Protein AF-0000000066001906 (afdb_homodimer)

Foldseek 3Di:
DDDAFFQAAEAFAAAAFDPVLVVQVVCVVVVNADPVRNVVSLLVQLLVQLVLCVVLPHREYESNCNVPDDQQVQVLVQWPQKDWPDFDCDDDPDTDGAIERHDQTDADDARCLVVLLSSCVNHPDLNYEDEHEALLQNLVRHHYDYDPDSLVSSLSVLQNLLVNLQSNVVSRHAHYEYEDQCLQVDLVCNVSSLVSQQSNCPPPHHQYEYEYEDHDVLSNLLCQVVRPHQEYEAQQCVVVNVCLVSNLVNVPDHQYEYAQAELPDLDADALQSLLVVVVVSCVRDPSNRYHYYHRHRNHVYPNVSSSRNSSSNVSSVVVVLVVVVVVPDGRD/DDDAFFQAAEAFAAAAFDPVLVVQVVCVVVVNADPVRNVVSLLVQLLVQLVLCVVLPHREYESNCNVDDDQQVLVLVQWPQKDFPDFDCDDDPDTDGAIERHDQTDADDARCLVVLLSSCVNHPDLNYEDEHEALLQNLVRHHYDYDPDSLVSSLSVLQNLLVNLQSNVVSRHAHYEYEDQCLQVDLVCNQSSLVSQQSNCPPPHHQYEYEYEDHDVLSNLLCQQVRPHQEYEAQQCVVVNVCLVSNLVNVPDHQYEYAQAELPDLDADALQSLLVVVVVSCVRDPSNRYHYYHRHRNHVYPNVSSSRNSSSNVSSVVVVLVVVVVVPDGRD

Sequence (664 aa):
MSKLPLLPTTVIGSYPRPKWLRESIRLHKAGKISDEDLQEAFNDAVIAVLKDHYNAGVDVPTDGEVRRDEMVEFFAERIKGFKFYGPVRVWGTAYYRKPSVVSKIEYKKPMLVDEFTFAKSVSYTDNLKITITGPYTIVEWSYNEYYKNKKDLVFDLAKAINQEIKNLVEAGAKIIQIDEPALHTRREDVSWGVEAVNEAVKGVNAKLVMHICYGEYSFVAPYLNELKVDQINFAFKIYNYKPLELLKRYGFDKELGAGVIDVHNRRIETSEEVANDIRKILEYFTPEKLWINPDCGLKLLSRKIAYQKLVSMVEGTKVVREELKRKGYSVDMSKLPLLPTTVIGSYPRPKWLRESIRLHKAGKISDEDLQEAFNDAVIAVLKDHYNAGVDVPTDGEVRRDEMVEFFAERIKGFKFYGPVRVWGTAYYRKPSVVSKIEYKKPMLVDEFTFAKSVSYTDNLKITITGPYTIVEWSYNEYYKNKKDLVFDLAKAINQEIKNLVEAGAKIIQIDEPALHTRREDVSWGVEAVNEAVKGVNAKLVMHICYGEYSFVAPYLNELKVDQINFAFKIYNYKPLELLKRYGFDKELGAGVIDVHNRRIETSEEVANDIRKILEYFTPEKLWINPDCGLKLLSRKIAYQKLVSMVEGTKVVREELKRKGYSVD

Nearest PDB structure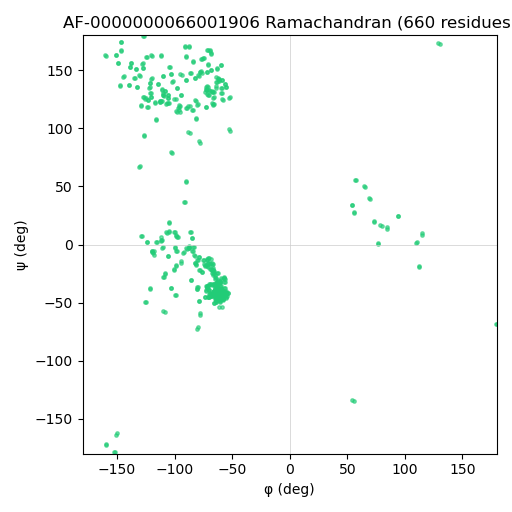s (foldseek):
  4ztx-assembly1_A  TM=9.211E-01  e=5.791E-27  Neurospora crassa
  3t0c-assembly1_A  TM=9.127E-01  e=3.011E-24  Streptococcus mutans
  3pph-assembly1_A  TM=8.722E-01  e=2.020E-23  Candida albicans
  3ppf-assembly1_A  TM=8.642E-01  e=5.092E-23  Candida albicans
  4l64-assembly1_A  TM=8.766E-01  e=2.465E-22  Candida albicans SC5314

Organism: Saccharolobus islandicus (strain Y.G.57.14 / Yellowstone #1) (NCBI:txid439386)

InterPro domains:
  IPR002629 Cobalamin-independent methionine synthase MetE, C-terminal/archaeal [PF01717] (7-317)
  IPR002629 Cobalamin-independent methionine synthase MetE, C-terminal/archaeal [cd03311] (8-319)
  IPR022921 Methionine synthase MetE, archaeal [MF_00288] (7-320)
  IPR038071 UROD/MetE-like superfamily [G3DSA:3.20.20.210] (1-328)
  IPR038071 UROD/MetE-like superfamily [SSF51726] (9-325)

Secondary structure (DSSP, 8-state):
-PPPPSS-BB--S--PPPHHHHHHHHHHHTTSS-HHHHHHHHHHHHHHHHHHHHHHT-SB---TTTT-S-TTHHHHTTSEEEE--S-EEEETTEEE---EEEEEEE--S-SSHHHHHHHHHH-SSS--EEEEE-HHHHHHTSEESS-SSHHHHHHHHHHHHHHHHHHHHHTT--EEEEE-TTTTS-GGGHHHHHHHHHHHTTT--SEEEEEE-SS-HHHHGGGGGGS--SEEEE--GGGTTTHHHHHHHTT--SEEEEE-S-TT--SPPPHHHHHHHHHHHHTTS-GGGEEEE-SS-STTS-HHHHHHHHHHHHHHHHHHHHHHHHTT----/-PPPPSS-BB--S--PPPHHHHHHHHHHHTTSS-HHHHHHHHHHHHHHHHHHHHHHT-SB---TTTT-S-TTHHHHTTSEEEE--S-EEEETTEEE---EEEEEEE--S-SSHHHHHHHHHH-SSS--EEEEE-HHHHHHTSEESS-SSHHHHHHHHHHHHHHHHHHHHHTT--EEEEE-TTTTS-GGGHHHHHHHHHHHTTT--SEEEEEE-SS-HHHHGGGGGGS--SEEEE--GGGTTTHHHHHHHTT--SEEEEE-S-TT--SPPPHHHHHHHHHHHHTTS-GGGEEEE-SS-STTS-HHHHHHHHHHHHHHHHHHHHHHHHTT----

Radius of gyration: 29.28 Å; Cα contacts (8 Å, |Δi|>4): 1288; chains: 2; bounding box: 59×84×70 Å

pLDDT: mean 94.13, std 9.13, range [35.97, 98.88]

Solvent-accessible surface area (backbone atoms only — not comparable to full-atom values): 34802 Å² total; per-residue (Å²): 120,68,91,64,39,53,48,37,32,37,64,65,40,36,35,38,69,55,66,48,51,56,49,40,53,54,36,31,76,71,67,76,38,53,73,69,53,47,50,49,44,47,53,44,49,29,53,45,42,41,48,52,36,54,75,33,56,48,64,30,43,42,49,18,52,63,84,49,88,43,80,45,53,56,53,44,76,54,32,45,27,46,45,75,88,54,73,35,73,71,62,86,93,38,62,41,55,56,37,30,28,66,45,75,63,40,71,74,60,82,80,54,46,69,62,48,52,53,46,57,75,70,44,98,53,74,43,42,36,47,73,41,68,27,37,56,30,43,48,74,63,32,46,75,73,52,61,93,46,68,67,62,50,25,44,46,37,8,50,36,49,23,53,45,51,49,51,32,40,75,72,61,44,41,32,42,30,36,37,32,56,47,53,41,74,43,66,89,47,28,67,63,46,44,51,28,55,36,52,26,46,59,91,58,87,51,48,31,33,33,38,42,42,93,66,48,57,76,56,40,47,84,49,54,78,73,41,76,50,52,27,44,30,36,47,23,42,82,58,73,47,55,64,56,58,54,39,57,74,58,59,65,77,64,30,36,29,42,12,63,34,50,56,88,47,87,70,68,60,49,31,63,57,32,28,52,51,50,54,59,51,52,74,76,41,59,61,92,38,34,31,39,24,37,26,44,45,36,42,86,35,53,55,72,51,40,48,50,34,45,32,18,47,39,51,5,45,51,55,48,38,53,56,38,37,77,73,69,47,76,47,109,120,68,91,64,41,52,47,36,33,38,62,64,40,36,37,38,70,54,66,48,50,56,51,41,54,54,35,31,77,71,68,75,37,53,72,70,54,46,50,50,43,47,52,43,50,30,53,45,42,42,47,52,36,54,74,32,58,46,63,29,43,44,49,18,53,63,83,50,89,43,79,45,52,55,52,43,76,51,32,46,26,47,46,73,88,53,71,36,73,70,62,88,90,38,62,41,54,55,38,29,29,68,44,74,65,40,73,75,60,82,80,53,47,68,61,47,52,52,45,57,74,71,44,96,53,75,44,41,37,46,73,42,68,26,34,57,30,43,48,73,64,33,45,75,70,52,60,93,46,70,65,61,49,25,44,45,38,8,50,35,48,23,53,46,52,47,51,32,40,74,73,61,42,41,30,41,31,35,36,30,54,48,50,41,74,43,66,90,46,27,69,62,46,44,51,28,53,34,51,25,48,59,91,58,89,50,49,31,32,33,38,42,42,93,68,47,59,77,57,40,45,84,49,55,78,73,41,77,50,53,27,43,30,34,47,23,40,84,59,73,48,55,65,55,59,54,38,58,73,58,60,66,76,62,30,34,30,42,12,63,35,50,56,89,46,84,72,66,61,49,31,64,58,30,26,52,50,50,55,58,49,50,74,76,43,60,62,90,38,34,31,38,24,38,27,43,45,32,42,86,34,54,55,71,51,42,48,50,34,44,31,18,48,38,53,5,46,51,55,47,40,53,54,37,38,77,73,69,47,77,46,110

Structure (mmCIF, N/CA/C/O backbone):
data_AF-0000000066001906-model_v1
#
loop_
_entity.id
_entity.type
_entity.pdbx_description
1 polymer 'Methionine synthase'
#
loop_
_atom_site.group_PDB
_atom_site.id
_atom_site.type_symbol
_atom_site.label_atom_id
_atom_site.label_alt_id
_atom_site.label_comp_id
_atom_site.label_asym_id
_atom_site.label_entity_id
_atom_site.label_seq_id
_atom_site.pdbx_PDB_ins_code
_atom_site.Cartn_x
_atom_site.Cartn_y
_atom_site.Cartn_z
_atom_site.occupancy
_atom_site.B_iso_or_equiv
_atom_site.auth_seq_id
_atom_site.auth_comp_id
_atom_site.auth_asym_id
_atom_site.auth_atom_id
_atom_site.pdbx_PDB_model_num
ATOM 1 N N . MET A 1 1 ? 18.094 14.297 8.469 1 74.88 1 MET A N 1
ATOM 2 C CA . MET A 1 1 ? 17.172 14.562 7.379 1 74.88 1 MET A CA 1
ATOM 3 C C . MET A 1 1 ? 17.875 14.531 6.031 1 74.88 1 MET A C 1
ATOM 5 O O . MET A 1 1 ? 19.016 14.992 5.922 1 74.88 1 MET A O 1
ATOM 9 N N . SER A 1 2 ? 17.156 13.836 5.086 1 81.31 2 SER A N 1
ATOM 10 C CA . SER A 1 2 ? 17.703 13.859 3.736 1 81.31 2 SER A CA 1
ATOM 11 C C . SER A 1 2 ? 17.547 15.227 3.094 1 81.31 2 SER A C 1
ATOM 13 O O . SER A 1 2 ? 16.688 16.016 3.506 1 81.31 2 SER A O 1
ATOM 15 N N . LYS A 1 3 ? 18.391 15.484 2.193 1 90.38 3 LYS A N 1
ATOM 16 C CA . LYS A 1 3 ? 18.359 16.766 1.49 1 90.38 3 LYS A CA 1
ATOM 17 C C . LYS A 1 3 ? 17.016 16.969 0.784 1 90.38 3 LYS A C 1
ATOM 19 O O . LYS A 1 3 ? 16.5 16.047 0.154 1 90.38 3 LYS A O 1
ATOM 24 N N . LEU A 1 4 ? 16.406 18.141 1.001 1 95.56 4 LEU A N 1
ATOM 25 C CA . LEU A 1 4 ? 15.141 18.516 0.381 1 95.56 4 LEU A CA 1
ATOM 26 C C . LEU A 1 4 ? 15.359 19.5 -0.764 1 95.56 4 LEU A C 1
ATOM 28 O O . LEU A 1 4 ? 16.297 20.297 -0.723 1 95.56 4 LEU A O 1
ATOM 32 N N . PRO A 1 5 ? 14.594 19.438 -1.737 1 96.69 5 PRO A N 1
ATOM 33 C CA . PRO A 1 5 ? 14.656 20.453 -2.795 1 96.69 5 PRO A CA 1
ATOM 34 C C . PRO A 1 5 ? 14.18 21.812 -2.33 1 96.69 5 PRO A C 1
ATOM 36 O O . PRO A 1 5 ? 13.625 21.953 -1.237 1 96.69 5 PRO A O 1
ATOM 39 N N . LEU A 1 6 ? 14.555 22.75 -3.174 1 97.06 6 LEU A N 1
ATOM 40 C CA . LEU A 1 6 ? 13.977 24.062 -2.93 1 97.06 6 LEU A CA 1
ATOM 41 C C . LEU A 1 6 ? 12.453 24 -2.992 1 97.06 6 LEU A C 1
ATOM 43 O O . LEU A 1 6 ? 11.891 23.297 -3.832 1 97.06 6 LEU A O 1
ATOM 47 N N . LEU A 1 7 ? 11.742 24.734 -2.109 1 98.38 7 LEU A N 1
ATOM 48 C CA . LEU A 1 7 ? 10.289 24.719 -2.016 1 98.38 7 LEU A CA 1
ATOM 49 C C . LEU A 1 7 ? 9.773 23.297 -1.758 1 98.38 7 LEU A C 1
ATOM 51 O O . LEU A 1 7 ? 8.914 22.812 -2.486 1 98.38 7 LEU A O 1
ATOM 55 N N . PRO A 1 8 ? 10.273 22.672 -0.692 1 98.56 8 PRO A N 1
ATOM 56 C CA . PRO A 1 8 ? 9.766 21.328 -0.426 1 98.56 8 PRO A CA 1
ATOM 57 C C . PRO A 1 8 ? 8.25 21.281 -0.306 1 98.56 8 PRO A C 1
ATOM 59 O O . PRO A 1 8 ? 7.641 22.188 0.272 1 98.56 8 PRO A O 1
ATOM 62 N N . THR A 1 9 ? 7.672 20.281 -0.937 1 98.81 9 THR A N 1
ATOM 63 C CA . THR A 1 9 ? 6.238 20.062 -0.806 1 98.81 9 THR A CA 1
ATOM 64 C C . THR A 1 9 ? 5.934 19.141 0.369 1 98.81 9 THR A C 1
ATOM 66 O O . THR A 1 9 ? 6.691 18.203 0.638 1 98.81 9 THR A O 1
ATOM 69 N N . THR A 1 10 ? 4.898 19.406 1.086 1 98.75 10 THR A N 1
ATOM 70 C CA . THR A 1 10 ? 4.461 18.578 2.201 1 98.75 10 THR A CA 1
ATOM 71 C C . THR A 1 10 ? 2.941 18.594 2.322 1 98.75 10 THR A C 1
ATOM 73 O O . THR A 1 10 ? 2.248 19.125 1.454 1 98.75 10 THR A O 1
ATOM 76 N N . VAL A 1 11 ? 2.383 17.812 3.207 1 98.69 11 VAL A N 1
ATOM 77 C CA . VAL A 1 11 ? 0.985 17.812 3.629 1 98.69 11 VAL A CA 1
ATOM 78 C C . VAL A 1 11 ? 0.883 18.281 5.078 1 98.69 11 VAL A C 1
ATOM 80 O O . VAL A 1 11 ? 1.889 18.344 5.789 1 98.69 11 VAL A O 1
ATOM 83 N N . ILE A 1 12 ? -0.278 18.672 5.477 1 97.88 12 ILE A N 1
ATOM 84 C CA . ILE A 1 12 ? -0.417 19.141 6.852 1 97.88 12 ILE A CA 1
ATOM 85 C C . ILE A 1 12 ? -0.492 17.953 7.805 1 97.88 12 ILE A C 1
ATOM 87 O O . ILE A 1 12 ? 0.196 17.922 8.828 1 97.88 12 ILE A O 1
ATOM 91 N N . GLY A 1 13 ? -1.352 16.984 7.461 1 96.62 13 GLY A N 1
ATOM 92 C CA . GLY A 1 13 ? -1.425 15.828 8.336 1 96.62 13 GLY A CA 1
ATOM 93 C C . GLY A 1 13 ? -2.428 14.789 7.875 1 96.62 13 GLY A C 1
ATOM 94 O O . GLY A 1 13 ? -2.047 13.766 7.301 1 96.62 13 GLY A O 1
ATOM 95 N N . SER A 1 14 ? -3.693 15.148 7.945 1 96 14 SER A N 1
ATOM 96 C CA . SER A 1 14 ? -4.766 14.18 7.738 1 96 14 SER A CA 1
ATOM 97 C C . SER A 1 14 ? -5.039 13.961 6.254 1 96 14 SER A C 1
ATOM 99 O O . SER A 1 14 ? -4.945 14.898 5.457 1 96 14 SER A O 1
ATOM 101 N N . TYR A 1 15 ? -5.336 12.805 5.867 1 97.62 15 TYR A N 1
ATOM 102 C CA . TYR A 1 15 ? -5.699 12.344 4.531 1 97.62 15 TYR A CA 1
ATOM 103 C C . TYR A 1 15 ? -7.008 11.562 4.562 1 97.62 15 TYR A C 1
ATOM 105 O O . TYR A 1 15 ? -7.398 11.031 5.609 1 97.62 15 TYR A O 1
ATOM 113 N N . PRO A 1 16 ? -7.766 11.555 3.504 1 96.94 16 PRO A N 1
ATOM 114 C CA . PRO A 1 16 ? -9.039 10.844 3.523 1 96.94 16 PRO A CA 1
ATOM 115 C C . PRO A 1 16 ? -8.875 9.352 3.824 1 96.94 16 PRO A C 1
ATOM 117 O O . PRO A 1 16 ? -8.047 8.68 3.203 1 96.94 16 PRO A O 1
ATOM 120 N N . ARG A 1 17 ? -9.727 8.859 4.715 1 94.88 17 ARG A N 1
ATOM 121 C CA . ARG A 1 17 ? -9.805 7.414 4.926 1 94.88 17 ARG A CA 1
ATOM 122 C C . ARG A 1 17 ? -10.477 6.723 3.744 1 94.88 17 ARG A C 1
ATOM 124 O O . ARG A 1 17 ? -11.539 7.16 3.285 1 94.88 17 ARG A O 1
ATOM 131 N N . PRO A 1 18 ? -9.852 5.656 3.299 1 94.69 18 PRO A N 1
ATOM 132 C CA . PRO A 1 18 ? -10.625 4.863 2.336 1 94.69 18 PRO A CA 1
ATOM 133 C C . PRO A 1 18 ? -11.891 4.273 2.938 1 94.69 18 PRO A C 1
ATOM 135 O O . PRO A 1 18 ? -11.938 3.973 4.133 1 94.69 18 PRO A O 1
ATOM 138 N N . LYS A 1 19 ? -12.875 4.078 2.131 1 94.31 19 LYS A N 1
ATOM 139 C CA . LYS A 1 19 ? -14.156 3.553 2.598 1 94.31 19 LYS A CA 1
ATOM 140 C C . LYS A 1 19 ? -13.977 2.225 3.324 1 94.31 19 LYS A C 1
ATOM 142 O O . LYS A 1 19 ? -14.609 1.979 4.352 1 94.31 19 LYS A O 1
ATOM 147 N N . TRP A 1 20 ? -13.094 1.389 2.789 1 97.19 20 TRP A N 1
ATOM 148 C CA . TRP A 1 20 ? -12.906 0.074 3.393 1 97.19 20 TRP A CA 1
ATOM 149 C C . TRP A 1 20 ? -12.375 0.199 4.816 1 97.19 20 TRP A C 1
ATOM 151 O O . TRP A 1 20 ? -12.672 -0.635 5.672 1 97.19 20 TRP A O 1
ATOM 161 N N . LEU A 1 21 ? -11.57 1.202 5.16 1 97.75 21 LEU A N 1
ATOM 162 C CA . LEU A 1 21 ? -11.086 1.402 6.52 1 97.75 21 LEU A CA 1
ATOM 163 C C . LEU A 1 21 ? -12.219 1.866 7.438 1 97.75 21 LEU A C 1
ATOM 165 O O . LEU A 1 21 ? -12.336 1.391 8.57 1 97.75 21 LEU A O 1
ATOM 169 N N . ARG A 1 22 ? -13.008 2.814 6.965 1 96 22 ARG A N 1
ATOM 170 C CA . ARG A 1 22 ? -14.156 3.273 7.75 1 96 22 ARG A CA 1
ATOM 171 C C . ARG A 1 22 ? -15.062 2.107 8.133 1 96 22 ARG A C 1
ATOM 173 O O . ARG A 1 22 ? -15.508 2.008 9.273 1 96 22 ARG A O 1
ATOM 180 N N . GLU A 1 23 ? -15.281 1.259 7.133 1 96.31 23 GLU A N 1
ATOM 181 C CA . GLU A 1 23 ? -16.109 0.084 7.387 1 96.31 23 GLU A CA 1
ATOM 182 C C . GLU A 1 23 ? -15.43 -0.87 8.367 1 96.31 23 GLU A C 1
ATOM 184 O O . GLU A 1 23 ? -16.094 -1.476 9.211 1 96.31 23 GLU A O 1
ATOM 189 N N . SER A 1 24 ? -14.148 -1.063 8.242 1 96.81 24 SER A N 1
ATOM 190 C CA . SER A 1 24 ? -13.406 -1.922 9.164 1 96.81 24 SER A CA 1
ATOM 191 C C . SER A 1 24 ? -13.523 -1.42 10.602 1 96.81 24 SER A C 1
ATOM 193 O O . SER A 1 24 ? -13.703 -2.213 11.531 1 96.81 24 SER A O 1
ATOM 195 N N . ILE A 1 25 ? -13.383 -0.081 10.781 1 95.81 25 ILE A N 1
ATOM 196 C CA . ILE A 1 25 ? -13.516 0.53 12.102 1 95.81 25 ILE A CA 1
ATOM 197 C C . ILE A 1 25 ? -14.922 0.281 12.648 1 95.81 25 ILE A C 1
ATOM 199 O O . ILE A 1 25 ? -15.078 -0.112 13.805 1 95.81 25 ILE A O 1
ATOM 203 N N . ARG A 1 26 ? -15.93 0.501 11.82 1 95.31 26 ARG A N 1
ATOM 204 C CA . ARG A 1 26 ? -17.312 0.268 12.203 1 95.31 26 ARG A CA 1
ATOM 205 C C . ARG A 1 26 ? -17.531 -1.184 12.625 1 95.31 26 ARG A C 1
ATOM 207 O O . ARG A 1 26 ? -18.141 -1.455 13.656 1 95.31 26 ARG A O 1
ATOM 214 N N . LEU A 1 27 ? -17.047 -2.117 11.836 1 96.12 27 LEU A N 1
ATOM 215 C CA . LEU A 1 27 ? -17.219 -3.543 12.094 1 96.12 27 LEU A CA 1
ATOM 216 C C . LEU A 1 27 ? -16.469 -3.965 13.352 1 96.12 27 LEU A C 1
ATOM 218 O O . LEU A 1 27 ? -16.922 -4.855 14.078 1 96.12 27 LEU A O 1
ATOM 222 N N . HIS A 1 28 ? -15.328 -3.357 13.641 1 96.25 28 HIS A N 1
ATOM 223 C CA . HIS A 1 28 ? -14.594 -3.631 14.867 1 96.25 28 HIS A CA 1
ATOM 224 C C . HIS A 1 28 ? -15.398 -3.205 16.094 1 96.25 28 HIS A C 1
ATOM 226 O O . HIS A 1 28 ? -15.5 -3.955 17.062 1 96.25 28 HIS A O 1
ATOM 232 N N . LYS A 1 29 ? -15.922 -1.993 16.016 1 93.31 29 LYS A N 1
ATOM 233 C CA . LYS A 1 29 ? -16.766 -1.494 17.094 1 93.31 29 LYS A CA 1
ATOM 234 C C . LYS A 1 29 ? -17.953 -2.42 17.344 1 93.31 29 LYS A C 1
ATOM 236 O O . LYS A 1 29 ? -18.406 -2.562 18.484 1 93.31 29 LYS A O 1
ATOM 241 N N . ALA A 1 30 ? -18.406 -3.125 16.312 1 95.19 30 ALA A N 1
ATOM 242 C CA . ALA A 1 30 ? -19.531 -4.051 16.391 1 95.19 30 ALA A CA 1
ATOM 243 C C . ALA A 1 30 ? -19.062 -5.441 16.812 1 95.19 30 ALA A C 1
ATOM 245 O O . ALA A 1 30 ? -19.875 -6.367 16.906 1 95.19 30 ALA A O 1
ATOM 246 N N . GLY A 1 31 ? -17.75 -5.633 16.984 1 95.38 31 GLY A N 1
ATOM 247 C CA . GLY A 1 31 ? -17.219 -6.898 17.438 1 95.38 31 GLY A CA 1
ATOM 248 C C . GLY A 1 31 ? -17 -7.902 16.328 1 95.38 31 GLY A C 1
ATOM 249 O O . GLY A 1 31 ? -16.797 -9.094 16.578 1 95.38 31 GLY A O 1
ATOM 250 N N . LYS A 1 32 ? -17.031 -7.504 15.078 1 94.75 32 LYS A N 1
ATOM 251 C CA . LYS A 1 32 ? -16.984 -8.422 13.945 1 94.75 32 LYS A CA 1
ATOM 252 C C . LYS A 1 32 ? -15.57 -8.516 13.375 1 94.75 32 LYS A C 1
ATOM 254 O O . LYS A 1 32 ? -15.266 -9.422 12.594 1 94.75 32 LYS A O 1
ATOM 259 N N . ILE A 1 33 ? -14.719 -7.574 13.688 1 94.44 33 ILE A N 1
ATOM 260 C CA . ILE A 1 33 ? -13.312 -7.57 13.297 1 94.44 33 ILE A CA 1
ATOM 261 C C . ILE A 1 33 ? -12.43 -7.523 14.547 1 94.44 33 ILE A C 1
ATOM 263 O O . ILE A 1 33 ? -12.688 -6.742 15.469 1 94.44 33 ILE A O 1
ATOM 267 N N . SER A 1 34 ? -11.469 -8.383 14.648 1 95.88 34 SER A N 1
ATOM 268 C CA . SER A 1 34 ? -10.594 -8.469 15.812 1 95.88 34 SER A CA 1
ATOM 269 C C . SER A 1 34 ? -9.656 -7.27 15.883 1 95.88 34 SER A C 1
ATOM 271 O O . SER A 1 34 ? -9.531 -6.516 14.914 1 95.88 34 SER A O 1
ATOM 273 N N . ASP A 1 35 ? -8.984 -7.086 17.031 1 96.12 35 ASP A N 1
ATOM 274 C CA . ASP A 1 35 ? -7.969 -6.051 17.188 1 96.12 35 ASP A CA 1
ATOM 275 C C . ASP A 1 35 ? -6.832 -6.234 16.188 1 96.12 35 ASP A C 1
ATOM 277 O O . ASP A 1 35 ? -6.336 -5.258 15.625 1 96.12 35 ASP A O 1
ATOM 281 N N . GLU A 1 36 ? -6.461 -7.461 15.984 1 95.56 36 GLU A N 1
ATOM 282 C CA . GLU A 1 36 ? -5.367 -7.77 15.07 1 95.56 36 GLU A CA 1
ATOM 283 C C . GLU A 1 36 ? -5.727 -7.406 13.633 1 95.56 36 GLU A C 1
ATOM 285 O O . GLU A 1 36 ? -4.922 -6.809 12.914 1 95.56 36 GLU A O 1
ATOM 290 N N . ASP A 1 37 ? -6.953 -7.676 13.258 1 95.88 37 ASP A N 1
ATOM 291 C CA . ASP A 1 37 ? -7.418 -7.375 11.906 1 95.88 37 ASP A CA 1
ATOM 292 C C . ASP A 1 37 ? -7.539 -5.871 11.688 1 95.88 37 ASP A C 1
ATOM 294 O O . ASP A 1 37 ? -7.258 -5.367 10.602 1 95.88 37 ASP A O 1
ATOM 298 N N . LEU A 1 38 ? -8.008 -5.195 12.711 1 97.31 38 LEU A N 1
ATOM 299 C CA . LEU A 1 38 ? -8.117 -3.742 12.594 1 97.31 38 LEU A CA 1
ATOM 300 C C . LEU A 1 38 ? -6.734 -3.105 12.484 1 97.31 38 LEU A C 1
ATOM 302 O O . LEU A 1 38 ? -6.539 -2.166 11.711 1 97.31 38 LEU A O 1
ATOM 306 N N . GLN A 1 39 ? -5.816 -3.613 13.281 1 97 39 GLN A N 1
ATOM 307 C CA . GLN A 1 39 ? -4.445 -3.117 13.188 1 97 39 GLN A CA 1
ATOM 308 C C . GLN A 1 39 ? -3.879 -3.322 11.789 1 97 39 GLN A C 1
ATOM 310 O O . GLN A 1 39 ? -3.199 -2.445 11.25 1 97 39 GLN A O 1
ATOM 315 N N . GLU A 1 40 ? -4.152 -4.434 11.188 1 96.81 40 GLU A N 1
ATOM 316 C CA . GLU A 1 40 ? -3.734 -4.695 9.812 1 96.81 40 GLU A CA 1
ATOM 317 C C . GLU A 1 40 ? -4.363 -3.695 8.844 1 96.81 40 GLU A C 1
ATOM 319 O O . GLU A 1 40 ? -3.695 -3.203 7.93 1 96.81 40 GLU A O 1
ATOM 324 N N . ALA A 1 41 ? -5.633 -3.408 9.055 1 97.94 41 ALA A N 1
ATOM 325 C CA . ALA A 1 41 ? -6.324 -2.432 8.219 1 97.94 41 ALA A CA 1
ATOM 326 C C . ALA A 1 41 ? -5.676 -1.055 8.336 1 97.94 41 ALA A C 1
ATOM 328 O O . ALA A 1 41 ? -5.465 -0.376 7.324 1 97.94 41 ALA A O 1
ATOM 329 N N . PHE A 1 42 ? -5.355 -0.68 9.555 1 97.94 42 PHE A N 1
ATOM 330 C CA . PHE A 1 42 ? -4.684 0.593 9.789 1 97.94 42 PHE A CA 1
ATOM 331 C C . PHE A 1 42 ? -3.338 0.632 9.078 1 97.94 42 PHE A C 1
ATOM 333 O O . PHE A 1 42 ? -3.014 1.613 8.406 1 97.94 42 PHE A O 1
ATOM 340 N N . ASN A 1 43 ? -2.605 -0.451 9.25 1 98.12 43 ASN A N 1
ATOM 341 C CA . ASN A 1 43 ? -1.297 -0.529 8.609 1 98.12 43 ASN A CA 1
ATOM 342 C C . ASN A 1 43 ? -1.408 -0.406 7.09 1 98.12 43 ASN A C 1
ATOM 344 O O . ASN A 1 43 ? -0.667 0.358 6.473 1 98.12 43 ASN A O 1
ATOM 348 N N . ASP A 1 44 ? -2.33 -1.125 6.531 1 98.44 44 ASP A N 1
ATOM 349 C CA . ASP A 1 44 ? -2.492 -1.115 5.082 1 98.44 44 ASP A CA 1
ATOM 350 C C . ASP A 1 44 ? -2.951 0.256 4.59 1 98.44 44 ASP A C 1
ATOM 352 O O . ASP A 1 44 ? -2.584 0.682 3.494 1 98.44 44 ASP A O 1
ATOM 356 N N . ALA A 1 45 ? -3.77 0.949 5.387 1 98.44 45 ALA A N 1
ATOM 357 C CA . ALA A 1 45 ? -4.199 2.299 5.031 1 98.44 45 ALA A CA 1
ATOM 358 C C . ALA A 1 45 ? -3.012 3.256 4.98 1 98.44 45 ALA A C 1
ATOM 360 O O . ALA A 1 45 ? -2.924 4.098 4.082 1 98.44 45 ALA A O 1
ATOM 361 N N . VAL A 1 46 ? -2.102 3.102 5.918 1 98.62 46 VAL A N 1
ATOM 362 C CA . VAL A 1 46 ? -0.903 3.934 5.93 1 98.62 46 VAL A CA 1
ATOM 363 C C . VAL A 1 46 ? -0.081 3.672 4.672 1 98.62 46 VAL A C 1
ATOM 365 O O . VAL A 1 46 ? 0.406 4.609 4.031 1 98.62 46 VAL A O 1
ATOM 368 N N . ILE A 1 47 ? 0.032 2.422 4.293 1 98.31 47 ILE A N 1
ATOM 369 C CA . ILE A 1 47 ? 0.764 2.051 3.088 1 98.31 47 ILE A CA 1
ATOM 370 C C . ILE A 1 47 ? 0.115 2.703 1.869 1 98.31 47 ILE A C 1
ATOM 372 O O . ILE A 1 47 ? 0.806 3.264 1.015 1 98.31 47 ILE A O 1
ATOM 376 N N . ALA A 1 48 ? -1.18 2.67 1.804 1 97.81 48 ALA A N 1
ATOM 377 C CA . ALA A 1 48 ? -1.911 3.262 0.686 1 97.81 48 ALA A CA 1
ATOM 378 C C . ALA A 1 48 ? -1.713 4.773 0.639 1 97.81 48 ALA A C 1
ATOM 380 O O . ALA A 1 48 ? -1.52 5.348 -0.435 1 97.81 48 ALA A O 1
ATOM 381 N N . VAL A 1 49 ? -1.732 5.414 1.793 1 98.25 49 VAL A N 1
ATOM 382 C CA . VAL A 1 49 ? -1.565 6.863 1.881 1 98.25 49 VAL A CA 1
ATOM 383 C C . VAL A 1 49 ? -0.169 7.25 1.4 1 98.25 49 VAL A C 1
ATOM 385 O O . VAL A 1 49 ? -0.018 8.164 0.586 1 98.25 49 VAL A O 1
ATOM 388 N N . LEU A 1 50 ? 0.789 6.547 1.937 1 98.31 50 LEU A N 1
ATOM 389 C CA . LEU A 1 50 ? 2.166 6.871 1.58 1 98.31 50 LEU A CA 1
ATOM 390 C C . LEU A 1 50 ? 2.42 6.613 0.099 1 98.31 50 LEU A C 1
ATOM 392 O O . LEU A 1 50 ? 3.211 7.316 -0.532 1 98.31 50 LEU A O 1
ATOM 396 N N . LYS A 1 51 ? 1.688 5.645 -0.481 1 97.88 51 LYS A N 1
ATOM 397 C CA . LYS A 1 51 ? 1.792 5.414 -1.919 1 97.88 51 LYS A CA 1
ATOM 398 C C . LYS A 1 51 ? 1.205 6.582 -2.707 1 97.88 51 LYS A C 1
ATOM 400 O O . LYS A 1 51 ? 1.775 7.008 -3.713 1 97.88 51 LYS A O 1
ATOM 405 N N . ASP A 1 52 ? 0.045 7.105 -2.275 1 98.06 52 ASP A N 1
ATOM 406 C CA . ASP A 1 52 ? -0.534 8.289 -2.906 1 98.06 52 ASP A CA 1
ATOM 407 C C . ASP A 1 52 ? 0.433 9.469 -2.852 1 98.06 52 ASP A C 1
ATOM 409 O O . ASP A 1 52 ? 0.622 10.172 -3.85 1 98.06 52 ASP A O 1
ATOM 413 N N . HIS A 1 53 ? 1.023 9.672 -1.636 1 98.75 53 HIS A N 1
ATOM 414 C CA . HIS A 1 53 ? 1.974 10.766 -1.482 1 98.75 53 HIS A CA 1
ATOM 415 C C . HIS A 1 53 ? 3.166 10.594 -2.42 1 98.75 53 HIS A C 1
ATOM 417 O O . HIS A 1 53 ? 3.602 11.562 -3.055 1 98.75 53 HIS A O 1
ATOM 423 N N . TYR A 1 54 ? 3.637 9.359 -2.486 1 98.19 54 TYR A N 1
ATOM 424 C CA . TYR A 1 54 ? 4.758 9.047 -3.367 1 98.19 54 TYR A CA 1
ATOM 425 C C . TYR A 1 54 ? 4.41 9.344 -4.82 1 98.19 54 TYR A C 1
ATOM 427 O O . TYR A 1 54 ? 5.164 10.023 -5.523 1 98.19 54 TYR A O 1
ATOM 435 N N . ASN A 1 55 ? 3.271 8.867 -5.238 1 97.56 55 ASN A N 1
ATOM 436 C CA . ASN A 1 55 ? 2.846 9.047 -6.625 1 97.56 55 ASN A CA 1
ATOM 437 C C . ASN A 1 55 ? 2.639 10.523 -6.957 1 97.56 55 ASN A C 1
ATOM 439 O O . ASN A 1 55 ? 2.893 10.953 -8.086 1 97.56 55 ASN A O 1
ATOM 443 N N . ALA A 1 56 ? 2.195 11.312 -6.02 1 98.5 56 ALA A N 1
ATOM 444 C CA . ALA A 1 56 ? 1.977 12.742 -6.219 1 98.5 56 ALA A CA 1
ATOM 445 C C . ALA A 1 56 ? 3.299 13.508 -6.219 1 98.5 56 ALA A C 1
ATOM 447 O O . ALA A 1 56 ? 3.361 14.648 -6.68 1 98.5 56 ALA A O 1
ATOM 448 N N . GLY A 1 57 ? 4.316 12.953 -5.609 1 98.44 57 GLY A N 1
ATOM 449 C CA . GLY A 1 57 ? 5.629 13.578 -5.586 1 98.44 57 GLY A CA 1
ATOM 450 C C . GLY A 1 57 ? 5.859 14.422 -4.348 1 98.44 57 GLY A C 1
ATOM 451 O O . GLY A 1 57 ? 6.691 15.336 -4.359 1 98.44 57 GLY A O 1
ATOM 452 N N . VAL A 1 58 ? 5.172 14.148 -3.285 1 98.81 58 VAL A N 1
ATOM 453 C CA . VAL A 1 58 ? 5.301 14.914 -2.049 1 98.81 58 VAL A CA 1
ATOM 454 C C . VAL A 1 58 ? 6.668 14.648 -1.42 1 98.81 58 VAL A C 1
ATOM 456 O O . VAL A 1 58 ? 7.078 13.5 -1.26 1 98.81 58 VAL A O 1
ATOM 459 N N . ASP A 1 59 ? 7.387 15.68 -1.017 1 98.69 59 ASP A N 1
ATOM 460 C CA . ASP A 1 59 ? 8.742 15.57 -0.49 1 98.69 59 ASP A CA 1
ATOM 461 C C . ASP A 1 59 ? 8.734 15.141 0.975 1 98.69 59 ASP A C 1
ATOM 463 O O . ASP A 1 59 ? 9.594 14.367 1.408 1 98.69 59 ASP A O 1
ATOM 467 N N . VAL A 1 60 ? 7.809 15.617 1.771 1 98.75 60 VAL A N 1
ATOM 468 C CA . VAL A 1 60 ? 7.695 15.344 3.201 1 98.75 60 VAL A CA 1
ATOM 469 C C . VAL A 1 60 ? 6.297 14.828 3.523 1 98.75 60 VAL A C 1
ATOM 471 O O . VAL A 1 60 ? 5.379 15.617 3.766 1 98.75 60 VAL A O 1
ATOM 474 N N . PRO A 1 61 ? 6.137 13.523 3.549 1 98.75 61 PRO A N 1
ATOM 475 C CA . PRO A 1 61 ? 4.82 12.906 3.74 1 98.75 61 PRO A CA 1
ATOM 476 C C . PRO A 1 61 ? 4.473 12.711 5.215 1 98.75 61 PRO A C 1
ATOM 478 O O . PRO A 1 61 ? 5.301 12.984 6.09 1 98.75 61 PRO A O 1
ATOM 481 N N . THR A 1 62 ? 3.268 12.359 5.492 1 98.62 62 THR A N 1
ATOM 482 C CA . THR A 1 62 ? 2.785 11.844 6.77 1 98.62 62 THR A CA 1
ATOM 483 C C . THR A 1 62 ? 2.062 10.516 6.582 1 98.62 62 THR A C 1
ATOM 485 O O . THR A 1 62 ? 1.944 10.023 5.461 1 98.62 62 THR A O 1
ATOM 488 N N . ASP A 1 63 ? 1.593 9.93 7.652 1 98.12 63 ASP A N 1
ATOM 489 C CA . ASP A 1 63 ? 0.809 8.703 7.582 1 98.12 63 ASP A CA 1
ATOM 490 C C . ASP A 1 63 ? -0.665 9 7.32 1 98.12 63 ASP A C 1
ATOM 492 O O . ASP A 1 63 ? -1.511 8.109 7.398 1 98.12 63 ASP A O 1
ATOM 496 N N . GLY A 1 64 ? -0.969 10.234 7.094 1 98 64 GLY A N 1
ATOM 497 C CA . GLY A 1 64 ? -2.332 10.648 6.797 1 98 64 GLY A CA 1
ATOM 498 C C . GLY A 1 64 ? -3.223 10.703 8.023 1 98 64 GLY A C 1
ATOM 499 O O . GLY A 1 64 ? -4.422 10.961 7.914 1 98 64 GLY A O 1
ATOM 500 N N . GLU A 1 65 ? -2.697 10.406 9.188 1 97.44 65 GLU A N 1
ATOM 501 C CA . GLU A 1 65 ? -3.43 10.352 10.453 1 97.44 65 GLU A CA 1
ATOM 502 C C . GLU A 1 65 ? -4.641 9.43 10.352 1 97.44 65 GLU A C 1
ATOM 504 O O . GLU A 1 65 ? -5.695 9.719 10.922 1 97.44 65 GLU A O 1
ATOM 509 N N . VAL A 1 66 ? -4.547 8.391 9.594 1 96.12 66 VAL A N 1
ATOM 510 C CA . VAL A 1 66 ? -5.715 7.566 9.289 1 96.12 66 VAL A CA 1
ATOM 511 C C . VAL A 1 66 ? -6.098 6.734 10.508 1 96.12 66 VAL A C 1
ATOM 513 O O . VAL A 1 66 ? -7.211 6.211 10.586 1 96.12 66 VAL A O 1
ATOM 516 N N . ARG A 1 67 ? -5.195 6.586 11.469 1 94.56 67 ARG A N 1
ATOM 517 C CA . ARG A 1 67 ? -5.473 5.82 12.68 1 94.56 67 ARG A CA 1
ATOM 518 C C . ARG A 1 67 ? -6.281 6.645 13.68 1 94.56 67 ARG A C 1
ATOM 520 O O . ARG A 1 67 ? -6.824 6.102 14.641 1 94.56 67 ARG A O 1
ATOM 527 N N . ARG A 1 68 ? -6.328 7.965 13.398 1 90.31 68 ARG A N 1
ATOM 528 C CA . ARG A 1 68 ? -6.891 8.875 14.391 1 90.31 68 ARG A CA 1
ATOM 529 C C . ARG A 1 68 ? -8.273 9.352 13.969 1 90.31 68 ARG A C 1
ATOM 531 O O . ARG A 1 68 ? -8.477 9.766 12.828 1 90.31 68 ARG A O 1
ATOM 538 N N . ASP A 1 69 ? -9.195 9.258 14.766 1 79.19 69 ASP A N 1
ATOM 539 C CA . ASP A 1 69 ? -10.547 9.734 14.469 1 79.19 69 ASP A CA 1
ATOM 540 C C . ASP A 1 69 ? -10.633 11.25 14.617 1 79.19 69 ASP A C 1
ATOM 542 O O . ASP A 1 69 ? -11.055 11.945 13.688 1 79.19 69 ASP A O 1
ATOM 546 N N . GLU A 1 70 ? -10.352 11.672 15.844 1 78.62 70 GLU A N 1
ATOM 547 C CA . GLU A 1 70 ? -10.391 13.086 16.188 1 78.62 70 GLU A CA 1
ATOM 548 C C . GLU A 1 70 ? -9.109 13.516 16.906 1 78.62 70 GLU A C 1
ATOM 550 O O . GLU A 1 70 ? -8.555 12.758 17.703 1 78.62 70 GLU A O 1
ATOM 555 N N . MET A 1 71 ? -8.781 14.656 16.609 1 83.56 71 MET A N 1
ATOM 556 C CA . MET A 1 71 ? -7.477 15.148 17.047 1 83.56 71 MET A CA 1
ATOM 557 C C . MET A 1 71 ? -7.414 15.266 18.562 1 83.56 71 MET A C 1
ATOM 559 O O . MET A 1 71 ? -6.328 15.258 19.156 1 83.56 71 MET A O 1
ATOM 563 N N . VAL A 1 72 ? -8.492 15.375 19.25 1 81.44 72 VAL A N 1
ATOM 564 C CA . VAL A 1 72 ? -8.484 15.516 20.703 1 81.44 72 VAL A CA 1
ATOM 565 C C . VAL A 1 72 ? -8.766 14.164 21.359 1 81.44 72 VAL A C 1
ATOM 567 O O . VAL A 1 72 ? -8.055 13.766 22.281 1 81.44 72 VAL A O 1
ATOM 570 N N . GLU A 1 73 ? -9.742 13.461 20.812 1 83.12 73 GLU A N 1
ATOM 571 C CA . GLU A 1 73 ? -10.156 12.18 21.391 1 83.12 73 GLU A CA 1
ATOM 572 C C . GLU A 1 73 ? -9 11.188 21.422 1 83.12 73 GLU A C 1
ATOM 574 O O . GLU A 1 73 ? -8.812 10.484 22.422 1 83.12 73 GLU A O 1
ATOM 579 N N . PHE A 1 74 ? -8.281 11.148 20.484 1 86.62 74 PHE A N 1
ATOM 580 C CA . PHE A 1 74 ? -7.176 10.211 20.359 1 86.62 74 PHE A CA 1
ATOM 581 C C . PHE A 1 74 ? -6.184 10.375 21.5 1 86.62 74 PHE A C 1
ATOM 583 O O . PHE A 1 74 ? -5.797 9.391 22.141 1 86.62 74 PHE A O 1
ATOM 590 N N . PHE A 1 75 ? -5.805 11.586 21.797 1 88.81 75 PHE A N 1
ATOM 591 C CA . PHE A 1 75 ? -4.793 11.852 22.812 1 88.81 75 PHE A CA 1
ATOM 592 C C . PHE A 1 75 ? -5.395 11.766 24.203 1 88.81 75 PHE A C 1
ATOM 594 O O . PHE A 1 75 ? -4.762 11.258 25.125 1 88.81 75 PHE A O 1
ATOM 601 N N . ALA A 1 76 ? -6.617 12.219 24.328 1 88.81 76 ALA A N 1
ATOM 602 C CA . ALA A 1 76 ? -7.297 12.18 25.625 1 88.81 76 ALA A CA 1
ATOM 603 C C . ALA A 1 76 ? -7.461 10.742 26.109 1 88.81 76 ALA A C 1
ATOM 605 O O . ALA A 1 76 ? -7.414 10.484 27.312 1 88.81 76 ALA A O 1
ATOM 606 N N . GLU A 1 77 ? -7.598 9.82 25.188 1 88.56 77 GLU A N 1
ATOM 607 C CA . GLU A 1 77 ? -7.758 8.414 25.531 1 88.56 77 GLU A CA 1
ATOM 608 C C . GLU A 1 77 ? -6.449 7.816 26.047 1 88.56 77 GLU A C 1
ATOM 610 O O . GLU A 1 77 ? -6.449 6.762 26.688 1 88.56 77 GLU A O 1
ATOM 615 N N . ARG A 1 78 ? -5.406 8.523 25.844 1 91.75 78 ARG A N 1
ATOM 616 C CA . ARG A 1 78 ? -4.102 7.918 26.094 1 91.75 78 ARG A CA 1
ATOM 617 C C . ARG A 1 78 ? -3.348 8.664 27.188 1 91.75 78 ARG A C 1
ATOM 619 O O . ARG A 1 78 ? -2.262 8.25 27.594 1 91.75 78 ARG A O 1
ATOM 626 N N . ILE A 1 79 ? -3.92 9.758 27.641 1 94 79 ILE A N 1
ATOM 627 C CA . ILE A 1 79 ? -3.334 10.562 28.719 1 94 79 ILE A CA 1
ATOM 628 C C . ILE A 1 79 ? -4.16 10.398 29.984 1 94 79 ILE A C 1
ATOM 630 O O . ILE A 1 79 ? -5.391 10.422 29.938 1 94 79 ILE A O 1
ATOM 634 N N . LYS A 1 80 ? -3.479 10.148 31.109 1 93.5 80 LYS A N 1
ATOM 635 C CA . LYS A 1 80 ? -4.191 10.086 32.375 1 93.5 80 LYS A CA 1
ATOM 636 C C . LYS A 1 80 ? -4.812 11.43 32.719 1 93.5 80 LYS A C 1
ATOM 638 O O . LYS A 1 80 ? -4.219 12.484 32.469 1 93.5 80 LYS A O 1
ATOM 643 N N . GLY A 1 81 ? -5.961 11.391 33.312 1 95 81 GLY A N 1
ATOM 644 C CA . GLY A 1 81 ? -6.617 12.609 33.781 1 95 81 GLY A CA 1
ATOM 645 C C . GLY A 1 81 ? -7.887 12.922 33 1 95 81 GLY A C 1
ATOM 646 O O . GLY A 1 81 ? -8.703 13.727 33.469 1 95 81 GLY A O 1
ATOM 647 N N . PHE A 1 82 ? -8 12.32 31.828 1 93.31 82 PHE A N 1
ATOM 648 C CA . PHE A 1 82 ? -9.18 12.555 31 1 93.31 82 PHE A CA 1
ATOM 649 C C . PHE A 1 82 ? -10.227 11.469 31.234 1 93.31 82 PHE A C 1
ATOM 651 O O . PHE A 1 82 ? -9.883 10.32 31.531 1 93.31 82 PHE A O 1
ATOM 658 N N . LYS A 1 83 ? -11.453 11.812 31.141 1 90.25 83 LYS A N 1
ATOM 659 C CA . LYS A 1 83 ? -12.594 10.898 31.172 1 90.25 83 LYS A CA 1
ATOM 660 C C . LYS A 1 83 ? -13.602 11.242 30.078 1 90.25 83 LYS A C 1
ATOM 662 O O . LYS A 1 83 ? -13.766 12.414 29.719 1 90.25 83 LYS A O 1
ATOM 667 N N . PHE A 1 84 ? -14.211 10.219 29.484 1 87.5 84 PHE A N 1
ATOM 668 C CA . PHE A 1 84 ? -15.242 10.43 28.469 1 87.5 84 PHE A CA 1
ATOM 669 C C . PHE A 1 84 ? -16.625 10.094 29.031 1 87.5 84 PHE A C 1
ATOM 671 O O . PHE A 1 84 ? -16.812 9.031 29.625 1 87.5 84 PHE A O 1
ATOM 678 N N . TYR A 1 85 ? -17.531 10.938 29.062 1 76.81 85 TYR A N 1
ATOM 679 C CA . TYR A 1 85 ? -18.875 10.688 29.547 1 76.81 85 TYR A CA 1
ATOM 680 C C . TYR A 1 85 ? -19.812 10.242 28.422 1 76.81 85 TYR A C 1
ATOM 682 O O . TYR A 1 85 ? -20.844 9.641 28.672 1 76.81 85 TYR A O 1
ATOM 690 N N . GLY A 1 86 ? -19.578 10.18 27.141 1 66.88 86 GLY A N 1
ATOM 691 C CA . GLY A 1 86 ? -20.422 9.82 26 1 66.88 86 GLY A CA 1
ATOM 692 C C . GLY A 1 86 ? -20.391 10.844 24.891 1 66.88 86 GLY A C 1
ATOM 693 O O . GLY A 1 86 ? -19.719 11.875 25 1 66.88 86 GLY A O 1
ATOM 694 N N . PRO A 1 87 ? -21.047 10.5 23.734 1 64.75 87 PRO A N 1
ATOM 695 C CA . PRO A 1 87 ? -21.031 11.398 22.578 1 64.75 87 PRO A CA 1
ATOM 696 C C . PRO A 1 87 ? -21.797 12.695 22.828 1 64.75 87 PRO A C 1
ATOM 698 O O . PRO A 1 87 ? -22.812 12.688 23.531 1 64.75 87 PRO A O 1
ATOM 701 N N . VAL A 1 88 ? -21.141 13.711 22.703 1 52.62 88 VAL A N 1
ATOM 702 C CA . VAL A 1 88 ? -21.766 15.023 22.781 1 52.62 88 VAL A CA 1
ATOM 703 C C . VAL A 1 88 ? -22.031 15.562 21.375 1 52.62 88 VAL A C 1
ATOM 705 O O . VAL A 1 88 ? -21.141 15.516 20.516 1 52.62 88 VAL A O 1
ATOM 708 N N . ARG A 1 89 ? -23.188 15.734 20.984 1 47.84 89 ARG A N 1
ATOM 709 C CA . ARG A 1 89 ? -23.609 16.281 19.703 1 47.84 89 ARG A CA 1
ATOM 710 C C . ARG A 1 89 ? -22.922 17.625 19.438 1 47.84 89 ARG A C 1
ATOM 712 O O . ARG A 1 89 ? -22.969 18.531 20.266 1 47.84 89 ARG A O 1
ATOM 719 N N . VAL A 1 90 ? -21.812 17.719 18.609 1 44.38 90 VAL A N 1
ATOM 720 C CA . VAL A 1 90 ? -21.156 19 18.391 1 44.38 90 VAL A CA 1
ATOM 721 C C . VAL A 1 90 ? -21.938 19.812 17.344 1 44.38 90 VAL A C 1
ATOM 723 O O . VAL A 1 90 ? -22.312 20.953 17.594 1 44.38 90 VAL A O 1
ATOM 726 N N . TRP A 1 91 ? -21.891 19.453 16.016 1 36 91 TRP A N 1
ATOM 727 C CA . TRP A 1 91 ? -22.641 20.141 14.969 1 36 91 TRP A CA 1
ATOM 728 C C . TRP A 1 91 ? -23.359 19.141 14.07 1 36 91 TRP A C 1
ATOM 730 O O . TRP A 1 91 ? -22.781 18.141 13.648 1 36 91 TRP A O 1
ATOM 740 N N . GLY A 1 92 ? -24.641 19.297 13.68 1 42.69 92 GLY A N 1
ATOM 741 C CA . GLY A 1 92 ? -25.5 18.422 12.883 1 42.69 92 GLY A CA 1
ATOM 742 C C . GLY A 1 92 ? -25.609 17.031 13.453 1 42.69 92 GLY A C 1
ATOM 743 O O . GLY A 1 92 ? -25.984 16.859 14.617 1 42.69 92 GLY A O 1
ATOM 744 N N . THR A 1 93 ? -25.516 16.078 12.742 1 45.94 93 THR A N 1
ATOM 745 C CA . THR A 1 93 ? -25.594 14.664 13.094 1 45.94 93 THR A CA 1
ATOM 746 C C . THR A 1 93 ? -24.25 14.133 13.539 1 45.94 93 THR A C 1
ATOM 748 O O . THR A 1 93 ? -24.078 12.922 13.742 1 45.94 93 THR A O 1
ATOM 751 N N . ALA A 1 94 ? -23.453 15.117 13.703 1 50.41 94 ALA A N 1
ATOM 752 C CA . ALA A 1 94 ? -22.109 14.672 14.094 1 50.41 94 ALA A CA 1
ATOM 753 C C . ALA A 1 94 ? -21.938 14.711 15.609 1 50.41 94 ALA A C 1
ATOM 755 O O . ALA A 1 94 ? -22.266 15.719 16.25 1 50.41 94 ALA A O 1
ATOM 756 N N . TYR A 1 95 ? -21.781 13.602 16.156 1 56.72 95 TYR A N 1
ATOM 757 C CA . TYR A 1 95 ? -21.5 13.422 17.578 1 56.72 95 TYR A CA 1
ATOM 758 C C . TYR A 1 95 ? -20 13.273 17.828 1 56.72 95 TYR A C 1
ATOM 760 O O . TYR A 1 95 ? -19.281 12.742 16.984 1 56.72 95 TYR A O 1
ATOM 768 N N . TYR A 1 96 ? -19.531 14.273 18.609 1 62.44 96 TYR A N 1
ATOM 769 C CA . TYR A 1 96 ? -18.156 14.188 19.078 1 62.44 96 TYR A CA 1
ATOM 770 C C . TYR A 1 96 ? -18.109 13.914 20.578 1 62.44 96 TYR A C 1
ATOM 772 O O . TYR A 1 96 ? -18.938 14.406 21.344 1 62.44 96 TYR A O 1
ATOM 780 N N . ARG A 1 97 ? -17.438 13.016 21.031 1 70.19 97 ARG A N 1
ATOM 781 C CA . ARG A 1 97 ? -17.25 12.75 22.469 1 70.19 97 ARG A CA 1
ATOM 782 C C . ARG A 1 97 ? -16.234 13.703 23.062 1 70.19 97 ARG A C 1
ATOM 784 O O . ARG A 1 97 ? -15.023 13.5 22.922 1 70.19 97 ARG A O 1
ATOM 791 N N . LYS A 1 98 ? -16.562 14.82 23.531 1 79.62 98 LYS A N 1
ATOM 792 C CA . LYS A 1 98 ? -15.68 15.781 24.188 1 79.62 98 LYS A CA 1
ATOM 793 C C . LYS A 1 98 ? -15.172 15.242 25.516 1 79.62 98 LYS A C 1
ATOM 795 O O . LYS A 1 98 ? -15.961 14.875 26.391 1 79.62 98 LYS A O 1
ATOM 800 N N . PRO A 1 99 ? -13.883 15.234 25.703 1 90.56 99 PRO A N 1
ATOM 801 C CA . PRO A 1 99 ? -13.336 14.695 26.953 1 90.56 99 PRO A CA 1
ATOM 802 C C . PRO A 1 99 ? -13.336 15.719 28.078 1 90.56 99 PRO A C 1
ATOM 804 O O . PRO A 1 99 ? -13.453 16.922 27.844 1 90.56 99 PRO A O 1
ATOM 807 N N . SER A 1 100 ? -13.312 15.172 29.297 1 92.56 100 SER A N 1
ATOM 808 C CA . SER A 1 100 ? -13.234 16.016 30.484 1 92.56 100 SER A CA 1
ATOM 809 C C . SER A 1 100 ? -12.008 15.672 31.312 1 92.56 100 SER A C 1
ATOM 811 O O . SER A 1 100 ? -11.695 14.5 31.531 1 92.56 100 SER A O 1
ATOM 813 N N . VAL A 1 101 ? -11.344 16.734 31.734 1 96.19 101 VAL A N 1
ATOM 814 C CA . VAL A 1 101 ? -10.219 16.547 32.656 1 96.19 101 VAL A CA 1
ATOM 815 C C . VAL A 1 101 ? -10.734 16.453 34.094 1 96.19 101 VAL A C 1
ATOM 817 O O . VAL A 1 101 ? -11.242 17.438 34.625 1 96.19 101 VAL A O 1
ATOM 820 N N . VAL A 1 102 ? -10.555 15.344 34.688 1 95.31 102 VAL A N 1
ATOM 821 C CA . VAL A 1 102 ? -11.203 15.109 35.969 1 95.31 102 VAL A CA 1
ATOM 822 C C . VAL A 1 102 ? -10.148 14.891 37.062 1 95.31 102 VAL A C 1
ATOM 824 O O . VAL A 1 102 ? -10.484 14.734 38.25 1 95.31 102 VAL A O 1
ATOM 827 N N . SER A 1 103 ? -8.961 14.773 36.688 1 96.19 103 SER A N 1
ATOM 828 C CA . SER A 1 103 ? -7.836 14.656 37.625 1 96.19 103 SER A CA 1
ATOM 829 C C . SER A 1 103 ? -6.555 15.211 37 1 96.19 103 SER A C 1
ATOM 831 O O . SER A 1 103 ? -6.566 15.734 35.875 1 96.19 103 SER A O 1
ATOM 833 N N . LYS A 1 104 ? -5.469 15.117 37.75 1 96.75 104 LYS A N 1
ATOM 834 C CA . LYS A 1 104 ? -4.199 15.672 37.281 1 96.75 104 LYS A CA 1
ATOM 835 C C . LYS A 1 104 ? -3.719 14.961 36 1 96.75 104 LYS A C 1
ATOM 837 O O . LYS A 1 104 ? -3.781 13.727 35.938 1 96.75 104 LYS A O 1
ATOM 842 N N . ILE A 1 105 ? -3.199 15.727 35.094 1 96.38 105 ILE A N 1
ATOM 843 C CA . ILE A 1 105 ? -2.668 15.203 33.812 1 96.38 105 ILE A CA 1
ATOM 844 C C . ILE A 1 105 ? -1.357 14.469 34.094 1 96.38 105 ILE A C 1
ATOM 846 O O . ILE A 1 105 ? -0.487 14.969 34.812 1 96.38 105 ILE A O 1
ATOM 850 N N . GLU A 1 106 ? -1.249 13.344 33.5 1 94.25 106 GLU A N 1
ATOM 851 C CA . GLU A 1 106 ? -0.02 12.562 33.625 1 94.25 106 GLU A CA 1
ATOM 852 C C . GLU A 1 106 ? 0.25 11.766 32.344 1 94.25 106 GLU A C 1
ATOM 854 O O . GLU A 1 106 ? -0.674 11.203 31.766 1 94.25 106 GLU A O 1
ATOM 859 N N . TYR A 1 107 ? 1.48 11.812 32 1 94.88 107 TYR A N 1
ATOM 860 C CA . TYR A 1 107 ? 1.927 10.961 30.891 1 94.88 107 TYR A CA 1
ATOM 861 C C . TYR A 1 107 ? 1.992 9.508 31.328 1 94.88 107 TYR A C 1
ATOM 863 O O . TYR A 1 107 ? 2.568 9.18 32.375 1 94.88 107 TYR A O 1
ATOM 871 N N . LYS A 1 108 ? 1.435 8.578 30.594 1 92.25 108 LYS A N 1
ATOM 872 C CA . LYS A 1 108 ? 1.372 7.172 30.984 1 92.25 108 LYS A CA 1
ATOM 873 C C . LYS A 1 108 ? 2.283 6.316 30.109 1 92.25 108 LYS A C 1
ATOM 875 O O . LYS A 1 108 ? 3.143 5.598 30.625 1 92.25 108 LYS A O 1
ATOM 880 N N . LYS A 1 109 ? 2.08 6.352 28.859 1 93.75 109 LYS A N 1
ATOM 881 C CA . LYS A 1 109 ? 2.795 5.535 27.875 1 93.75 109 LYS A CA 1
ATOM 882 C C . LYS A 1 109 ? 2.875 6.246 26.531 1 93.75 109 LYS A C 1
ATOM 884 O O . LYS A 1 109 ? 2.133 7.195 26.281 1 93.75 109 LYS A O 1
ATOM 889 N N . PRO A 1 110 ? 3.781 5.758 25.719 1 95.5 110 PRO A N 1
ATOM 890 C CA . PRO A 1 110 ? 3.879 6.375 24.391 1 95.5 110 PRO A CA 1
ATOM 891 C C . PRO A 1 110 ? 2.559 6.344 23.625 1 95.5 110 PRO A C 1
ATOM 893 O O . PRO A 1 110 ? 1.837 5.348 23.672 1 95.5 110 PRO A O 1
ATOM 896 N N . MET A 1 111 ? 2.295 7.453 22.984 1 95.25 111 MET A N 1
ATOM 897 C CA . MET A 1 111 ? 1.007 7.605 22.312 1 95.25 111 MET A CA 1
ATOM 898 C C . MET A 1 111 ? 1.154 7.414 20.812 1 95.25 111 MET A C 1
ATOM 900 O O . MET A 1 111 ? 0.311 6.777 20.172 1 95.25 111 MET A O 1
ATOM 904 N N . LEU A 1 112 ? 2.256 7.895 20.234 1 97.19 112 LEU A N 1
ATOM 905 C CA . LEU A 1 112 ? 2.373 7.965 18.797 1 97.19 112 LEU A CA 1
ATOM 906 C C . LEU A 1 112 ? 3.553 7.129 18.297 1 97.19 112 LEU A C 1
ATOM 908 O O . LEU A 1 112 ? 3.727 6.941 17.094 1 97.19 112 LEU A O 1
ATOM 912 N N . VAL A 1 113 ? 4.348 6.578 19.156 1 97.75 113 VAL A N 1
ATOM 913 C CA . VAL A 1 113 ? 5.621 5.961 18.797 1 97.75 113 VAL A CA 1
ATOM 914 C C . VAL A 1 113 ? 5.371 4.742 17.906 1 97.75 113 VAL A C 1
ATOM 916 O O . VAL A 1 113 ? 6.047 4.559 16.891 1 97.75 113 VAL A O 1
ATOM 919 N N . ASP A 1 114 ? 4.395 3.934 18.266 1 96.12 114 ASP A N 1
ATOM 920 C CA . ASP A 1 114 ? 4.09 2.744 17.484 1 96.12 114 ASP A CA 1
ATOM 921 C C . ASP A 1 114 ? 3.639 3.121 16.078 1 96.12 114 ASP A C 1
ATOM 923 O O . ASP A 1 114 ? 4.09 2.529 15.094 1 96.12 114 ASP A O 1
ATOM 927 N N . GLU A 1 115 ? 2.766 4.07 16.047 1 95.69 115 GLU A N 1
ATOM 928 C CA . GLU A 1 115 ? 2.268 4.535 14.758 1 95.69 115 GLU A CA 1
ATOM 929 C C . GLU A 1 115 ? 3.398 5.102 13.898 1 95.69 115 GLU A C 1
ATOM 931 O O . GLU A 1 115 ? 3.475 4.82 12.703 1 95.69 115 GLU A O 1
ATOM 936 N N . PHE A 1 116 ? 4.27 5.824 14.508 1 98.19 116 PHE A N 1
ATOM 937 C CA . PHE A 1 116 ? 5.395 6.43 13.797 1 98.19 116 PHE A CA 1
ATOM 938 C C . PHE A 1 116 ? 6.367 5.359 13.312 1 98.19 116 PHE A C 1
ATOM 940 O O . PHE A 1 116 ? 6.84 5.414 12.18 1 98.19 116 PHE A O 1
ATOM 947 N N . THR A 1 117 ? 6.652 4.438 14.141 1 98.12 117 THR A N 1
ATOM 948 C CA . THR A 1 117 ? 7.598 3.379 13.805 1 98.12 117 THR A CA 1
ATOM 949 C C . THR A 1 117 ? 7.117 2.584 12.594 1 98.12 117 THR A C 1
ATOM 951 O O . THR A 1 117 ? 7.898 2.283 11.695 1 98.12 117 THR A O 1
ATOM 954 N N . PHE A 1 118 ? 5.879 2.287 12.578 1 98.12 118 PHE A N 1
ATOM 955 C CA . PHE A 1 118 ? 5.348 1.576 11.422 1 98.12 118 PHE A CA 1
ATOM 956 C C . PHE A 1 118 ? 5.418 2.443 10.172 1 98.12 118 PHE A C 1
ATOM 958 O O . PHE A 1 118 ? 5.883 1.991 9.125 1 98.12 118 PHE A O 1
ATOM 965 N N . ALA A 1 119 ? 4.914 3.672 10.289 1 98.44 119 ALA A N 1
ATOM 966 C CA . ALA A 1 119 ? 4.93 4.57 9.141 1 98.44 119 ALA A CA 1
ATOM 967 C C . ALA A 1 119 ? 6.344 4.73 8.586 1 98.44 119 ALA A C 1
ATOM 969 O O . ALA A 1 119 ? 6.543 4.723 7.367 1 98.44 119 ALA A O 1
ATOM 970 N N . LYS A 1 120 ? 7.262 4.875 9.461 1 98.06 120 LYS A N 1
ATOM 971 C CA . LYS A 1 120 ? 8.664 5.008 9.086 1 98.06 120 LYS A CA 1
ATOM 972 C C . LYS A 1 120 ? 9.141 3.777 8.32 1 98.06 120 LYS A C 1
ATOM 974 O O . LYS A 1 120 ? 9.867 3.9 7.328 1 98.06 120 LYS A O 1
ATOM 979 N N . SER A 1 121 ? 8.727 2.631 8.695 1 97 121 SER A N 1
ATOM 980 C CA . SER A 1 121 ? 9.18 1.382 8.094 1 97 121 SER A CA 1
ATOM 981 C C . SER A 1 121 ? 8.672 1.24 6.664 1 97 121 SER A C 1
ATOM 983 O O . SER A 1 121 ? 9.242 0.492 5.867 1 97 121 SER A O 1
ATOM 985 N N . VAL A 1 122 ? 7.621 1.956 6.344 1 96.62 122 VAL A N 1
ATOM 986 C CA . VAL A 1 122 ? 7.039 1.78 5.016 1 96.62 122 VAL A CA 1
ATOM 987 C C . VAL A 1 122 ? 7.18 3.074 4.219 1 96.62 122 VAL A C 1
ATOM 989 O O . VAL A 1 122 ? 6.68 3.174 3.096 1 96.62 122 VAL A O 1
ATOM 992 N N . SER A 1 123 ? 7.812 4.078 4.805 1 97.31 123 SER A N 1
ATOM 993 C CA . SER A 1 123 ? 7.977 5.371 4.148 1 97.31 123 SER A CA 1
ATOM 994 C C . SER A 1 123 ? 8.992 5.289 3.01 1 97.31 123 SER A C 1
ATOM 996 O O . SER A 1 123 ? 9.945 4.516 3.08 1 97.31 123 SER A O 1
ATOM 998 N N . TYR A 1 124 ? 8.766 6.109 1.988 1 96 124 TYR A N 1
ATOM 999 C CA . TYR A 1 124 ? 9.68 6.152 0.85 1 96 124 TYR A CA 1
ATOM 1000 C C . TYR A 1 124 ? 10.812 7.137 1.099 1 96 124 TYR A C 1
ATOM 1002 O O . TYR A 1 124 ? 11.727 7.266 0.273 1 96 124 TYR A O 1
ATOM 1010 N N . THR A 1 125 ? 10.828 7.848 2.258 1 97.25 125 THR A N 1
ATOM 1011 C CA . THR A 1 125 ? 11.836 8.844 2.609 1 97.25 125 THR A CA 1
ATOM 1012 C C . THR A 1 125 ? 12.039 8.898 4.121 1 97.25 125 THR A C 1
ATOM 1014 O O . THR A 1 125 ? 11.156 8.508 4.887 1 97.25 125 THR A O 1
ATOM 1017 N N . ASP A 1 126 ? 13.188 9.359 4.527 1 96.06 126 ASP A N 1
ATOM 1018 C CA . ASP A 1 126 ? 13.453 9.539 5.953 1 96.06 126 ASP A CA 1
ATOM 1019 C C . ASP A 1 126 ? 12.898 10.867 6.453 1 96.06 126 ASP A C 1
ATOM 1021 O O . ASP A 1 126 ? 12.906 11.133 7.656 1 96.06 126 ASP A O 1
ATOM 1025 N N . ASN A 1 127 ? 12.312 11.695 5.582 1 98.06 127 ASN A N 1
ATOM 1026 C CA . ASN A 1 127 ? 11.727 12.977 5.938 1 98.06 127 ASN A CA 1
ATOM 1027 C C . ASN A 1 127 ? 10.25 12.844 6.285 1 98.06 127 ASN A C 1
ATOM 1029 O O . ASN A 1 127 ? 9.438 13.688 5.891 1 98.06 127 ASN A O 1
ATOM 1033 N N . LEU A 1 128 ? 9.969 11.734 6.93 1 98.62 128 LEU A N 1
ATOM 1034 C CA . LEU A 1 128 ? 8.594 11.508 7.371 1 98.62 128 LEU A CA 1
ATOM 1035 C C . LEU A 1 128 ? 8.227 12.445 8.516 1 98.62 128 LEU A C 1
ATOM 1037 O O . LEU A 1 128 ? 8.961 12.547 9.5 1 98.62 128 LEU A O 1
ATOM 1041 N N . LYS A 1 129 ? 7.125 13.109 8.359 1 98.62 129 LYS A N 1
ATOM 1042 C CA . LYS A 1 129 ? 6.629 14.039 9.375 1 98.62 129 LYS A CA 1
ATOM 1043 C C . LYS A 1 129 ? 5.562 13.375 10.25 1 98.62 129 LYS A C 1
ATOM 1045 O O . LYS A 1 129 ? 4.691 12.664 9.742 1 98.62 129 LYS A O 1
ATOM 1050 N N . ILE A 1 130 ? 5.637 13.539 11.5 1 98.38 130 ILE A N 1
ATOM 1051 C CA . ILE A 1 130 ? 4.621 13.078 12.438 1 98.38 130 ILE A CA 1
ATOM 1052 C C . ILE A 1 130 ? 3.955 14.281 13.109 1 98.38 130 ILE A C 1
ATOM 1054 O O . ILE A 1 130 ? 4.617 15.273 13.414 1 98.38 130 ILE A O 1
ATOM 1058 N N . THR A 1 131 ? 2.658 14.219 13.25 1 98.12 131 THR A N 1
ATOM 1059 C CA . THR A 1 131 ? 1.888 15.328 13.789 1 98.12 131 THR A CA 1
ATOM 1060 C C . THR A 1 131 ? 1.346 14.992 15.172 1 98.12 131 THR A C 1
ATOM 1062 O O . THR A 1 131 ? 0.994 13.844 15.445 1 98.12 131 THR A O 1
ATOM 1065 N N . ILE A 1 132 ? 1.289 15.953 15.984 1 97.88 132 ILE A N 1
ATOM 1066 C CA . ILE A 1 132 ? 0.733 15.828 17.328 1 97.88 132 ILE A CA 1
ATOM 1067 C C . ILE A 1 132 ? -0.095 17.062 17.656 1 97.88 132 ILE A C 1
ATOM 1069 O O . ILE A 1 132 ? 0.295 18.188 17.328 1 97.88 132 ILE A O 1
ATOM 1073 N N . THR A 1 133 ? -1.259 16.859 18.266 1 96.62 133 THR A N 1
ATOM 1074 C CA . THR A 1 133 ? -2.082 18 18.656 1 96.62 133 THR A CA 1
ATOM 1075 C C . THR A 1 133 ? -1.452 18.734 19.828 1 96.62 133 THR A C 1
ATOM 1077 O O . THR A 1 133 ? -0.943 18.109 20.766 1 96.62 133 THR A O 1
ATOM 1080 N N . GLY A 1 134 ? -1.443 20.016 19.781 1 97.25 134 GLY A N 1
ATOM 1081 C CA . GLY A 1 134 ? -0.824 20.828 20.812 1 97.25 134 GLY A CA 1
ATOM 1082 C C . GLY A 1 134 ? -1.647 20.906 22.094 1 97.25 134 GLY A C 1
ATOM 1083 O O . GLY A 1 134 ? -2.838 20.578 22.094 1 97.25 134 GLY A O 1
ATOM 1084 N N . PRO A 1 135 ? -0.973 21.281 23.156 1 97.69 135 PRO A N 1
ATOM 1085 C CA . PRO A 1 135 ? -1.625 21.297 24.469 1 97.69 135 PRO A CA 1
ATOM 1086 C C . PRO A 1 135 ? -2.783 22.281 24.547 1 97.69 135 PRO A C 1
ATOM 1088 O O . PRO A 1 135 ? -3.811 21.984 25.156 1 97.69 135 PRO A O 1
ATOM 1091 N N . TYR A 1 136 ? -2.67 23.469 23.953 1 97.19 136 TYR A N 1
ATOM 1092 C CA . TYR A 1 136 ? -3.732 24.453 24.047 1 97.19 136 TYR A CA 1
ATOM 1093 C C . TYR A 1 136 ? -5 23.969 23.359 1 97.19 136 TYR A C 1
ATOM 1095 O O . TYR A 1 136 ? -6.094 24.062 23.922 1 97.19 136 TYR A O 1
ATOM 1103 N N . THR A 1 137 ? -4.84 23.438 22.141 1 95.69 137 THR A N 1
ATOM 1104 C CA . THR A 1 137 ? -5.988 22.953 21.375 1 95.69 137 THR A CA 1
ATOM 1105 C C . THR A 1 137 ? -6.699 21.828 22.109 1 95.69 137 THR A C 1
ATOM 1107 O O . THR A 1 137 ? -7.926 21.812 22.203 1 95.69 137 THR A O 1
ATOM 1110 N N . ILE A 1 138 ? -5.918 20.859 22.641 1 95.31 138 ILE A N 1
ATOM 1111 C CA . ILE A 1 138 ? -6.523 19.75 23.359 1 95.31 138 ILE A CA 1
ATOM 1112 C C . ILE A 1 138 ? -7.367 20.266 24.516 1 95.31 138 ILE A C 1
ATOM 1114 O O . ILE A 1 138 ? -8.516 19.844 24.703 1 95.31 138 ILE A O 1
ATOM 1118 N N . VAL A 1 139 ? -6.859 21.25 25.25 1 95.25 139 VAL A N 1
ATOM 1119 C CA . VAL A 1 139 ? -7.551 21.766 26.422 1 95.25 139 VAL A CA 1
ATOM 1120 C C . VAL A 1 139 ? -8.75 22.609 25.984 1 95.25 139 VAL A C 1
ATOM 1122 O O . VAL A 1 139 ? -9.844 22.469 26.547 1 95.25 139 VAL A O 1
ATOM 1125 N N . GLU A 1 140 ? -8.516 23.469 24.984 1 92.88 140 GLU A N 1
ATOM 1126 C CA . GLU A 1 140 ? -9.586 24.328 24.516 1 92.88 140 GLU A CA 1
ATOM 1127 C C . GLU A 1 140 ? -10.797 23.516 24.062 1 92.88 140 GLU A C 1
ATOM 1129 O O . GLU A 1 140 ? -11.938 23.969 24.219 1 92.88 140 GLU A O 1
ATOM 1134 N N . TRP A 1 141 ? -10.562 22.344 23.609 1 89.44 141 TRP A N 1
ATOM 1135 C CA . TRP A 1 141 ? -11.641 21.516 23.078 1 89.44 141 TRP A CA 1
ATOM 1136 C C . TRP A 1 141 ? -12.008 20.422 24.078 1 89.44 141 TRP A C 1
ATOM 1138 O O . TRP A 1 141 ? -12.57 19.391 23.703 1 89.44 141 TRP A O 1
ATOM 1148 N N . SER A 1 142 ? -11.633 20.562 25.344 1 91.75 142 SER A N 1
ATOM 1149 C CA . SER A 1 142 ? -11.984 19.672 26.438 1 91.75 142 SER A CA 1
ATOM 1150 C C . SER A 1 142 ? -12.656 20.438 27.578 1 91.75 142 SER A C 1
ATOM 1152 O O . SER A 1 142 ? -12.594 21.672 27.625 1 91.75 142 SER A O 1
ATOM 1154 N N . TYR A 1 143 ? -13.328 19.703 28.406 1 90.56 143 TYR A N 1
ATOM 1155 C CA . TYR A 1 143 ? -13.812 20.266 29.656 1 90.56 143 TYR A CA 1
ATOM 1156 C C . TYR A 1 143 ? -12.734 20.188 30.75 1 90.56 143 TYR A C 1
ATOM 1158 O O . TYR A 1 143 ? -11.891 19.297 30.719 1 90.56 143 TYR A O 1
ATOM 1166 N N . ASN A 1 144 ? -12.758 21.156 31.594 1 94.75 144 ASN A N 1
ATOM 1167 C CA . ASN A 1 144 ? -11.852 21.188 32.75 1 94.75 144 ASN A CA 1
ATOM 1168 C C . ASN A 1 144 ? -12.617 21.125 34.062 1 94.75 144 ASN A C 1
ATOM 1170 O O . ASN A 1 144 ? -13.227 22.109 34.469 1 94.75 144 ASN A O 1
ATOM 1174 N N . GLU A 1 145 ? -12.555 20.031 34.719 1 94.62 145 GLU A N 1
ATOM 1175 C CA . GLU A 1 145 ? -13.297 19.859 35.938 1 94.62 145 GLU A CA 1
ATOM 1176 C C . GLU A 1 145 ? -12.352 19.781 37.156 1 94.62 145 GLU A C 1
ATOM 1178 O O . GLU A 1 145 ? -12.797 19.594 38.281 1 94.62 145 GLU A O 1
ATOM 1183 N N . TYR A 1 146 ? -11.188 19.922 37 1 96.44 146 TYR A N 1
ATOM 1184 C CA . TYR A 1 146 ? -10.242 19.641 38.062 1 96.44 146 TYR A CA 1
ATOM 1185 C C . TYR A 1 146 ? -9.352 20.844 38.344 1 96.44 146 TYR A C 1
ATOM 1187 O O . TYR A 1 146 ? -9.188 21.266 39.469 1 96.44 146 TYR A O 1
ATOM 1195 N N . TYR A 1 147 ? -8.773 21.422 37.344 1 97.38 147 TYR A N 1
ATOM 1196 C CA . TYR A 1 147 ? -7.812 22.5 37.531 1 97.38 147 TYR A CA 1
ATOM 1197 C C . TYR A 1 147 ? -8.516 23.812 37.844 1 97.38 147 TYR A C 1
ATOM 1199 O O . TYR A 1 147 ? -9.578 24.094 37.281 1 97.38 147 TYR A O 1
ATOM 1207 N N . LYS A 1 148 ? -7.934 24.656 38.594 1 96.38 148 LYS A N 1
ATOM 1208 C CA . LYS A 1 148 ? -8.484 25.953 38.969 1 96.38 148 LYS A CA 1
ATOM 1209 C C . LYS A 1 148 ? -8.445 26.906 37.781 1 96.38 148 LYS A C 1
ATOM 1211 O O . LYS A 1 148 ? -9.352 27.734 37.594 1 96.38 148 LYS A O 1
ATOM 1216 N N . ASN A 1 149 ? -7.406 26.812 36.969 1 95.12 149 ASN A N 1
ATOM 1217 C CA . ASN A 1 149 ? -7.336 27.656 35.781 1 95.12 149 ASN A CA 1
ATOM 1218 C C . ASN A 1 149 ? -6.844 26.875 34.562 1 95.12 149 ASN A C 1
ATOM 1220 O O . ASN A 1 149 ? -6.109 25.891 34.719 1 95.12 149 ASN A O 1
ATOM 1224 N N . LYS A 1 150 ? -7.188 27.359 33.438 1 96.5 150 LYS A N 1
ATOM 1225 C CA . LYS A 1 150 ? -6.906 26.75 32.156 1 96.5 150 LYS A CA 1
ATOM 1226 C C . LYS A 1 150 ? -5.406 26.703 31.875 1 96.5 150 LYS A C 1
ATOM 1228 O O . LYS A 1 150 ? -4.895 25.719 31.344 1 96.5 150 LYS A O 1
ATOM 1233 N N . LYS A 1 151 ? -4.734 27.734 32.281 1 97.88 151 LYS A N 1
ATOM 1234 C CA . LYS A 1 151 ? -3.301 27.859 32.031 1 97.88 151 LYS A CA 1
ATOM 1235 C C . LYS A 1 151 ? -2.527 26.719 32.688 1 97.88 151 LYS A C 1
ATOM 1237 O O . LYS A 1 151 ? -1.668 26.094 32.031 1 97.88 151 LYS A O 1
ATOM 1242 N N . ASP A 1 152 ? -2.83 26.438 33.906 1 97.75 152 ASP A N 1
ATOM 1243 C CA . ASP A 1 152 ? -2.146 25.359 34.625 1 97.75 152 ASP A CA 1
ATOM 1244 C C . ASP A 1 152 ? -2.367 24.016 33.938 1 97.75 152 ASP A C 1
ATOM 1246 O O . ASP A 1 152 ? -1.442 23.203 33.812 1 97.75 152 ASP A O 1
ATOM 1250 N N . LEU A 1 153 ? -3.564 23.766 33.531 1 97.94 153 LEU A N 1
ATOM 1251 C CA . LEU A 1 153 ? -3.898 22.531 32.812 1 97.94 153 LEU A CA 1
ATOM 1252 C C . LEU A 1 153 ? -3.109 22.438 31.516 1 97.94 153 LEU A C 1
ATOM 1254 O O . LEU A 1 153 ? -2.516 21.391 31.234 1 97.94 153 LEU A O 1
ATOM 1258 N N . VAL A 1 154 ? -3.049 23.484 30.75 1 98.38 154 VAL A N 1
ATOM 1259 C CA . VAL A 1 154 ? -2.361 23.516 29.469 1 98.38 154 VAL A CA 1
ATOM 1260 C C . VAL A 1 154 ? -0.874 23.234 29.672 1 98.38 154 VAL A C 1
ATOM 1262 O O . VAL A 1 154 ? -0.268 22.469 28.906 1 98.38 154 VAL A O 1
ATOM 1265 N N . PHE A 1 155 ? -0.286 23.781 30.719 1 98.31 155 PHE A N 1
ATOM 1266 C CA . PHE A 1 155 ? 1.142 23.609 30.953 1 98.31 155 PHE A CA 1
ATOM 1267 C C . PHE A 1 155 ? 1.449 22.188 31.391 1 98.31 155 PHE A C 1
ATOM 1269 O O . PHE A 1 155 ? 2.486 21.625 31.016 1 98.31 155 PHE A O 1
ATOM 1276 N N . ASP A 1 156 ? 0.585 21.594 32.188 1 98 156 ASP A N 1
ATOM 1277 C CA . ASP A 1 156 ? 0.771 20.188 32.531 1 98 156 ASP A CA 1
ATOM 1278 C C . ASP A 1 156 ? 0.676 19.297 31.297 1 98 156 ASP A C 1
ATOM 1280 O O . ASP A 1 156 ? 1.438 18.344 31.156 1 98 156 ASP A O 1
ATOM 1284 N N . LEU A 1 157 ? -0.268 19.594 30.484 1 98 157 LEU A N 1
ATOM 1285 C CA . LEU A 1 157 ? -0.395 18.844 29.234 1 98 157 LEU A CA 1
ATOM 1286 C C . LEU A 1 157 ? 0.825 19.062 28.344 1 98 157 LEU A C 1
ATOM 1288 O O . LEU A 1 157 ? 1.265 18.141 27.641 1 98 157 LEU A O 1
ATOM 1292 N N . ALA A 1 158 ? 1.349 20.281 28.312 1 98.56 158 ALA A N 1
ATOM 1293 C CA . ALA A 1 158 ? 2.551 20.594 27.547 1 98.56 158 ALA A CA 1
ATOM 1294 C C . ALA A 1 158 ? 3.711 19.688 27.953 1 98.56 158 ALA A C 1
ATOM 1296 O O . ALA A 1 158 ? 4.469 19.219 27.109 1 98.56 158 ALA A O 1
ATOM 1297 N N . LYS A 1 159 ? 3.836 19.469 29.203 1 98.06 159 LYS A N 1
ATOM 1298 C CA . LYS A 1 159 ? 4.887 18.594 29.719 1 98.06 159 LYS A CA 1
ATOM 1299 C C . LYS A 1 159 ? 4.684 17.156 29.234 1 98.06 159 LYS A C 1
ATOM 1301 O O . LYS A 1 159 ? 5.648 16.469 28.875 1 98.06 159 LYS A O 1
ATOM 1306 N N . ALA A 1 160 ? 3.459 16.719 29.297 1 97.56 160 ALA A N 1
ATOM 1307 C CA . ALA A 1 160 ? 3.145 15.375 28.797 1 97.56 160 ALA A CA 1
ATOM 1308 C C . ALA A 1 160 ? 3.459 15.258 27.312 1 97.56 160 ALA A C 1
ATOM 1310 O O . ALA A 1 160 ? 4.035 14.258 26.875 1 97.56 160 ALA A O 1
ATOM 1311 N N . ILE A 1 161 ? 3.129 16.203 26.547 1 98.06 161 ILE A N 1
ATOM 1312 C CA . ILE A 1 161 ? 3.371 16.219 25.109 1 98.06 161 ILE A CA 1
ATOM 1313 C C . ILE A 1 161 ? 4.871 16.266 24.828 1 98.06 161 ILE A C 1
ATOM 1315 O O . ILE A 1 161 ? 5.363 15.617 23.906 1 98.06 161 ILE A O 1
ATOM 1319 N N . ASN A 1 162 ? 5.594 17.062 25.641 1 98.62 162 ASN A N 1
ATOM 1320 C CA . ASN A 1 162 ? 7.047 17.125 25.516 1 98.62 162 ASN A CA 1
ATOM 1321 C C . ASN A 1 162 ? 7.672 15.742 25.672 1 98.62 162 ASN A C 1
ATOM 1323 O O . ASN A 1 162 ? 8.578 15.383 24.906 1 98.62 162 ASN A O 1
ATOM 1327 N N . GLN A 1 163 ? 7.176 15.031 26.625 1 98.06 163 GLN A N 1
ATOM 1328 C CA . GLN A 1 163 ? 7.668 13.672 26.812 1 98.06 163 GLN A CA 1
ATOM 1329 C C . GLN A 1 163 ? 7.418 12.812 25.578 1 98.06 163 GLN A C 1
ATOM 1331 O O . GLN A 1 163 ? 8.289 12.047 25.156 1 98.06 163 GLN A O 1
ATOM 1336 N N . GLU A 1 164 ? 6.262 12.93 25.016 1 98.38 164 GLU A N 1
ATOM 1337 C CA . GLU A 1 164 ? 5.934 12.18 23.812 1 98.38 164 GLU A CA 1
ATOM 1338 C C . GLU A 1 164 ? 6.84 12.578 22.656 1 98.38 164 GLU A C 1
ATOM 1340 O O . GLU A 1 164 ? 7.312 11.719 21.906 1 98.38 164 GLU A O 1
ATOM 1345 N N . ILE A 1 165 ? 7.059 13.875 22.469 1 98.62 165 ILE A N 1
ATOM 1346 C CA . ILE A 1 165 ? 7.891 14.383 21.391 1 98.62 165 ILE A CA 1
ATOM 1347 C C . ILE A 1 165 ? 9.312 13.836 21.531 1 98.62 165 ILE A C 1
ATOM 1349 O O . ILE A 1 165 ? 9.922 13.422 20.547 1 98.62 165 ILE A O 1
ATOM 1353 N N . LYS A 1 166 ? 9.797 13.812 22.719 1 98.5 166 LYS A N 1
ATOM 1354 C CA . LYS A 1 166 ? 11.133 13.266 22.953 1 98.5 166 LYS A CA 1
ATOM 1355 C C . LYS A 1 166 ? 11.188 11.773 22.609 1 98.5 166 LYS A C 1
ATOM 1357 O O . LYS A 1 166 ? 12.172 11.305 22.062 1 98.5 166 LYS A O 1
ATOM 1362 N N . ASN A 1 167 ? 10.156 11.047 23 1 98.25 167 ASN A N 1
ATOM 1363 C CA . ASN A 1 167 ? 10.078 9.641 22.625 1 98.25 167 ASN A CA 1
ATOM 1364 C C . ASN A 1 167 ? 10.094 9.461 21.109 1 98.25 167 ASN A C 1
ATOM 1366 O O . ASN A 1 167 ? 10.695 8.508 20.609 1 98.25 167 ASN A O 1
ATOM 1370 N N . LEU A 1 168 ? 9.391 10.336 20.406 1 98.62 168 LEU A N 1
ATOM 1371 C CA . LEU A 1 168 ? 9.352 10.281 18.953 1 98.62 168 LEU A CA 1
ATOM 1372 C C . LEU A 1 168 ? 10.742 10.523 18.359 1 98.62 168 LEU A C 1
ATOM 1374 O O . LEU A 1 168 ? 11.141 9.844 17.422 1 98.62 168 LEU A O 1
ATOM 1378 N N . VAL A 1 169 ? 11.484 11.477 18.938 1 98.5 169 VAL A N 1
ATOM 1379 C CA . VAL A 1 169 ? 12.844 11.75 18.5 1 98.5 169 VAL A CA 1
ATOM 1380 C C . VAL A 1 169 ? 13.719 10.523 18.719 1 98.5 169 VAL A C 1
ATOM 1382 O O . VAL A 1 169 ? 14.508 10.141 17.844 1 98.5 169 VAL A O 1
ATOM 1385 N N . GLU A 1 170 ? 13.578 9.93 19.875 1 98 170 GLU A N 1
ATOM 1386 C CA . GLU A 1 170 ? 14.336 8.719 20.172 1 98 170 GLU A CA 1
ATOM 1387 C C . GLU A 1 170 ? 14.016 7.602 19.188 1 98 170 GLU A C 1
ATOM 1389 O O . GLU A 1 170 ? 14.891 6.805 18.844 1 98 170 GLU A O 1
ATOM 1394 N N . ALA A 1 171 ? 12.812 7.641 18.766 1 97.88 171 ALA A N 1
ATOM 1395 C CA . ALA A 1 171 ? 12.375 6.629 17.797 1 97.88 171 ALA A CA 1
ATOM 1396 C C . ALA A 1 171 ? 12.852 6.965 16.391 1 97.88 171 ALA A C 1
ATOM 1398 O O . ALA A 1 171 ? 12.664 6.176 15.461 1 97.88 171 ALA A O 1
ATOM 1399 N N . GLY A 1 172 ? 13.383 8.195 16.172 1 97.81 172 GLY A N 1
ATOM 1400 C CA . GLY A 1 172 ? 14.008 8.531 14.898 1 97.81 172 GLY A CA 1
ATOM 1401 C C . GLY A 1 172 ? 13.266 9.609 14.133 1 97.81 172 GLY A C 1
ATOM 1402 O O . GLY A 1 172 ? 13.562 9.867 12.969 1 97.81 172 GLY A O 1
ATOM 1403 N N . ALA A 1 173 ? 12.273 10.234 14.75 1 98.25 173 ALA A N 1
ATOM 1404 C CA . ALA A 1 173 ? 11.539 11.305 14.078 1 98.25 173 ALA A CA 1
ATOM 1405 C C . ALA A 1 173 ? 12.438 12.516 13.828 1 98.25 173 ALA A C 1
ATOM 1407 O O . ALA A 1 173 ? 13.102 13 14.75 1 98.25 173 ALA A O 1
ATOM 1408 N N . LYS A 1 174 ? 12.422 12.992 12.648 1 98.19 174 LYS A N 1
ATOM 1409 C CA . LYS A 1 174 ? 13.266 14.125 12.281 1 98.19 174 LYS A CA 1
ATOM 1410 C C . LYS A 1 174 ? 12.43 15.391 12.086 1 98.19 174 LYS A C 1
ATOM 1412 O O . LYS A 1 174 ? 12.953 16.5 12.18 1 98.19 174 LYS A O 1
ATOM 1417 N N . ILE A 1 175 ? 11.18 15.203 11.766 1 98.69 175 ILE A N 1
ATOM 1418 C CA . ILE A 1 175 ? 10.258 16.312 11.57 1 98.69 175 ILE A CA 1
ATOM 1419 C C . ILE A 1 175 ? 8.992 16.094 12.398 1 98.69 175 ILE A C 1
ATOM 1421 O O . ILE A 1 175 ? 8.289 15.094 12.211 1 98.69 175 ILE A O 1
ATOM 1425 N N . ILE A 1 176 ? 8.719 16.953 13.281 1 98.75 176 ILE A N 1
ATOM 1426 C CA . ILE A 1 176 ? 7.566 16.844 14.172 1 98.75 176 ILE A CA 1
ATOM 1427 C C . ILE A 1 176 ? 6.73 18.125 14.102 1 98.75 176 ILE A C 1
ATOM 1429 O O . ILE A 1 176 ? 7.266 19.234 14.219 1 98.75 176 ILE A O 1
ATOM 1433 N N . GLN A 1 177 ? 5.457 17.953 13.844 1 98.75 177 GLN A N 1
ATOM 1434 C CA . GLN A 1 177 ? 4.535 19.078 13.734 1 98.75 177 GLN A CA 1
ATOM 1435 C C . GLN A 1 177 ? 3.568 19.109 14.914 1 98.75 177 GLN A C 1
ATOM 1437 O O . GLN A 1 177 ? 2.938 18.094 15.234 1 98.75 177 GLN A O 1
ATOM 1442 N N . ILE A 1 178 ? 3.484 20.219 15.516 1 98.31 178 ILE A N 1
ATOM 1443 C CA . ILE A 1 178 ? 2.48 20.469 16.547 1 98.31 178 ILE A CA 1
ATOM 1444 C C . ILE A 1 178 ? 1.307 21.234 15.953 1 98.31 178 ILE A C 1
ATOM 1446 O O . ILE A 1 178 ? 1.486 22.344 15.422 1 98.31 178 ILE A O 1
ATOM 1450 N N . ASP A 1 179 ? 0.148 20.719 16.094 1 96.94 179 ASP A N 1
ATOM 1451 C CA . ASP A 1 179 ? -1.053 21.344 15.555 1 96.94 179 ASP A CA 1
ATOM 1452 C C . ASP A 1 179 ? -1.762 22.172 16.625 1 96.94 179 ASP A C 1
ATOM 1454 O O . ASP A 1 179 ? -2.217 21.641 17.625 1 96.94 179 ASP A O 1
ATOM 1458 N N . GLU A 1 180 ? -1.912 23.453 16.406 1 95.56 180 GLU A N 1
ATOM 1459 C CA . GLU A 1 180 ? -2.602 24.344 17.328 1 95.56 180 GLU A CA 1
ATOM 1460 C C . GLU A 1 180 ? -3.633 25.203 16.609 1 95.56 180 GLU A C 1
ATOM 1462 O O . GLU A 1 180 ? -3.518 26.422 16.578 1 95.56 180 GLU A O 1
ATOM 1467 N N . PRO A 1 181 ? -4.648 24.625 16.109 1 91.75 181 PRO A N 1
ATOM 1468 C CA . PRO A 1 181 ? -5.668 25.406 15.398 1 91.75 181 PRO A CA 1
ATOM 1469 C C . PRO A 1 181 ? -6.465 26.312 16.328 1 91.75 181 PRO A C 1
ATOM 1471 O O . PRO A 1 181 ? -7.129 27.25 15.867 1 91.75 181 PRO A O 1
ATOM 1474 N N . ALA A 1 182 ? -6.43 26.109 17.625 1 91.94 182 ALA A N 1
ATOM 1475 C CA . ALA A 1 182 ? -7.266 26.859 18.547 1 91.94 182 ALA A CA 1
ATOM 1476 C C . ALA A 1 182 ? -6.473 27.984 19.203 1 91.94 182 ALA A C 1
ATOM 1478 O O . ALA A 1 182 ? -7.023 28.781 19.969 1 91.94 182 ALA A O 1
ATOM 1479 N N . LEU A 1 183 ? -5.211 28.109 18.938 1 93.25 183 LEU A N 1
ATOM 1480 C CA . LEU A 1 183 ? -4.348 29.047 19.641 1 93.25 183 LEU A CA 1
ATOM 1481 C C . LEU A 1 183 ? -4.801 30.484 19.406 1 93.25 183 LEU A C 1
ATOM 1483 O O . LEU A 1 183 ? -4.574 31.359 20.25 1 93.25 183 LEU A O 1
ATOM 1487 N N . HIS A 1 184 ? -5.5 30.766 18.312 1 90.06 184 HIS A N 1
ATOM 1488 C CA . HIS A 1 184 ? -5.898 32.125 17.969 1 90.06 184 HIS A CA 1
ATOM 1489 C C . HIS A 1 184 ? -7.355 32.406 18.328 1 90.06 184 HIS A C 1
ATOM 1491 O O . HIS A 1 184 ? -7.938 33.406 17.922 1 90.06 184 HIS A O 1
ATOM 1497 N N . THR A 1 185 ? -7.93 31.469 19.078 1 88.56 185 THR A N 1
ATOM 1498 C CA . THR A 1 185 ? -9.352 31.578 19.406 1 88.56 185 THR A CA 1
ATOM 1499 C C . THR A 1 185 ? -9.586 32.688 20.422 1 88.56 185 THR A C 1
ATOM 1501 O O . THR A 1 185 ? -10.57 33.438 20.328 1 88.56 185 THR A O 1
ATOM 1504 N N . ARG A 1 186 ? -8.672 32.812 21.422 1 91.12 186 ARG A N 1
ATOM 1505 C CA . ARG A 1 186 ? -8.789 33.812 22.484 1 91.12 186 ARG A CA 1
ATOM 1506 C C . ARG A 1 186 ? -7.543 34.688 22.531 1 91.12 186 ARG A C 1
ATOM 1508 O O . ARG A 1 186 ? -6.465 34.219 22.922 1 91.12 186 ARG A O 1
ATOM 1515 N N . ARG A 1 187 ? -7.762 35.938 22.312 1 93.12 187 ARG A N 1
ATOM 1516 C CA . ARG A 1 187 ? -6.664 36.906 22.266 1 93.12 187 ARG A CA 1
ATOM 1517 C C . ARG A 1 187 ? -5.898 36.938 23.578 1 93.12 187 ARG A C 1
ATOM 1519 O O . ARG A 1 187 ? -4.672 37 23.594 1 93.12 187 ARG A O 1
ATOM 1526 N N . GLU A 1 188 ? -6.598 36.812 24.656 1 94.62 188 GLU A N 1
ATOM 1527 C CA . GLU A 1 188 ? -6.012 36.969 25.984 1 94.62 188 GLU A CA 1
ATOM 1528 C C . GLU A 1 188 ? -5.145 35.781 26.344 1 94.62 188 GLU A C 1
ATOM 1530 O O . GLU A 1 188 ? -4.336 35.844 27.266 1 94.62 188 GLU A O 1
ATOM 1535 N N . ASP A 1 189 ? -5.344 34.656 25.625 1 95.69 189 ASP A N 1
ATOM 1536 C CA . ASP A 1 189 ? -4.637 33.438 25.953 1 95.69 189 ASP A CA 1
ATOM 1537 C C . ASP A 1 189 ? -3.359 33.281 25.125 1 95.69 189 ASP A C 1
ATOM 1539 O O . ASP A 1 189 ? -2.496 32.469 25.438 1 95.69 189 ASP A O 1
ATOM 1543 N N . VAL A 1 190 ? -3.195 34.062 24.062 1 96.5 190 VAL A N 1
ATOM 1544 C CA . VAL A 1 190 ? -2.201 33.781 23.016 1 96.5 190 VAL A CA 1
ATOM 1545 C C . VAL A 1 190 ? -0.801 33.844 23.625 1 96.5 190 VAL A C 1
ATOM 1547 O O . VAL A 1 190 ? 0.015 32.938 23.391 1 96.5 190 VAL A O 1
ATOM 1550 N N . SER A 1 191 ? -0.552 34.812 24.453 1 96.44 191 SER A N 1
ATOM 1551 C CA . SER A 1 191 ? 0.786 35 25 1 96.44 191 SER A CA 1
ATOM 1552 C C . SER A 1 191 ? 1.229 33.781 25.812 1 96.44 191 SER A C 1
ATOM 1554 O O . SER A 1 191 ? 2.291 33.219 25.547 1 96.44 191 SER A O 1
ATOM 1556 N N . TRP A 1 192 ? 0.392 33.406 26.766 1 96.94 192 TRP A N 1
ATOM 1557 C CA . TRP A 1 192 ? 0.818 32.25 27.578 1 96.94 192 TRP A CA 1
ATOM 1558 C C . TRP A 1 192 ? 0.6 30.938 26.844 1 96.94 192 TRP A C 1
ATOM 1560 O O . TRP A 1 192 ? 1.215 29.922 27.172 1 96.94 192 TRP A O 1
ATOM 1570 N N . GLY A 1 193 ? -0.321 30.922 25.828 1 97.44 193 GLY A N 1
ATOM 1571 C CA . GLY A 1 193 ? -0.409 29.781 24.938 1 97.44 193 GLY A CA 1
ATOM 1572 C C . GLY A 1 193 ? 0.887 29.5 24.203 1 97.44 193 GLY A C 1
ATOM 1573 O O . GLY A 1 193 ? 1.295 28.344 24.062 1 97.44 193 GLY A O 1
ATOM 1574 N N . VAL A 1 194 ? 1.534 30.547 23.688 1 97.94 194 VAL A N 1
ATOM 1575 C CA . VAL A 1 194 ? 2.828 30.469 23.016 1 97.94 194 VAL A CA 1
ATOM 1576 C C . VAL A 1 194 ? 3.865 29.875 23.969 1 97.94 194 VAL A C 1
ATOM 1578 O O . VAL A 1 194 ? 4.652 29 23.578 1 97.94 194 VAL A O 1
ATOM 1581 N N . GLU A 1 195 ? 3.818 30.312 25.188 1 98.25 195 GLU A N 1
ATOM 1582 C CA . GLU A 1 195 ? 4.727 29.766 26.203 1 98.25 195 GLU A CA 1
ATOM 1583 C C . GLU A 1 195 ? 4.5 28.281 26.422 1 98.25 195 GLU A C 1
ATOM 1585 O O . GLU A 1 195 ? 5.449 27.531 26.641 1 98.25 195 GLU A O 1
ATOM 1590 N N . ALA A 1 196 ? 3.283 27.875 26.406 1 98.31 196 ALA A N 1
ATOM 1591 C CA . ALA A 1 196 ? 2.949 26.469 26.578 1 98.31 196 ALA A CA 1
ATOM 1592 C C . ALA A 1 196 ? 3.484 25.625 25.422 1 98.31 196 ALA A C 1
ATOM 1594 O O . ALA A 1 196 ? 4.004 24.531 25.641 1 98.31 196 ALA A O 1
ATOM 1595 N N . VAL A 1 197 ? 3.336 26.094 24.203 1 98.38 197 VAL A N 1
ATOM 1596 C CA . VAL A 1 197 ? 3.891 25.406 23.031 1 98.38 197 VAL A CA 1
ATOM 1597 C C . VAL A 1 197 ? 5.406 25.297 23.188 1 98.38 197 VAL A C 1
ATOM 1599 O O . VAL A 1 197 ? 5.98 24.234 22.906 1 98.38 197 VAL A O 1
ATOM 1602 N N . ASN A 1 198 ? 6.059 26.406 23.672 1 98.75 198 ASN A N 1
ATOM 1603 C CA . ASN A 1 198 ? 7.504 26.391 23.875 1 98.75 198 ASN A CA 1
ATOM 1604 C C . ASN A 1 198 ? 7.91 25.359 24.922 1 98.75 198 ASN A C 1
ATOM 1606 O O . ASN A 1 198 ? 8.961 24.734 24.812 1 98.75 198 ASN A O 1
ATOM 1610 N N . GLU A 1 199 ? 7.066 25.234 25.922 1 98.62 199 GLU A N 1
ATOM 1611 C CA . GLU A 1 199 ? 7.305 24.188 26.922 1 98.62 199 GLU A CA 1
ATOM 1612 C C . GLU A 1 199 ? 7.207 22.797 26.297 1 98.62 199 GLU A C 1
ATOM 1614 O O . GLU A 1 199 ? 7.992 21.906 26.641 1 98.62 199 GLU A O 1
ATOM 1619 N N . ALA A 1 200 ? 6.305 22.562 25.406 1 98.56 200 ALA A N 1
ATOM 1620 C CA . ALA A 1 200 ? 6.07 21.281 24.766 1 98.56 200 ALA A CA 1
ATOM 1621 C C . ALA A 1 200 ? 7.246 20.875 23.891 1 98.56 200 ALA A C 1
ATOM 1623 O O . ALA A 1 200 ? 7.5 19.688 23.672 1 98.56 200 ALA A O 1
ATOM 1624 N N . VAL A 1 201 ? 8.031 21.812 23.375 1 98.62 201 VAL A N 1
ATOM 1625 C CA . VAL A 1 201 ? 9.094 21.484 22.438 1 98.62 201 VAL A CA 1
ATOM 1626 C C . VAL A 1 201 ? 10.453 21.703 23.094 1 98.62 201 VAL A C 1
ATOM 1628 O O . VAL A 1 201 ? 11.492 21.625 22.422 1 98.62 201 VAL A O 1
ATOM 1631 N N . LYS A 1 202 ? 10.477 22.047 24.359 1 98.5 202 LYS A N 1
ATOM 1632 C CA . LYS A 1 202 ? 11.703 22.359 25.078 1 98.5 202 LYS A CA 1
ATOM 1633 C C . LYS A 1 202 ? 12.68 21.188 25.047 1 98.5 202 LYS A C 1
ATOM 1635 O O . LYS A 1 202 ? 12.32 20.047 25.375 1 98.5 202 LYS A O 1
ATOM 1640 N N . GLY A 1 203 ? 13.844 21.438 24.594 1 98.19 203 GLY A N 1
ATOM 1641 C CA . GLY A 1 203 ? 14.906 20.453 24.625 1 98.19 203 GLY A CA 1
ATOM 1642 C C . GLY A 1 203 ? 14.812 19.438 23.516 1 98.19 203 GLY A C 1
ATOM 1643 O O . GLY A 1 203 ? 15.43 18.375 23.578 1 98.19 203 GLY A O 1
ATOM 1644 N N . VAL A 1 204 ? 14.039 19.719 22.5 1 98.06 204 VAL A N 1
ATOM 1645 C CA . VAL A 1 204 ? 13.812 18.75 21.422 1 98.06 204 VAL A CA 1
ATOM 1646 C C . VAL A 1 204 ? 14.797 19.016 20.281 1 98.06 204 VAL A C 1
ATOM 1648 O O . VAL A 1 204 ? 14.969 20.156 19.859 1 98.06 204 VAL A O 1
ATOM 1651 N N . ASN A 1 205 ? 15.492 17.969 19.859 1 96.31 205 ASN A N 1
ATOM 1652 C CA . ASN A 1 205 ? 16.422 18.047 18.734 1 96.31 205 ASN A CA 1
ATOM 1653 C C . ASN A 1 205 ? 15.82 17.438 17.469 1 96.31 205 ASN A C 1
ATOM 1655 O O . ASN A 1 205 ? 16.203 16.344 17.078 1 96.31 205 ASN A O 1
ATOM 1659 N N . ALA A 1 206 ? 15.008 18.109 16.781 1 97.94 206 ALA A N 1
ATOM 1660 C CA . ALA A 1 206 ? 14.344 17.781 15.508 1 97.94 206 ALA A CA 1
ATOM 1661 C C . ALA A 1 206 ? 13.844 19.047 14.82 1 97.94 206 ALA A C 1
ATOM 1663 O O . ALA A 1 206 ? 13.867 20.125 15.406 1 97.94 206 ALA A O 1
ATOM 1664 N N . LYS A 1 207 ? 13.555 18.953 13.578 1 98.31 207 LYS A N 1
ATOM 1665 C CA . LYS A 1 207 ? 12.828 20.062 12.953 1 98.31 207 LYS A CA 1
ATOM 1666 C C . LYS A 1 207 ? 11.422 20.172 13.523 1 98.31 207 LYS A C 1
ATOM 1668 O O . LYS A 1 207 ? 10.641 19.219 13.469 1 98.31 207 LYS A O 1
ATOM 1673 N N . LEU A 1 208 ? 11.188 21.266 14.055 1 98.75 208 LEU A N 1
ATOM 1674 C CA . LEU A 1 208 ? 9.906 21.5 14.703 1 98.75 208 LEU A CA 1
ATOM 1675 C C . LEU A 1 208 ? 9.023 22.406 13.852 1 98.75 208 LEU A C 1
ATOM 1677 O O . LEU A 1 208 ? 9.453 23.5 13.461 1 98.75 208 LEU A O 1
ATOM 1681 N N . VAL A 1 209 ? 7.797 21.938 13.562 1 98.69 209 VAL A N 1
ATOM 1682 C CA . VAL A 1 209 ? 6.82 22.656 12.75 1 98.69 209 VAL A CA 1
ATOM 1683 C C . VAL A 1 209 ? 5.562 22.922 13.578 1 98.69 209 VAL A C 1
ATOM 1685 O O . VAL A 1 209 ? 5.195 22.125 14.438 1 98.69 209 VAL A O 1
ATOM 1688 N N . MET A 1 210 ? 4.953 24.031 13.398 1 98.12 210 MET A N 1
ATOM 1689 C CA . MET A 1 210 ? 3.646 24.297 13.984 1 98.12 210 MET A CA 1
ATOM 1690 C C . MET A 1 210 ? 2.621 24.625 12.906 1 98.12 210 MET A C 1
ATOM 1692 O O . MET A 1 210 ? 2.934 25.312 11.938 1 98.12 210 MET A O 1
ATOM 1696 N N . HIS A 1 211 ? 1.435 24.094 13.07 1 97.25 211 HIS A N 1
ATOM 1697 C CA . HIS A 1 211 ? 0.341 24.375 12.148 1 97.25 211 HIS A CA 1
ATOM 1698 C C . HIS A 1 211 ? -0.744 25.219 12.828 1 97.25 211 HIS A C 1
ATOM 1700 O O . HIS A 1 211 ? -1.231 24.859 13.898 1 97.25 211 HIS A O 1
ATOM 1706 N N . ILE A 1 212 ? -1.039 26.297 12.297 1 91.56 212 ILE A N 1
ATOM 1707 C CA . ILE A 1 212 ? -2.146 27.156 12.711 1 91.56 212 ILE A CA 1
ATOM 1708 C C . ILE A 1 212 ? -3.078 27.391 11.523 1 91.56 212 ILE A C 1
ATOM 1710 O O . ILE A 1 212 ? -2.633 27.812 10.453 1 91.56 212 ILE A O 1
ATOM 1714 N N . CYS A 1 213 ? -4.391 27.062 11.727 1 85 213 CYS A N 1
ATOM 1715 C CA . CYS A 1 213 ? -5.273 27.281 10.586 1 85 213 CYS A CA 1
ATOM 1716 C C . CYS A 1 213 ? -6.605 27.875 11.031 1 85 213 CYS A C 1
ATOM 1718 O O . CYS A 1 213 ? -7.035 27.656 12.164 1 85 213 CYS A O 1
ATOM 1720 N N . TYR A 1 214 ? -7.316 28.672 10.094 1 77.44 214 TYR A N 1
ATOM 1721 C CA . TYR A 1 214 ? -8.703 29.109 10 1 77.44 214 TYR A CA 1
ATOM 1722 C C . TYR A 1 214 ? -9.07 30.031 11.156 1 77.44 214 TYR A C 1
ATOM 1724 O O . TYR A 1 214 ? -10.18 29.953 11.695 1 77.44 214 TYR A O 1
ATOM 1732 N N . GLY A 1 215 ? -8.367 30.969 11.422 1 78.19 215 GLY A N 1
ATOM 1733 C CA . GLY A 1 215 ? -8.703 31.891 12.477 1 78.19 215 GLY A CA 1
ATOM 1734 C C . GLY A 1 215 ? -8.172 33.281 12.242 1 78.19 215 GLY A C 1
ATOM 1735 O O . GLY A 1 215 ? -7.945 33.688 11.094 1 78.19 215 GLY A O 1
ATOM 1736 N N . GLU A 1 216 ? -8.203 34 13.359 1 85.62 216 GLU A N 1
ATOM 1737 C CA . GLU A 1 216 ? -7.723 35.375 13.32 1 85.62 216 GLU A CA 1
ATOM 1738 C C . GLU A 1 216 ? -6.215 35.469 13.547 1 85.62 216 GLU A C 1
ATOM 1740 O O . GLU A 1 216 ? -5.762 35.562 14.688 1 85.62 216 GLU A O 1
ATOM 1745 N N . TYR A 1 217 ? -5.492 35.531 12.438 1 92.62 217 TYR A N 1
ATOM 1746 C CA . TYR A 1 217 ? -4.035 35.5 12.516 1 92.62 217 TYR A CA 1
ATOM 1747 C C . TYR A 1 217 ? -3.492 36.75 13.203 1 92.62 217 TYR A C 1
ATOM 1749 O O . TYR A 1 217 ? -2.367 36.719 13.711 1 92.62 217 TYR A O 1
ATOM 1757 N N . SER A 1 218 ? -4.293 37.781 13.227 1 93.44 218 SER A N 1
ATOM 1758 C CA . SER A 1 218 ? -3.842 39.031 13.844 1 93.44 218 SER A CA 1
ATOM 1759 C C . SER A 1 218 ? -3.605 38.844 15.336 1 93.44 218 SER A C 1
ATOM 1761 O O . SER A 1 218 ? -2.82 39.594 15.938 1 93.44 218 SER A O 1
ATOM 1763 N N . PHE A 1 219 ? -4.312 37.906 15.953 1 93.81 219 PHE A N 1
ATOM 1764 C CA . PHE A 1 219 ? -4.137 37.656 17.375 1 93.81 219 PHE A CA 1
ATOM 1765 C C . PHE A 1 219 ? -2.779 37.031 17.656 1 93.81 219 PHE A C 1
ATOM 1767 O O . PHE A 1 219 ? -2.156 37.312 18.688 1 93.81 219 PHE A O 1
ATOM 1774 N N . VAL A 1 220 ? -2.32 36.219 16.734 1 94.56 220 VAL A N 1
ATOM 1775 C CA . VAL A 1 220 ? -1.126 35.406 17 1 94.56 220 VAL A CA 1
ATOM 1776 C C . VAL A 1 220 ? 0.087 36.062 16.344 1 94.56 220 VAL A C 1
ATOM 1778 O O . VAL A 1 220 ? 1.225 35.844 16.766 1 94.56 220 VAL A O 1
ATOM 1781 N N . ALA A 1 221 ? -0.097 36.938 15.312 1 95.19 221 ALA A N 1
ATOM 1782 C CA . ALA A 1 221 ? 0.954 37.5 14.469 1 95.19 221 ALA A CA 1
ATOM 1783 C C . ALA A 1 221 ? 2.045 38.156 15.312 1 95.19 221 ALA A C 1
ATOM 1785 O O . ALA A 1 221 ? 3.236 37.906 15.078 1 95.19 221 ALA A O 1
ATOM 1786 N N . PRO A 1 222 ? 1.695 38.906 16.375 1 95.44 222 PRO A N 1
ATOM 1787 C CA . PRO A 1 222 ? 2.727 39.562 17.172 1 95.44 222 PRO A CA 1
ATOM 1788 C C . PRO A 1 222 ? 3.621 38.594 17.938 1 95.44 222 PRO A C 1
ATOM 1790 O O . PRO A 1 222 ? 4.715 38.969 18.375 1 95.44 222 PRO A O 1
ATOM 1793 N N . TYR A 1 223 ? 3.176 37.344 18.078 1 96.19 223 TYR A N 1
ATOM 1794 C CA . TYR A 1 223 ? 3.857 36.406 18.953 1 96.19 223 TYR A CA 1
ATOM 1795 C C . TYR A 1 223 ? 4.535 35.312 18.156 1 96.19 223 TYR A C 1
ATOM 1797 O O . TYR A 1 223 ? 5.191 34.438 18.734 1 96.19 223 TYR A O 1
ATOM 1805 N N . LEU A 1 224 ? 4.406 35.281 16.875 1 96.69 224 LEU A N 1
ATOM 1806 C CA . LEU A 1 224 ? 4.852 34.188 16.031 1 96.69 224 LEU A CA 1
ATOM 1807 C C . LEU A 1 224 ? 6.352 33.969 16.172 1 96.69 224 LEU A C 1
ATOM 1809 O O . LEU A 1 224 ? 6.812 32.812 16.234 1 96.69 224 LEU A O 1
ATOM 1813 N N . ASN A 1 225 ? 7.141 35 16.25 1 97.44 225 ASN A N 1
ATOM 1814 C CA . ASN A 1 225 ? 8.594 34.875 16.312 1 97.44 225 ASN A CA 1
ATOM 1815 C C . ASN A 1 225 ? 9.055 34.406 17.688 1 97.44 225 ASN A C 1
ATOM 1817 O O . ASN A 1 225 ? 10.211 34 17.844 1 97.44 225 ASN A O 1
ATOM 1821 N N . GLU A 1 226 ? 8.164 34.438 18.688 1 97.44 226 GLU A N 1
ATOM 1822 C CA . GLU A 1 226 ? 8.492 33.969 20.016 1 97.44 226 GLU A CA 1
ATOM 1823 C C . GLU A 1 226 ? 8.367 32.438 20.109 1 97.44 226 GLU A C 1
ATOM 1825 O O . GLU A 1 226 ? 8.852 31.828 21.062 1 97.44 226 GLU A O 1
ATOM 1830 N N . LEU A 1 227 ? 7.703 31.828 19.188 1 98.06 227 LEU A N 1
ATOM 1831 C CA . LEU A 1 227 ? 7.566 30.375 19.156 1 98.06 227 LEU A CA 1
ATOM 1832 C C . LEU A 1 227 ? 8.906 29.703 18.875 1 98.06 227 LEU A C 1
ATOM 1834 O O . LEU A 1 227 ? 9.602 30.078 17.922 1 98.06 227 LEU A O 1
ATOM 1838 N N . LYS A 1 228 ? 9.211 28.75 19.672 1 98.19 228 LYS A N 1
ATOM 1839 C CA . LYS A 1 228 ? 10.492 28.062 19.5 1 98.19 228 LYS A CA 1
ATOM 1840 C C . LYS A 1 228 ? 10.359 26.859 18.562 1 98.19 228 LYS A C 1
ATOM 1842 O O . LYS A 1 228 ? 10.711 25.734 18.922 1 98.19 228 LYS A O 1
ATOM 1847 N N . VAL A 1 229 ? 9.836 27.109 17.375 1 98.38 229 VAL A N 1
ATOM 1848 C CA . VAL A 1 229 ? 9.734 26.156 16.281 1 98.38 229 VAL A CA 1
ATOM 1849 C C . VAL A 1 229 ? 10.5 26.672 15.062 1 98.38 229 VAL A C 1
ATOM 1851 O O . VAL A 1 229 ? 10.844 27.844 14.992 1 98.38 229 VAL A O 1
ATOM 1854 N N . ASP A 1 230 ? 10.797 25.766 14.148 1 98.19 230 ASP A N 1
ATOM 1855 C CA . ASP A 1 230 ? 11.578 26.109 12.961 1 98.19 230 ASP A CA 1
ATOM 1856 C C . ASP A 1 230 ? 10.68 26.656 11.852 1 98.19 230 ASP A C 1
ATOM 1858 O O . ASP A 1 230 ? 11.117 27.453 11.031 1 98.19 230 ASP A O 1
ATOM 1862 N N . GLN A 1 231 ? 9.461 26.188 11.82 1 98.5 231 GLN A N 1
ATOM 1863 C CA . GLN A 1 231 ? 8.531 26.5 10.734 1 98.5 231 GLN A CA 1
ATOM 1864 C C . GLN A 1 231 ? 7.102 26.641 11.258 1 98.5 231 GLN A C 1
ATOM 1866 O O . GLN A 1 231 ? 6.703 25.938 12.195 1 98.5 231 GLN A O 1
ATOM 1871 N N . ILE A 1 232 ? 6.395 27.531 10.664 1 98.06 232 ILE A N 1
ATOM 1872 C CA . ILE A 1 232 ? 4.957 27.609 10.898 1 98.06 232 ILE A CA 1
ATOM 1873 C C . ILE A 1 232 ? 4.207 27.531 9.578 1 98.06 232 ILE A C 1
ATOM 1875 O O . ILE A 1 232 ? 4.539 28.25 8.625 1 98.06 232 ILE A O 1
ATOM 1879 N N . ASN A 1 233 ? 3.287 26.625 9.469 1 96.75 233 ASN A N 1
ATOM 1880 C CA . ASN A 1 233 ? 2.482 26.547 8.258 1 96.75 233 ASN A CA 1
ATOM 1881 C C . ASN A 1 233 ? 1.098 27.156 8.461 1 96.75 233 ASN A C 1
ATOM 1883 O O . ASN A 1 233 ? 0.518 27.031 9.547 1 96.75 233 ASN A O 1
ATOM 1887 N N . PHE A 1 234 ? 0.601 27.891 7.449 1 95.88 234 PHE A N 1
ATOM 1888 C CA . PHE A 1 234 ? -0.647 28.641 7.504 1 95.88 234 PHE A CA 1
ATOM 1889 C C . PHE A 1 234 ? -1.541 28.281 6.32 1 95.88 234 PHE A C 1
ATOM 1891 O O . PHE A 1 234 ? -1.054 27.859 5.273 1 95.88 234 PHE A O 1
ATOM 1898 N N . ALA A 1 235 ? -2.803 28.5 6.551 1 95.88 235 ALA A N 1
ATOM 1899 C CA . ALA A 1 235 ? -3.74 28.562 5.434 1 95.88 235 ALA A CA 1
ATOM 1900 C C . ALA A 1 235 ? -3.727 29.938 4.766 1 95.88 235 ALA A C 1
ATOM 1902 O O . ALA A 1 235 ? -3.959 30.953 5.426 1 95.88 235 ALA A O 1
ATOM 1903 N N . PHE A 1 236 ? -3.471 29.969 3.479 1 96.38 236 PHE A N 1
ATOM 1904 C CA . PHE A 1 236 ? -3.424 31.25 2.775 1 96.38 236 PHE A CA 1
ATOM 1905 C C . PHE A 1 236 ? -4.438 31.281 1.64 1 96.38 236 PHE A C 1
ATOM 1907 O O . PHE A 1 236 ? -5.07 32.312 1.393 1 96.38 236 PHE A O 1
ATOM 1914 N N . LYS A 1 237 ? -4.574 30.156 1.005 1 96.44 237 LYS A N 1
ATOM 1915 C CA . LYS A 1 237 ? -5.395 30.078 -0.2 1 96.44 237 LYS A CA 1
ATOM 1916 C C . LYS A 1 237 ? -6.824 30.531 0.08 1 96.44 237 LYS A C 1
ATOM 1918 O O . LYS A 1 237 ? -7.387 31.344 -0.663 1 96.44 237 LYS A O 1
ATOM 1923 N N . ILE A 1 238 ? -7.336 30.078 1.13 1 93.38 238 ILE A N 1
ATOM 1924 C CA . ILE A 1 238 ? -8.734 30.344 1.448 1 93.38 238 ILE A CA 1
ATOM 1925 C C . ILE A 1 238 ? -8.914 31.828 1.742 1 93.38 238 ILE A C 1
ATOM 1927 O O . ILE A 1 238 ? -10.023 32.375 1.635 1 93.38 238 ILE A O 1
ATOM 1931 N N . TYR A 1 239 ? -7.887 32.562 2.104 1 93.56 239 TYR A N 1
ATOM 1932 C CA . TYR A 1 239 ? -7.949 33.969 2.477 1 93.56 239 TYR A CA 1
ATOM 1933 C C . TYR A 1 239 ? -7.402 34.844 1.362 1 93.56 239 TYR A C 1
ATOM 1935 O O . TYR A 1 239 ? -7.082 36.031 1.589 1 93.56 239 TYR A O 1
ATOM 1943 N N . ASN A 1 240 ? -7.211 34.25 0.241 1 94.69 240 ASN A N 1
ATOM 1944 C CA . ASN A 1 240 ? -6.68 34.969 -0.916 1 94.69 240 ASN A CA 1
ATOM 1945 C C . ASN A 1 240 ? -5.352 35.625 -0.596 1 94.69 240 ASN A C 1
ATOM 1947 O O . ASN A 1 240 ? -5.109 36.781 -1.017 1 94.69 240 ASN A O 1
ATOM 1951 N N . TYR A 1 241 ? -4.59 35.094 0.353 1 95.88 241 TYR A N 1
ATOM 1952 C CA . TYR A 1 241 ? -3.209 35.438 0.675 1 95.88 241 TYR A CA 1
ATOM 1953 C C . TYR A 1 241 ? -3.137 36.781 1.374 1 95.88 241 TYR A C 1
ATOM 1955 O O . TYR A 1 241 ? -2.059 37.375 1.49 1 95.88 241 TYR A O 1
ATOM 1963 N N . LYS A 1 242 ? -4.148 37.25 1.924 1 93.56 242 LYS A N 1
ATOM 1964 C CA . LYS A 1 242 ? -4.195 38.531 2.654 1 93.56 242 LYS A CA 1
ATOM 1965 C C . LYS A 1 242 ? -3.295 38.469 3.885 1 93.56 242 LYS A C 1
ATOM 1967 O O . LYS A 1 242 ? -2.652 39.469 4.223 1 93.56 242 LYS A O 1
ATOM 1972 N N . PRO A 1 243 ? -3.166 37.312 4.527 1 94.19 243 PRO A N 1
ATOM 1973 C CA . PRO A 1 243 ? -2.369 37.281 5.754 1 94.19 243 PRO A CA 1
ATOM 1974 C C . PRO A 1 243 ? -0.879 37.5 5.5 1 94.19 243 PRO A C 1
ATOM 1976 O O . PRO A 1 243 ? -0.114 37.719 6.445 1 94.19 243 PRO A O 1
ATOM 1979 N N . LEU A 1 244 ? -0.435 37.438 4.277 1 95.62 244 LEU A N 1
ATOM 1980 C CA . LEU A 1 244 ? 0.978 37.625 3.969 1 95.62 244 LEU A CA 1
ATOM 1981 C C . LEU A 1 244 ? 1.434 39 4.379 1 95.62 244 LEU A C 1
ATOM 1983 O O . LEU A 1 244 ? 2.543 39.188 4.891 1 95.62 244 LEU A O 1
ATOM 1987 N N . GLU A 1 245 ? 0.604 39.969 4.195 1 94.81 245 GLU A N 1
ATOM 1988 C CA . GLU A 1 245 ? 0.917 41.344 4.594 1 94.81 245 GLU A CA 1
ATOM 1989 C C . GLU A 1 245 ? 1.078 41.469 6.109 1 94.81 245 GLU A C 1
ATOM 1991 O O . GLU A 1 245 ? 1.933 42.219 6.594 1 94.81 245 GLU A O 1
ATOM 1996 N N . LEU A 1 246 ? 0.216 40.781 6.789 1 95.06 246 LEU A N 1
ATOM 1997 C CA . LEU A 1 246 ? 0.274 40.75 8.25 1 95.06 246 LEU A CA 1
ATOM 1998 C C . LEU A 1 246 ? 1.599 40.188 8.734 1 95.06 246 LEU A C 1
ATOM 2000 O O . LEU A 1 246 ? 2.221 40.719 9.648 1 95.06 246 LEU A O 1
ATOM 2004 N N . LEU A 1 247 ? 2.023 39.094 8.164 1 95.69 247 LEU A N 1
ATOM 2005 C CA . LEU A 1 247 ? 3.281 38.469 8.539 1 95.69 247 LEU A CA 1
ATOM 2006 C C . LEU A 1 247 ? 4.461 39.375 8.273 1 95.69 247 LEU A C 1
ATOM 2008 O O . LEU A 1 247 ? 5.379 39.469 9.086 1 95.69 247 LEU A O 1
ATOM 2012 N N . LYS A 1 248 ? 4.414 40.031 7.156 1 94.06 248 LYS A N 1
ATOM 2013 C CA . LYS A 1 248 ? 5.465 41 6.816 1 94.06 248 LYS A CA 1
ATOM 2014 C C . LYS A 1 248 ? 5.508 42.125 7.82 1 94.06 248 LYS A C 1
ATOM 2016 O O . LYS A 1 248 ? 6.586 42.531 8.273 1 94.06 248 LYS A O 1
ATOM 2021 N N . ARG A 1 249 ? 4.43 42.656 8.133 1 95.38 249 ARG A N 1
ATOM 2022 C CA . ARG A 1 249 ? 4.309 43.781 9.055 1 95.38 249 ARG A CA 1
ATOM 2023 C C . ARG A 1 249 ? 4.941 43.469 10.406 1 95.38 249 ARG A C 1
ATOM 2025 O O . ARG A 1 249 ? 5.574 44.312 11.016 1 95.38 249 ARG A O 1
ATOM 2032 N N . TYR A 1 250 ? 4.773 42.25 10.805 1 95.88 250 TYR A N 1
ATOM 2033 C CA . TYR A 1 250 ? 5.254 41.875 12.125 1 95.88 250 TYR A CA 1
ATOM 2034 C C . TYR A 1 250 ? 6.637 41.219 12.047 1 95.88 250 TYR A C 1
ATOM 2036 O O . TYR A 1 250 ? 7.141 40.688 13.031 1 95.88 250 TYR A O 1
ATOM 2044 N N . GLY A 1 251 ? 7.207 41.219 10.891 1 95.5 251 GLY A N 1
ATOM 2045 C CA . GLY A 1 251 ? 8.578 40.75 10.727 1 95.5 251 GLY A CA 1
ATOM 2046 C C . GLY A 1 251 ? 8.758 39.281 10.938 1 95.5 251 GLY A C 1
ATOM 2047 O O . GLY A 1 251 ? 9.711 38.844 11.586 1 95.5 251 GLY A O 1
ATOM 2048 N N . PHE A 1 252 ? 7.785 38.5 10.445 1 95.94 252 PHE A N 1
ATOM 2049 C CA . PHE A 1 252 ? 7.895 37.062 10.523 1 95.94 252 PHE A CA 1
ATOM 2050 C C . PHE A 1 252 ? 9.219 36.562 9.945 1 95.94 252 PHE A C 1
ATOM 2052 O O . PHE A 1 252 ? 9.555 36.906 8.797 1 95.94 252 PHE A O 1
ATOM 2059 N N . ASP A 1 253 ? 10.031 35.781 10.656 1 93.75 253 ASP A N 1
ATOM 2060 C CA . ASP A 1 253 ? 11.391 35.469 10.219 1 93.75 253 ASP A CA 1
ATOM 2061 C C . ASP A 1 253 ? 11.633 33.969 10.242 1 93.75 253 ASP A C 1
ATOM 2063 O O . ASP A 1 253 ? 12.758 33.5 10 1 93.75 253 ASP A O 1
ATOM 2067 N N . LYS A 1 254 ? 10.695 33.156 10.477 1 96.62 254 LYS A N 1
ATOM 2068 C CA . LYS A 1 254 ? 10.836 31.688 10.469 1 96.62 254 LYS A CA 1
ATOM 2069 C C . LYS A 1 254 ? 10.547 31.125 9.086 1 96.62 254 LYS A C 1
ATOM 2071 O O . LYS A 1 254 ? 10.188 31.859 8.164 1 96.62 254 LYS A O 1
ATOM 2076 N N . GLU A 1 255 ? 10.867 29.797 8.953 1 97.75 255 GLU A N 1
ATOM 2077 C CA . GLU A 1 255 ? 10.438 29.094 7.746 1 97.75 255 GLU A CA 1
ATOM 2078 C C . GLU A 1 255 ? 8.914 29.078 7.629 1 97.75 255 GLU A C 1
ATOM 2080 O O . GLU A 1 255 ? 8.211 28.953 8.633 1 97.75 255 GLU A O 1
ATOM 2085 N N . LEU A 1 256 ? 8.445 29.219 6.406 1 98.12 256 LEU A N 1
ATOM 2086 C CA . LEU A 1 256 ? 7.016 29.312 6.152 1 98.12 256 LEU A CA 1
ATOM 2087 C C . LEU A 1 256 ? 6.516 28.094 5.387 1 98.12 256 LEU A C 1
ATOM 2089 O O . LEU A 1 256 ? 7.082 27.734 4.355 1 98.12 256 LEU A O 1
ATOM 2093 N N . GLY A 1 257 ? 5.535 27.406 5.941 1 98.38 257 GLY A N 1
ATOM 2094 C CA . GLY A 1 257 ? 4.691 26.547 5.129 1 98.38 257 GLY A CA 1
ATOM 2095 C C . GLY A 1 257 ? 3.477 27.266 4.566 1 98.38 257 GLY A C 1
ATOM 2096 O O . GLY A 1 257 ? 2.617 27.719 5.316 1 98.38 257 GLY A O 1
ATOM 2097 N N . ALA A 1 258 ? 3.389 27.344 3.297 1 98.25 258 ALA A N 1
ATOM 2098 C CA . ALA A 1 258 ? 2.363 28.172 2.678 1 98.25 258 ALA A CA 1
ATOM 2099 C C . ALA A 1 258 ? 1.238 27.328 2.098 1 98.25 258 ALA A C 1
ATOM 2101 O O . ALA A 1 258 ? 1.474 26.484 1.226 1 98.25 258 ALA A O 1
ATOM 2102 N N . GLY A 1 259 ? 0.046 27.578 2.568 1 98.38 259 GLY A N 1
ATOM 2103 C CA . GLY A 1 259 ? -1.125 26.906 2.012 1 98.38 259 GLY A CA 1
ATOM 2104 C C . GLY A 1 259 ? -1.502 27.422 0.636 1 98.38 259 GLY A C 1
ATOM 2105 O O . GLY A 1 259 ? -1.847 28.594 0.478 1 98.38 259 GLY A O 1
ATOM 2106 N N . VAL A 1 260 ? -1.451 26.5 -0.351 1 98.69 260 VAL A N 1
ATOM 2107 C CA . VAL A 1 260 ? -1.724 26.938 -1.715 1 98.69 260 VAL A CA 1
ATOM 2108 C C . VAL A 1 260 ? -2.871 26.109 -2.303 1 98.69 260 VAL A C 1
ATOM 2110 O O . VAL A 1 260 ? -3.205 26.266 -3.48 1 98.69 260 VAL A O 1
ATOM 2113 N N . ILE A 1 261 ? -3.406 25.25 -1.534 1 98.56 261 ILE A N 1
ATOM 2114 C CA . ILE A 1 261 ? -4.539 24.406 -1.924 1 98.56 261 ILE A CA 1
ATOM 2115 C C . ILE A 1 261 ? -5.715 24.656 -0.982 1 98.56 261 ILE A C 1
ATOM 2117 O O . ILE A 1 261 ? -5.566 24.562 0.239 1 98.56 261 ILE A O 1
ATOM 2121 N N . ASP A 1 262 ? -6.875 24.969 -1.513 1 97.19 262 ASP A N 1
ATOM 2122 C CA . ASP A 1 262 ? -8.102 25.125 -0.73 1 97.19 262 ASP A CA 1
ATOM 2123 C C . ASP A 1 262 ? -8.734 23.766 -0.432 1 97.19 262 ASP A C 1
ATOM 2125 O O . ASP A 1 262 ? -9.352 23.156 -1.309 1 97.19 262 ASP A O 1
ATOM 2129 N N . VAL A 1 263 ? -8.664 23.328 0.786 1 96.44 263 VAL A N 1
ATOM 2130 C CA . VAL A 1 263 ? -9.102 21.984 1.142 1 96.44 263 VAL A CA 1
ATOM 2131 C C . VAL A 1 263 ? -10.609 21.984 1.377 1 96.44 263 VAL A C 1
ATOM 2133 O O . VAL A 1 263 ? -11.219 20.922 1.534 1 96.44 263 VAL A O 1
ATOM 2136 N N . HIS A 1 264 ? -11.289 23.172 1.344 1 93.88 264 HIS A N 1
ATOM 2137 C CA . HIS A 1 264 ? -12.734 23.266 1.555 1 93.88 264 HIS A CA 1
ATOM 2138 C C . HIS A 1 264 ? -13.477 23.328 0.228 1 93.88 264 HIS A C 1
ATOM 2140 O O . HIS A 1 264 ? -14.711 23.375 0.206 1 93.88 264 HIS A O 1
ATOM 2146 N N . ASN A 1 265 ? -12.789 23.406 -0.789 1 94.19 265 ASN A N 1
ATOM 2147 C CA . ASN A 1 265 ? -13.344 23.438 -2.141 1 94.19 265 ASN A CA 1
ATOM 2148 C C . ASN A 1 265 ? -13.008 22.156 -2.906 1 94.19 265 ASN A C 1
ATOM 2150 O O . ASN A 1 265 ? -11.859 21.734 -2.93 1 94.19 265 ASN A O 1
ATOM 2154 N N . ARG A 1 266 ? -13.938 21.531 -3.588 1 95.38 266 ARG A N 1
ATOM 2155 C CA . ARG A 1 266 ? -13.734 20.266 -4.293 1 95.38 266 ARG A CA 1
ATOM 2156 C C . ARG A 1 266 ? -13.102 20.5 -5.66 1 95.38 266 ARG A C 1
ATOM 2158 O O . ARG A 1 266 ? -12.641 19.547 -6.305 1 95.38 266 ARG A O 1
ATOM 2165 N N . ARG A 1 267 ? -13.172 21.75 -6.066 1 97.69 267 ARG A N 1
ATOM 2166 C CA . ARG A 1 267 ? -12.516 22.047 -7.332 1 97.69 267 ARG A CA 1
ATOM 2167 C C . ARG A 1 267 ? -11.008 21.828 -7.234 1 97.69 267 ARG A C 1
ATOM 2169 O O . ARG A 1 267 ? -10.375 22.25 -6.262 1 97.69 267 ARG A O 1
ATOM 2176 N N . ILE A 1 268 ? -10.43 21.203 -8.188 1 98.25 268 ILE A N 1
ATOM 2177 C CA . ILE A 1 268 ? -8.992 20.938 -8.219 1 98.25 268 ILE A CA 1
ATOM 2178 C C . ILE A 1 268 ? -8.258 22.125 -8.836 1 98.25 268 ILE A C 1
ATOM 2180 O O . ILE A 1 268 ? -8.547 22.516 -9.969 1 98.25 268 ILE A O 1
ATOM 2184 N N . GLU A 1 269 ? -7.379 22.734 -8.094 1 98.5 269 GLU A N 1
ATOM 2185 C CA . GLU A 1 269 ? -6.535 23.781 -8.641 1 98.5 269 GLU A CA 1
ATOM 2186 C C . GLU A 1 269 ? -5.652 23.266 -9.766 1 98.5 269 GLU A C 1
ATOM 2188 O O . GLU A 1 269 ? -5.137 22.141 -9.688 1 98.5 269 GLU A O 1
ATOM 2193 N N . THR A 1 270 ? -5.461 24.047 -10.797 1 98.38 270 THR A N 1
ATOM 2194 C CA . THR A 1 270 ? -4.5 23.672 -11.828 1 98.38 270 THR A CA 1
ATOM 2195 C C . THR A 1 270 ? -3.07 23.922 -11.359 1 98.38 270 THR A C 1
ATOM 2197 O O . THR A 1 270 ? -2.846 24.703 -10.438 1 98.38 270 THR A O 1
ATOM 2200 N N . SER A 1 271 ? -2.162 23.266 -12.008 1 98.56 271 SER A N 1
ATOM 2201 C CA . SER A 1 271 ? -0.755 23.484 -11.688 1 98.56 271 SER A CA 1
ATOM 2202 C C . SER A 1 271 ? -0.355 24.938 -11.93 1 98.56 271 SER A C 1
ATOM 2204 O O . SER A 1 271 ? 0.479 25.484 -11.211 1 98.56 271 SER A O 1
ATOM 2206 N N . GLU A 1 272 ? -0.951 25.547 -12.891 1 98.5 272 GLU A N 1
ATOM 2207 C CA . GLU A 1 272 ? -0.652 26.938 -13.203 1 98.5 272 GLU A CA 1
ATOM 2208 C C . GLU A 1 272 ? -1.169 27.875 -12.109 1 98.5 272 GLU A C 1
ATOM 2210 O O . GLU A 1 272 ? -0.5 28.844 -11.742 1 98.5 272 GLU A O 1
ATOM 2215 N N . GLU A 1 273 ? -2.328 27.609 -11.664 1 98.38 273 GLU A N 1
ATOM 2216 C CA . GLU A 1 273 ? -2.865 28.391 -10.547 1 98.38 273 GLU A CA 1
ATOM 2217 C C . GLU A 1 273 ? -1.956 28.297 -9.32 1 98.38 273 GLU A C 1
ATOM 2219 O O . GLU A 1 273 ? -1.679 29.297 -8.672 1 98.38 273 GLU A O 1
ATOM 2224 N N . VAL A 1 274 ? -1.475 27.094 -9.031 1 98.81 274 VAL A N 1
ATOM 2225 C CA . VAL A 1 274 ? -0.59 26.875 -7.891 1 98.81 274 VAL A CA 1
ATOM 2226 C C . VAL A 1 274 ? 0.719 27.641 -8.094 1 98.81 274 VAL A C 1
ATOM 2228 O O . VAL A 1 274 ? 1.202 28.312 -7.184 1 98.81 274 VAL A O 1
ATOM 2231 N N . ALA A 1 275 ? 1.276 27.562 -9.289 1 98.81 275 ALA A N 1
ATOM 2232 C CA . ALA A 1 275 ? 2.52 28.266 -9.602 1 98.81 275 ALA A CA 1
ATOM 2233 C C . ALA A 1 275 ? 2.363 29.766 -9.391 1 98.81 275 ALA A C 1
ATOM 2235 O O . ALA A 1 275 ? 3.236 30.406 -8.812 1 98.81 275 ALA A O 1
ATOM 2236 N N . ASN A 1 276 ? 1.272 30.281 -9.859 1 98.62 276 ASN A N 1
ATOM 2237 C CA . ASN A 1 276 ? 1.006 31.719 -9.703 1 98.62 276 ASN A CA 1
ATOM 2238 C C . ASN A 1 276 ? 0.921 32.094 -8.227 1 98.62 276 ASN A C 1
ATOM 2240 O O . ASN A 1 276 ? 1.404 33.156 -7.836 1 98.62 276 ASN A O 1
ATOM 2244 N N . ASP A 1 277 ? 0.288 31.297 -7.465 1 98.62 277 ASP A N 1
ATOM 2245 C CA . ASP A 1 277 ? 0.171 31.547 -6.031 1 98.62 277 ASP A CA 1
ATOM 2246 C C . ASP A 1 277 ? 1.543 31.547 -5.363 1 98.62 277 ASP A C 1
ATOM 2248 O O . ASP A 1 277 ? 1.83 32.406 -4.523 1 98.62 277 ASP A O 1
ATOM 2252 N N . ILE A 1 278 ? 2.377 30.578 -5.73 1 98.75 278 ILE A N 1
ATOM 2253 C CA . ILE A 1 278 ? 3.719 30.484 -5.164 1 98.75 278 ILE A CA 1
ATOM 2254 C C . ILE A 1 278 ? 4.52 31.734 -5.531 1 98.75 278 ILE A C 1
ATOM 2256 O O . ILE A 1 278 ? 5.211 32.312 -4.688 1 98.75 278 ILE A O 1
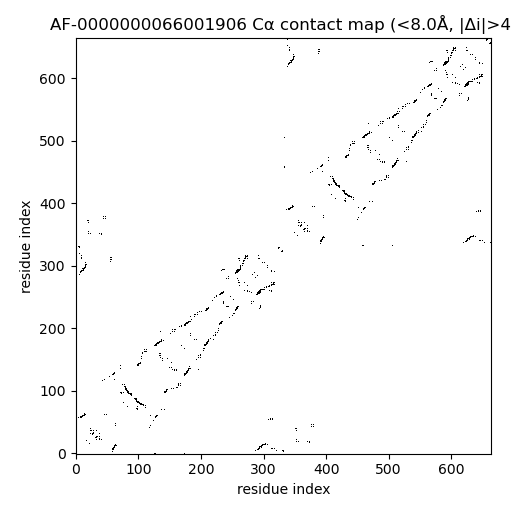ATOM 2260 N N . ARG A 1 279 ? 4.391 32.219 -6.773 1 98.06 279 ARG A N 1
ATOM 2261 C CA . ARG A 1 279 ? 5.062 33.438 -7.211 1 98.06 279 ARG A CA 1
ATOM 2262 C C . ARG A 1 279 ? 4.656 34.625 -6.344 1 98.06 279 ARG A C 1
ATOM 2264 O O . ARG A 1 279 ? 5.5 35.438 -5.965 1 98.06 279 ARG A O 1
ATOM 2271 N N . LYS A 1 280 ? 3.41 34.688 -6.086 1 97.25 280 LYS A N 1
ATOM 2272 C CA . LYS A 1 280 ? 2.904 35.75 -5.23 1 97.25 280 LYS A CA 1
ATOM 2273 C C . LYS A 1 280 ? 3.545 35.688 -3.848 1 97.25 280 LYS A C 1
ATOM 2275 O O . LYS A 1 280 ? 3.93 36.719 -3.297 1 97.25 280 LYS A O 1
ATOM 2280 N N . ILE A 1 281 ? 3.689 34.562 -3.293 1 98.06 281 ILE A N 1
ATOM 2281 C CA . ILE A 1 281 ? 4.25 34.375 -1.958 1 98.06 281 ILE A CA 1
ATOM 2282 C C . ILE A 1 281 ? 5.73 34.75 -1.967 1 98.06 281 ILE A C 1
ATOM 2284 O O . ILE A 1 281 ? 6.246 35.312 -0.998 1 98.06 281 ILE A O 1
ATOM 2288 N N . LEU A 1 282 ? 6.398 34.469 -3.068 1 97.06 282 LEU A N 1
ATOM 2289 C CA . LEU A 1 282 ? 7.828 34.719 -3.205 1 97.06 282 LEU A CA 1
ATOM 2290 C C . LEU A 1 282 ? 8.125 36.219 -3.279 1 97.06 282 LEU A C 1
ATOM 2292 O O . LEU A 1 282 ? 9.281 36.625 -3.174 1 97.06 282 LEU A O 1
ATOM 2296 N N . GLU A 1 283 ? 7.113 37 -3.441 1 95.06 283 GLU A N 1
ATOM 2297 C CA . GLU A 1 283 ? 7.285 38.438 -3.33 1 95.06 283 GLU A CA 1
ATOM 2298 C C . GLU A 1 283 ? 7.527 38.875 -1.882 1 95.06 283 GLU A C 1
ATOM 2300 O O . GLU A 1 283 ? 8.047 39.938 -1.621 1 95.06 283 GLU A O 1
ATOM 2305 N N . TYR A 1 284 ? 7.184 38 -1.004 1 94 284 TYR A N 1
ATOM 2306 C CA . TYR A 1 284 ? 7.25 38.312 0.414 1 94 284 TYR A CA 1
ATOM 2307 C C . TYR A 1 284 ? 8.359 37.531 1.109 1 94 284 TYR A C 1
ATOM 2309 O O . TYR A 1 284 ? 8.922 38 2.107 1 94 284 TYR A O 1
ATOM 2317 N N . PHE A 1 285 ? 8.703 36.406 0.633 1 94.56 285 PHE A N 1
ATOM 2318 C CA . PHE A 1 285 ? 9.633 35.5 1.302 1 94.56 285 PHE A CA 1
ATOM 2319 C C . PHE A 1 285 ? 10.672 34.969 0.319 1 94.56 285 PHE A C 1
ATOM 2321 O O . PHE A 1 285 ? 10.375 34.781 -0.863 1 94.56 285 PHE A O 1
ATOM 2328 N N . THR A 1 286 ? 11.859 34.656 0.885 1 95 286 THR A N 1
ATOM 2329 C CA . THR A 1 286 ? 12.883 34.031 0.058 1 95 286 THR A CA 1
ATOM 2330 C C . THR A 1 286 ? 12.57 32.531 -0.14 1 95 286 THR A C 1
ATOM 2332 O O . THR A 1 286 ? 11.984 31.906 0.734 1 95 286 THR A O 1
ATOM 2335 N N . PRO A 1 287 ? 12.953 32 -1.259 1 97 287 PRO A N 1
ATOM 2336 C CA . PRO A 1 287 ? 12.617 30.609 -1.583 1 97 287 PRO A CA 1
ATOM 2337 C C . PRO A 1 287 ? 13.156 29.625 -0.557 1 97 287 PRO A C 1
ATOM 2339 O O . PRO A 1 287 ? 12.539 28.578 -0.321 1 97 287 PRO A O 1
ATOM 2342 N N . GLU A 1 288 ? 14.25 29.938 0.079 1 95.5 288 GLU A N 1
ATOM 2343 C CA . GLU A 1 288 ? 14.906 29.016 1.004 1 95.5 288 GLU A CA 1
ATOM 2344 C C . GLU A 1 288 ? 14.086 28.844 2.279 1 95.5 288 GLU A C 1
ATOM 2346 O O . GLU A 1 288 ? 14.273 27.875 3.012 1 95.5 288 GLU A O 1
ATOM 2351 N N . LYS A 1 289 ? 13.148 29.734 2.5 1 96.06 289 LYS A N 1
ATOM 2352 C CA . LYS A 1 289 ? 12.359 29.703 3.725 1 96.06 289 LYS A CA 1
ATOM 2353 C C . LYS A 1 289 ? 10.93 29.234 3.441 1 96.06 289 LYS A C 1
ATOM 2355 O O . LYS A 1 289 ? 10.07 29.281 4.328 1 96.06 289 LYS A O 1
ATOM 2360 N N . LEU A 1 290 ? 10.711 28.75 2.254 1 98.06 290 LEU A N 1
ATOM 2361 C CA . LEU A 1 290 ? 9.336 28.5 1.856 1 98.06 290 LEU A CA 1
ATOM 2362 C C . LEU A 1 290 ? 9.094 27.016 1.591 1 98.06 290 LEU A C 1
ATOM 2364 O O . LEU A 1 290 ? 9.844 26.391 0.834 1 98.06 290 LEU A O 1
ATOM 2368 N N . TRP A 1 291 ? 8.125 26.391 2.295 1 98.56 291 TRP A N 1
ATOM 2369 C CA . TRP A 1 291 ? 7.551 25.078 1.978 1 98.56 291 TRP A CA 1
ATOM 2370 C C . TRP A 1 291 ? 6.156 25.234 1.375 1 98.56 291 TRP A C 1
ATOM 2372 O O . TRP A 1 291 ? 5.492 26.25 1.573 1 98.56 291 TRP A O 1
ATOM 2382 N N . ILE A 1 292 ? 5.777 24.312 0.603 1 98.88 292 ILE A N 1
ATOM 2383 C CA . ILE A 1 292 ? 4.484 24.359 -0.072 1 98.88 292 ILE A CA 1
ATOM 2384 C C . ILE A 1 292 ? 3.574 23.266 0.473 1 98.88 292 ILE A C 1
ATOM 2386 O O . ILE A 1 292 ? 3.939 22.078 0.465 1 98.88 292 ILE A O 1
ATOM 2390 N N . ASN A 1 293 ? 2.473 23.578 0.969 1 98.75 293 ASN A N 1
ATOM 2391 C CA . ASN A 1 293 ? 1.518 22.625 1.536 1 98.75 293 ASN A CA 1
ATOM 2392 C C . ASN A 1 293 ? 0.078 23.078 1.295 1 98.75 293 ASN A C 1
ATOM 2394 O O . ASN A 1 293 ? -0.164 24.203 0.853 1 98.75 293 ASN A O 1
ATOM 2398 N N . PRO A 1 294 ? -0.936 22.188 1.516 1 98.62 294 PRO A N 1
ATOM 2399 C CA . PRO A 1 294 ? -2.338 22.625 1.507 1 98.62 294 PRO A CA 1
ATOM 2400 C C . PRO A 1 294 ? -2.689 23.516 2.693 1 98.62 294 PRO A C 1
ATOM 2402 O O . PRO A 1 294 ? -1.907 23.625 3.641 1 98.62 294 PRO A O 1
ATOM 2405 N N . ASP A 1 295 ? -3.826 24.141 2.623 1 97.62 295 ASP A N 1
ATOM 2406 C CA . ASP A 1 295 ? -4.297 25.031 3.68 1 97.62 295 ASP A CA 1
ATOM 2407 C C . ASP A 1 295 ? -4.449 24.281 5.004 1 97.62 295 ASP A C 1
ATOM 2409 O O . ASP A 1 295 ? -4.285 24.875 6.074 1 97.62 295 ASP A O 1
ATOM 2413 N N . CYS A 1 296 ? -4.848 23.094 4.918 1 96.62 296 CYS A N 1
ATOM 2414 C CA . CYS A 1 296 ? -5.086 22.234 6.07 1 96.62 296 CYS A CA 1
ATOM 2415 C C . CYS A 1 296 ? -5.062 20.766 5.664 1 96.62 296 CYS A C 1
ATOM 2417 O O . CYS A 1 296 ? -4.559 20.422 4.598 1 96.62 296 CYS A O 1
ATOM 2419 N N . GLY A 1 297 ? -5.422 19.875 6.57 1 96 297 GLY A N 1
ATOM 2420 C CA . GLY A 1 297 ? -5.543 18.469 6.242 1 96 297 GLY A CA 1
ATOM 2421 C C . GLY A 1 297 ? -6.562 18.203 5.152 1 96 297 GLY A C 1
ATOM 2422 O O . GLY A 1 297 ? -7.559 18.906 5.035 1 96 297 GLY A O 1
ATOM 2423 N N . LEU A 1 298 ? -6.414 17.141 4.445 1 97.25 298 LEU A N 1
ATOM 2424 C CA . LEU A 1 298 ? -7.223 16.844 3.27 1 97.25 298 LEU A CA 1
ATOM 2425 C C . LEU A 1 298 ? -8.352 15.883 3.613 1 97.25 298 LEU A C 1
ATOM 2427 O O . LEU A 1 298 ? -9.078 15.43 2.727 1 97.25 298 LEU A O 1
ATOM 2431 N N . LYS A 1 299 ? -8.539 15.602 4.82 1 93.88 299 LYS A N 1
ATOM 2432 C CA . LYS A 1 299 ? -9.406 14.539 5.328 1 93.88 299 LYS A CA 1
ATOM 2433 C C . LYS A 1 299 ? -10.836 14.711 4.82 1 93.88 299 LYS A C 1
ATOM 2435 O O . LYS A 1 299 ? -11.531 13.719 4.578 1 93.88 299 LYS A O 1
ATOM 2440 N N . LEU A 1 300 ? -11.273 15.93 4.621 1 90.69 300 LEU A N 1
ATOM 2441 C CA . LEU A 1 300 ? -12.68 16.188 4.332 1 90.69 300 LEU A CA 1
ATOM 2442 C C . LEU A 1 300 ? -12.977 15.977 2.852 1 90.69 300 LEU A C 1
ATOM 2444 O O . LEU A 1 300 ? -14.141 15.969 2.441 1 90.69 300 LEU A O 1
ATOM 2448 N N . LEU A 1 301 ? -12.023 15.797 2.029 1 95.62 301 LEU A N 1
ATOM 2449 C CA . LEU A 1 301 ? -12.18 15.562 0.599 1 95.62 301 LEU A CA 1
ATOM 2450 C C . LEU A 1 301 ? -12.289 14.07 0.304 1 95.62 301 LEU A C 1
ATOM 2452 O O . LEU A 1 301 ? -11.977 13.234 1.161 1 95.62 301 LEU A O 1
ATOM 2456 N N . SER A 1 302 ? -12.797 13.773 -0.886 1 95.56 302 SER A N 1
ATOM 2457 C CA . SER A 1 302 ? -12.633 12.406 -1.355 1 95.56 302 SER A CA 1
ATOM 2458 C C . SER A 1 302 ? -11.172 12.102 -1.667 1 95.56 302 SER A C 1
ATOM 2460 O O . SER A 1 302 ? -10.398 13 -2.004 1 95.56 302 SER A O 1
ATOM 2462 N N . ARG A 1 303 ? -10.852 10.938 -1.504 1 96.62 303 ARG A N 1
ATOM 2463 C CA . ARG A 1 303 ? -9.469 10.547 -1.754 1 96.62 303 ARG A CA 1
ATOM 2464 C C . ARG A 1 303 ? -9.047 10.906 -3.176 1 96.62 303 ARG A C 1
ATOM 2466 O O . ARG A 1 303 ? -7.926 11.359 -3.4 1 96.62 303 ARG A O 1
ATOM 2473 N N . LYS A 1 304 ? -9.93 10.695 -4.176 1 95.81 304 LYS A N 1
ATOM 2474 C CA . LYS A 1 304 ? -9.648 11.031 -5.566 1 95.81 304 LYS A CA 1
ATOM 2475 C C . LYS A 1 304 ? -9.312 12.516 -5.719 1 95.81 304 LYS A C 1
ATOM 2477 O O . LYS A 1 304 ? -8.312 12.875 -6.344 1 95.81 304 LYS A O 1
ATOM 2482 N N . ILE A 1 305 ? -10.086 13.383 -5.133 1 97.81 305 ILE A N 1
ATOM 2483 C CA . ILE A 1 305 ? -9.891 14.82 -5.23 1 97.81 305 ILE A CA 1
ATOM 2484 C C . ILE A 1 305 ? -8.633 15.227 -4.461 1 97.81 305 ILE A C 1
ATOM 2486 O O . ILE A 1 305 ? -7.824 16.016 -4.957 1 97.81 305 ILE A O 1
ATOM 2490 N N . ALA A 1 306 ? -8.508 14.68 -3.256 1 98.56 306 ALA A N 1
ATOM 2491 C CA . ALA A 1 306 ? -7.328 14.977 -2.453 1 98.56 306 ALA A CA 1
ATOM 2492 C C . ALA A 1 306 ? -6.047 14.656 -3.219 1 98.56 306 ALA A C 1
ATOM 2494 O O . ALA A 1 306 ? -5.121 15.469 -3.264 1 98.56 306 ALA A O 1
ATOM 2495 N N . TYR A 1 307 ? -6.023 13.5 -3.848 1 98.38 307 TYR A N 1
ATOM 2496 C CA . TYR A 1 307 ? -4.859 13.078 -4.613 1 98.38 307 TYR A CA 1
ATOM 2497 C C . TYR A 1 307 ? -4.586 14.031 -5.766 1 98.38 307 TYR A C 1
ATOM 2499 O O . TYR A 1 307 ? -3.443 14.453 -5.977 1 98.38 307 TYR A O 1
ATOM 2507 N N . GLN A 1 308 ? -5.578 14.367 -6.496 1 98.56 308 GLN A N 1
ATOM 2508 C CA . GLN A 1 308 ? -5.422 15.25 -7.645 1 98.56 308 GLN A CA 1
ATOM 2509 C C . GLN A 1 308 ? -4.938 16.641 -7.211 1 98.56 308 GLN A C 1
ATOM 2511 O O . GLN A 1 308 ? -4.145 17.266 -7.914 1 98.56 308 GLN A O 1
ATOM 2516 N N . LYS A 1 309 ? -5.395 17.094 -6.094 1 98.81 309 LYS A N 1
ATOM 2517 C CA . LYS A 1 309 ? -4.941 18.375 -5.559 1 98.81 309 LYS A CA 1
ATOM 2518 C C . LYS A 1 309 ? -3.461 18.328 -5.191 1 98.81 309 LYS A C 1
ATOM 2520 O O . LYS A 1 309 ? -2.725 19.281 -5.434 1 98.81 309 LYS A O 1
ATOM 2525 N N . LEU A 1 310 ? -3.049 17.219 -4.621 1 98.81 310 LEU A N 1
ATOM 2526 C CA . LEU A 1 310 ? -1.636 17.062 -4.297 1 98.81 310 LEU A CA 1
ATOM 2527 C C . LEU A 1 310 ? -0.785 17.062 -5.562 1 98.81 310 LEU A C 1
ATOM 2529 O O . LEU A 1 310 ? 0.283 17.688 -5.594 1 98.81 310 LEU A O 1
ATOM 2533 N N . VAL A 1 311 ? -1.262 16.359 -6.574 1 98.81 311 VAL A N 1
ATOM 2534 C CA . VAL A 1 311 ? -0.54 16.328 -7.844 1 98.81 311 VAL A CA 1
ATOM 2535 C C . VAL A 1 311 ? -0.397 17.734 -8.398 1 98.81 311 VAL A C 1
ATOM 2537 O O . VAL A 1 311 ? 0.691 18.141 -8.812 1 98.81 311 VAL A O 1
ATOM 2540 N N . SER A 1 312 ? -1.485 18.469 -8.367 1 98.81 312 SER A N 1
ATOM 2541 C CA . SER A 1 312 ? -1.471 19.859 -8.844 1 98.81 312 SER A CA 1
ATOM 2542 C C . SER A 1 312 ? -0.491 20.703 -8.047 1 98.81 312 SER A C 1
ATOM 2544 O O . SER A 1 312 ? 0.238 21.516 -8.609 1 98.81 312 SER A O 1
ATOM 2546 N N . MET A 1 313 ? -0.466 20.531 -6.777 1 98.88 313 MET A N 1
ATOM 2547 C CA . MET A 1 313 ? 0.424 21.281 -5.891 1 98.88 313 MET A CA 1
ATOM 2548 C C . MET A 1 313 ? 1.885 21.016 -6.246 1 98.88 313 MET A C 1
ATOM 2550 O O . MET A 1 313 ? 2.664 21.969 -6.402 1 98.88 313 MET A O 1
ATOM 2554 N N . VAL A 1 314 ? 2.219 19.75 -6.418 1 98.88 314 VAL A N 1
ATOM 2555 C CA . VAL A 1 314 ? 3.602 19.375 -6.68 1 98.88 314 VAL A CA 1
ATOM 2556 C C . VAL A 1 314 ? 4.016 19.844 -8.07 1 98.88 314 VAL A C 1
ATOM 2558 O O . VAL A 1 314 ? 5.102 20.406 -8.242 1 98.88 314 VAL A O 1
ATOM 2561 N N . GLU A 1 315 ? 3.123 19.672 -9.039 1 98.81 315 GLU A N 1
ATOM 2562 C CA . GLU A 1 315 ? 3.434 20.094 -10.406 1 98.81 315 GLU A CA 1
ATOM 2563 C C . GLU A 1 315 ? 3.609 21.609 -10.484 1 98.81 315 GLU A C 1
ATOM 2565 O O . GLU A 1 315 ? 4.508 22.094 -11.172 1 98.81 315 GLU A O 1
ATOM 2570 N N . GLY A 1 316 ? 2.709 22.328 -9.867 1 98.88 316 GLY A N 1
ATOM 2571 C CA . GLY A 1 316 ? 2.867 23.766 -9.82 1 98.88 316 GLY A CA 1
ATOM 2572 C C . GLY A 1 316 ? 4.16 24.203 -9.156 1 98.88 316 GLY A C 1
ATOM 2573 O O . GLY A 1 316 ? 4.797 25.156 -9.602 1 98.88 316 GLY A O 1
ATOM 2574 N N . THR A 1 317 ? 4.531 23.516 -8.109 1 98.88 317 THR A N 1
ATOM 2575 C CA . THR A 1 317 ? 5.777 23.812 -7.414 1 98.88 317 THR A CA 1
ATOM 2576 C C . THR A 1 317 ? 6.977 23.562 -8.32 1 98.88 317 THR A C 1
ATOM 2578 O O . THR A 1 317 ? 7.934 24.344 -8.32 1 98.88 317 THR A O 1
ATOM 2581 N N . LYS A 1 318 ? 6.973 22.469 -9.07 1 98.44 318 LYS A N 1
ATOM 2582 C CA . LYS A 1 318 ? 8.055 22.141 -9.984 1 98.44 318 LYS A CA 1
ATOM 2583 C C . LYS A 1 318 ? 8.242 23.234 -11.031 1 98.44 318 LYS A C 1
ATOM 2585 O O . LYS A 1 318 ? 9.375 23.547 -11.43 1 98.44 318 LYS A O 1
ATOM 2590 N N . VAL A 1 319 ? 7.137 23.797 -11.492 1 98.25 319 VAL A N 1
ATOM 2591 C CA . VAL A 1 319 ? 7.199 24.906 -12.453 1 98.25 319 VAL A CA 1
ATOM 2592 C C . VAL A 1 319 ? 8.008 26.062 -11.859 1 98.25 319 VAL A C 1
ATOM 2594 O O . VAL A 1 319 ? 8.906 26.594 -12.516 1 98.25 319 VAL A O 1
ATOM 2597 N N . VAL A 1 320 ? 7.742 26.391 -10.664 1 98.56 320 VAL A N 1
ATOM 2598 C CA . VAL A 1 320 ? 8.414 27.516 -10.023 1 98.56 320 VAL A CA 1
ATOM 2599 C C . VAL A 1 320 ? 9.867 27.156 -9.727 1 98.56 320 VAL A C 1
ATOM 2601 O O . VAL A 1 320 ? 10.758 28 -9.828 1 98.56 320 VAL A O 1
ATOM 2604 N N . ARG A 1 321 ? 10.117 25.859 -9.352 1 98.06 321 ARG A N 1
ATOM 2605 C CA . ARG A 1 321 ? 11.492 25.406 -9.141 1 98.06 321 ARG A CA 1
ATOM 2606 C C . ARG A 1 321 ? 12.336 25.625 -10.391 1 98.06 321 ARG A C 1
ATOM 2608 O O . ARG A 1 321 ? 13.484 26.062 -10.297 1 98.06 321 ARG A O 1
ATOM 2615 N N . GLU A 1 322 ? 11.789 25.328 -11.469 1 97 322 GLU A N 1
ATOM 2616 C CA . GLU A 1 322 ? 12.516 25.5 -12.727 1 97 322 GLU A CA 1
ATOM 2617 C C . GLU A 1 322 ? 12.812 26.984 -12.984 1 97 322 GLU A C 1
ATOM 2619 O O . GLU A 1 322 ? 13.883 27.312 -13.5 1 97 322 GLU A O 1
ATOM 2624 N N . GLU A 1 323 ? 11.852 27.781 -12.672 1 97.12 323 GLU A N 1
ATOM 2625 C CA . GLU A 1 323 ? 12.062 29.219 -12.828 1 97.12 323 GLU A CA 1
ATOM 2626 C C . GLU A 1 323 ? 13.18 29.719 -11.914 1 97.12 323 GLU A C 1
ATOM 2628 O O . GLU A 1 323 ? 13.992 30.547 -12.32 1 97.12 323 GLU A O 1
ATOM 2633 N N . LEU A 1 324 ? 13.203 29.203 -10.727 1 97.19 324 LEU A N 1
ATOM 2634 C CA . LEU A 1 324 ? 14.211 29.609 -9.758 1 97.19 324 LEU A CA 1
ATOM 2635 C C . LEU A 1 324 ? 15.594 29.078 -10.148 1 97.19 324 LEU A C 1
ATOM 2637 O O . LEU A 1 324 ? 16.594 29.75 -9.93 1 97.19 324 LEU A O 1
ATOM 2641 N N . LYS A 1 325 ? 15.586 27.906 -10.703 1 94 325 LYS A N 1
ATOM 2642 C CA . LYS A 1 325 ? 16.844 27.359 -11.227 1 94 325 LYS A CA 1
ATOM 2643 C C . LYS A 1 325 ? 17.453 28.297 -12.266 1 94 325 LYS A C 1
ATOM 2645 O O . LYS A 1 325 ? 18.656 28.531 -12.273 1 94 325 LYS A O 1
ATOM 2650 N N . ARG A 1 326 ? 16.703 28.859 -13.125 1 92 326 ARG A N 1
ATOM 2651 C CA . ARG A 1 326 ? 17.156 29.781 -14.164 1 92 326 ARG A CA 1
ATOM 2652 C C . ARG A 1 326 ? 17.688 31.078 -13.562 1 92 326 ARG A C 1
ATOM 2654 O O . ARG A 1 326 ? 18.5 31.766 -14.18 1 92 326 ARG A O 1
ATOM 2661 N N . LYS A 1 327 ? 17.219 31.359 -12.375 1 92.81 327 LYS A N 1
ATOM 2662 C CA . LYS A 1 327 ? 17.625 32.562 -11.688 1 92.81 327 LYS A CA 1
ATOM 2663 C C . LYS A 1 327 ? 18.859 32.344 -10.836 1 92.81 327 LYS A C 1
ATOM 2665 O O . LYS A 1 327 ? 19.297 33.219 -10.094 1 92.81 327 LYS A O 1
ATOM 2670 N N . GLY A 1 328 ? 19.312 31.078 -10.805 1 89.38 328 GLY A N 1
ATOM 2671 C CA . GLY A 1 328 ? 20.594 30.812 -10.164 1 89.38 328 GLY A CA 1
ATOM 2672 C C . GLY A 1 328 ? 20.453 30.047 -8.859 1 89.38 328 GLY A C 1
ATOM 2673 O O . GLY A 1 328 ? 21.438 29.797 -8.172 1 89.38 328 GLY A O 1
ATOM 2674 N N . TYR A 1 329 ? 19.234 29.703 -8.492 1 89.31 329 TYR A N 1
ATOM 2675 C CA . TYR A 1 329 ? 19.031 28.938 -7.262 1 89.31 329 TYR A CA 1
ATOM 2676 C C . TYR A 1 329 ? 19.344 27.469 -7.477 1 89.31 329 TYR A C 1
ATOM 2678 O O . TYR A 1 329 ? 19.125 26.922 -8.57 1 89.31 329 TYR A O 1
ATOM 2686 N N . SER A 1 330 ? 19.891 26.781 -6.465 1 83.44 330 SER A N 1
ATOM 2687 C CA . SER A 1 330 ? 19.984 25.328 -6.461 1 83.44 330 SER A CA 1
ATOM 2688 C C . SER A 1 330 ? 18.656 24.688 -6.059 1 83.44 330 SER A C 1
ATOM 2690 O O . SER A 1 330 ? 18.172 24.891 -4.945 1 83.44 330 SER A O 1
ATOM 2692 N N . VAL A 1 331 ? 18.125 23.891 -6.926 1 83.75 331 VAL A N 1
ATOM 2693 C CA . VAL A 1 331 ? 16.766 23.406 -6.691 1 83.75 331 VAL A CA 1
ATOM 2694 C C . VAL A 1 331 ? 16.812 21.953 -6.262 1 83.75 331 VAL A C 1
ATOM 2696 O O . VAL A 1 331 ? 15.781 21.375 -5.883 1 83.75 331 VAL A O 1
ATOM 2699 N N . ASP A 1 332 ? 17.984 21.203 -6.336 1 79.19 332 ASP A N 1
ATOM 2700 C CA . ASP A 1 332 ? 18.094 19.797 -5.98 1 79.19 332 ASP A CA 1
ATOM 2701 C C . ASP A 1 332 ? 18.703 19.625 -4.59 1 79.19 332 ASP A C 1
ATOM 2703 O O . ASP A 1 332 ? 19.516 20.438 -4.156 1 79.19 332 ASP A O 1
ATOM 2707 N N . MET B 1 1 ? 12.906 -7.23 -19.609 1 74.81 1 MET B N 1
ATOM 2708 C CA . MET B 1 1 ? 13.039 -7.676 -18.234 1 74.81 1 MET B CA 1
ATOM 2709 C C . MET B 1 1 ? 14.344 -7.176 -17.625 1 74.81 1 MET B C 1
ATOM 2711 O O . MET B 1 1 ? 15.375 -7.141 -18.297 1 74.81 1 MET B O 1
ATOM 2715 N N . SER B 1 2 ? 14.156 -6.664 -16.328 1 81.44 2 SER B N 1
ATOM 2716 C CA . SER B 1 2 ? 15.367 -6.273 -15.617 1 81.44 2 SER B CA 1
ATOM 2717 C C . SER B 1 2 ? 16.188 -7.496 -15.211 1 81.44 2 SER B C 1
ATOM 2719 O O . SER B 1 2 ? 15.648 -8.602 -15.125 1 81.44 2 SER B O 1
ATOM 2721 N N . LYS B 1 3 ? 17.422 -7.277 -15.047 1 90.12 3 LYS B N 1
ATOM 2722 C CA . LYS B 1 3 ? 18.328 -8.352 -14.656 1 90.12 3 LYS B CA 1
ATOM 2723 C C . LYS B 1 3 ? 17.906 -8.961 -13.32 1 90.12 3 LYS B C 1
ATOM 2725 O O . LYS B 1 3 ? 17.578 -8.234 -12.375 1 90.12 3 LYS B O 1
ATOM 2730 N N . LEU B 1 4 ? 17.812 -10.305 -13.289 1 95.75 4 LEU B N 1
ATOM 2731 C CA . LEU B 1 4 ? 17.469 -11.047 -12.078 1 95.75 4 LEU B CA 1
ATOM 2732 C C . LEU B 1 4 ? 18.703 -11.695 -11.469 1 95.75 4 LEU B C 1
ATOM 2734 O O . LEU B 1 4 ? 19.641 -12.07 -12.188 1 95.75 4 LEU B O 1
ATOM 2738 N N . PRO B 1 5 ? 18.766 -11.805 -10.242 1 96.75 5 PRO B N 1
ATOM 2739 C CA . PRO B 1 5 ? 19.859 -12.555 -9.609 1 96.75 5 PRO B CA 1
ATOM 2740 C C . PRO B 1 5 ? 19.781 -14.055 -9.875 1 96.75 5 PRO B C 1
ATOM 2742 O O . PRO B 1 5 ? 18.781 -14.539 -10.398 1 96.75 5 PRO B O 1
ATOM 2745 N N . LEU B 1 6 ? 20.922 -14.641 -9.586 1 97.12 6 LEU B N 1
ATOM 2746 C CA . LEU B 1 6 ? 20.891 -16.094 -9.617 1 97.12 6 LEU B CA 1
ATOM 2747 C C . LEU B 1 6 ? 19.859 -16.625 -8.625 1 97.12 6 LEU B C 1
ATOM 2749 O O . LEU B 1 6 ? 19.719 -16.094 -7.523 1 97.12 6 LEU B O 1
ATOM 2753 N N . LEU B 1 7 ? 19.125 -17.703 -8.984 1 98.38 7 LEU B N 1
ATOM 2754 C CA . LEU B 1 7 ? 18.062 -18.266 -8.164 1 98.38 7 LEU B CA 1
ATOM 2755 C C . LEU B 1 7 ? 17 -17.219 -7.844 1 98.38 7 LEU B C 1
ATOM 2757 O O . LEU B 1 7 ? 16.672 -17.016 -6.676 1 98.38 7 LEU B O 1
ATOM 2761 N N . PRO B 1 8 ? 16.438 -16.609 -8.883 1 98.56 8 PRO B N 1
ATOM 2762 C CA . PRO B 1 8 ? 15.398 -15.617 -8.586 1 98.56 8 PRO B CA 1
ATOM 2763 C C . PRO B 1 8 ? 14.266 -16.188 -7.738 1 98.56 8 PRO B C 1
ATOM 2765 O O . PRO B 1 8 ? 13.844 -17.328 -7.945 1 98.56 8 PRO B O 1
ATOM 2768 N N . THR B 1 9 ? 13.875 -15.422 -6.754 1 98.81 9 THR B N 1
ATOM 2769 C CA . THR B 1 9 ? 12.727 -15.805 -5.941 1 98.81 9 THR B CA 1
ATOM 2770 C C . THR B 1 9 ? 11.438 -15.242 -6.535 1 98.81 9 THR B C 1
ATOM 2772 O O . THR B 1 9 ? 11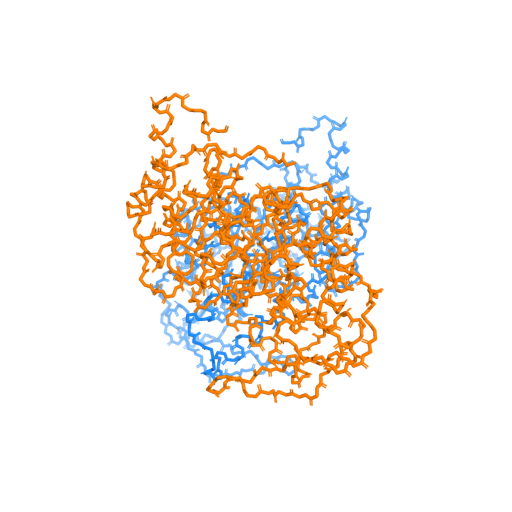.422 -14.133 -7.074 1 98.81 9 THR B O 1
ATOM 2775 N N . THR B 1 10 ? 10.383 -16 -6.496 1 98.75 10 THR B N 1
ATOM 2776 C CA . THR B 1 10 ? 9.078 -15.578 -6.973 1 98.75 10 THR B CA 1
ATOM 2777 C C . THR B 1 10 ? 7.965 -16.203 -6.137 1 98.75 10 THR B C 1
ATOM 2779 O O . THR B 1 10 ? 8.227 -16.828 -5.105 1 98.75 10 THR B O 1
ATOM 2782 N N . VAL B 1 11 ? 6.73 -15.828 -6.375 1 98.69 11 VAL B N 1
ATOM 2783 C CA . VAL B 1 11 ? 5.516 -16.438 -5.848 1 98.69 11 VAL B CA 1
ATOM 2784 C C . VAL B 1 11 ? 4.742 -17.125 -6.98 1 98.69 11 VAL B C 1
ATOM 2786 O O . VAL B 1 11 ? 5.027 -16.891 -8.156 1 98.69 11 VAL B O 1
ATOM 2789 N N . ILE B 1 12 ? 3.85 -17.984 -6.629 1 97.88 12 ILE B N 1
ATOM 2790 C CA . ILE B 1 12 ? 3.098 -18.672 -7.676 1 97.88 12 ILE B CA 1
ATOM 2791 C C . ILE B 1 12 ? 1.995 -17.75 -8.203 1 97.88 12 ILE B C 1
ATOM 2793 O O . ILE B 1 12 ? 1.825 -17.609 -9.414 1 97.88 12 ILE B O 1
ATOM 2797 N N . GLY B 1 13 ? 1.248 -17.156 -7.27 1 96.69 13 GLY B N 1
ATOM 2798 C CA . GLY B 1 13 ? 0.206 -16.25 -7.738 1 96.69 13 GLY B CA 1
ATOM 2799 C C . GLY B 1 13 ? -0.606 -15.641 -6.613 1 96.69 13 GLY B C 1
ATOM 2800 O O . GLY B 1 13 ? -0.404 -14.477 -6.254 1 96.69 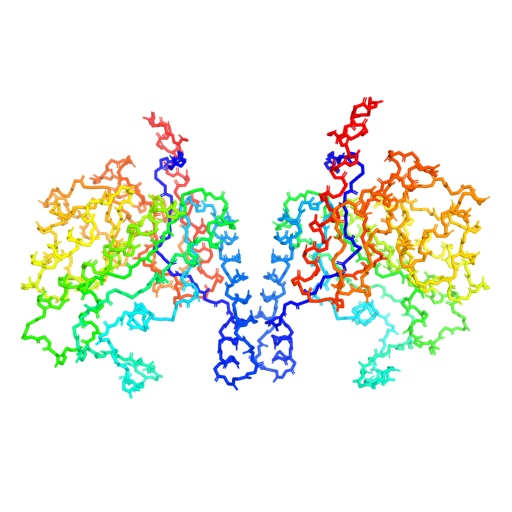13 GLY B O 1
ATOM 2801 N N . SER B 1 14 ? -1.38 -16.469 -5.938 1 96.06 14 SER B N 1
ATOM 2802 C CA . SER B 1 14 ? -2.367 -15.984 -4.98 1 96.06 14 SER B CA 1
ATOM 2803 C C . SER B 1 14 ? -1.727 -15.688 -3.629 1 96.06 14 SER B C 1
ATOM 2805 O O . SER B 1 14 ? -0.812 -16.391 -3.199 1 96.06 14 SER B O 1
ATOM 2807 N N . TYR B 1 15 ? -2.146 -14.695 -2.982 1 97.69 15 TYR B N 1
ATOM 2808 C CA . TYR B 1 15 ? -1.759 -14.227 -1.656 1 97.69 15 TYR B CA 1
ATOM 2809 C C . TYR B 1 15 ? -2.98 -14.039 -0.766 1 97.69 15 TYR B C 1
ATOM 2811 O O . TYR B 1 15 ? -4.098 -13.859 -1.262 1 97.69 15 TYR B O 1
ATOM 2819 N N . PRO B 1 16 ? -2.848 -14.172 0.514 1 97 16 PRO B N 1
ATOM 2820 C CA . PRO B 1 16 ? -4.016 -14.023 1.385 1 97 16 PRO B CA 1
ATOM 2821 C C . PRO B 1 16 ? -4.672 -12.656 1.268 1 97 16 PRO B C 1
ATOM 2823 O O . PRO B 1 16 ? -3.986 -11.633 1.339 1 97 16 PRO B O 1
ATOM 2826 N N . ARG B 1 17 ? -5.996 -12.664 1.177 1 95.06 17 ARG B N 1
ATOM 2827 C CA . ARG B 1 17 ? -6.746 -11.414 1.267 1 95.06 17 ARG B CA 1
ATOM 2828 C C . ARG B 1 17 ? -6.754 -10.883 2.695 1 95.06 17 ARG B C 1
ATOM 2830 O O . ARG B 1 17 ? -7.023 -11.625 3.641 1 95.06 17 ARG B O 1
ATOM 2837 N N . PRO B 1 18 ? -6.465 -9.602 2.809 1 94.81 18 PRO B N 1
ATOM 2838 C CA . PRO B 1 18 ? -6.707 -9.047 4.141 1 94.81 18 PRO B CA 1
ATOM 2839 C C . PRO B 1 18 ? -8.18 -9.094 4.543 1 94.81 18 PRO B C 1
ATOM 2841 O O . PRO B 1 18 ? -9.062 -9.008 3.682 1 94.81 18 PRO B O 1
ATOM 2844 N N . LYS B 1 19 ? -8.438 -9.18 5.801 1 94.5 19 LYS B N 1
ATOM 2845 C CA . LYS B 1 19 ? -9.805 -9.273 6.305 1 94.5 19 LYS B CA 1
ATOM 2846 C C . LYS B 1 19 ? -10.648 -8.102 5.816 1 94.5 19 LYS B C 1
ATOM 2848 O O . LYS B 1 19 ? -11.812 -8.281 5.453 1 94.5 19 LYS B O 1
ATOM 2853 N N . TRP B 1 20 ? -10.047 -6.926 5.812 1 97.19 20 TRP B N 1
ATOM 2854 C CA . TRP B 1 20 ? -10.805 -5.746 5.414 1 97.19 20 TRP B CA 1
ATOM 2855 C C . TRP B 1 20 ? -11.266 -5.855 3.963 1 97.19 20 TRP B C 1
ATOM 2857 O O . TRP B 1 20 ? -12.328 -5.34 3.6 1 97.19 20 TRP B O 1
ATOM 2867 N N . LEU B 1 21 ? -10.539 -6.5 3.059 1 97.75 21 LEU B N 1
ATOM 2868 C CA . LEU B 1 21 ? -10.961 -6.691 1.676 1 97.75 21 LEU B CA 1
ATOM 2869 C C . LEU B 1 21 ? -12.117 -7.688 1.594 1 97.75 21 LEU B C 1
ATOM 2871 O O . LEU B 1 21 ? -13.078 -7.465 0.858 1 97.75 21 LEU B O 1
ATOM 2875 N N . ARG B 1 22 ? -11.992 -8.789 2.316 1 96.06 22 ARG B N 1
ATOM 2876 C CA . ARG B 1 22 ? -13.078 -9.766 2.346 1 96.06 22 ARG B CA 1
ATOM 2877 C C . ARG B 1 22 ? -14.391 -9.125 2.779 1 96.06 22 ARG B C 1
ATOM 2879 O O . ARG B 1 22 ? -15.438 -9.367 2.184 1 96.06 22 ARG B O 1
ATOM 2886 N N . GLU B 1 23 ? -14.258 -8.289 3.801 1 96.31 23 GLU B N 1
ATOM 2887 C CA . GLU B 1 23 ? -15.445 -7.586 4.285 1 96.31 23 GLU B CA 1
ATOM 2888 C C . GLU B 1 23 ? -15.953 -6.594 3.244 1 96.31 23 GLU B C 1
ATOM 2890 O O . GLU B 1 23 ? -17.172 -6.426 3.084 1 96.31 23 GLU B O 1
ATOM 2895 N N . SER B 1 24 ? -15.086 -5.895 2.578 1 96.81 24 SER B N 1
ATOM 2896 C CA . SER B 1 24 ? -15.484 -4.957 1.532 1 96.81 24 SER B CA 1
ATOM 2897 C C . SER B 1 24 ? -16.25 -5.668 0.421 1 96.81 24 SER B C 1
ATOM 2899 O O . SER B 1 24 ? -17.25 -5.148 -0.076 1 96.81 24 SER B O 1
ATOM 2901 N N . ILE B 1 25 ? -15.742 -6.855 0.002 1 95.88 25 ILE B N 1
ATOM 2902 C CA . ILE B 1 25 ? -16.406 -7.652 -1.026 1 95.88 25 ILE B CA 1
ATOM 2903 C C . ILE B 1 25 ? -17.797 -8.055 -0.553 1 95.88 25 ILE B C 1
ATOM 2905 O O . ILE B 1 25 ? -18.766 -7.93 -1.297 1 95.88 25 ILE B O 1
ATOM 2909 N N . ARG B 1 26 ? -17.875 -8.523 0.683 1 95.31 26 ARG B N 1
ATOM 2910 C CA . ARG B 1 26 ? -19.156 -8.914 1.269 1 95.31 26 ARG B CA 1
ATOM 2911 C C . ARG B 1 26 ? -20.125 -7.738 1.286 1 95.31 26 ARG B C 1
ATOM 2913 O O . ARG B 1 26 ? -21.297 -7.883 0.897 1 95.31 26 ARG B O 1
ATOM 2920 N N . LEU B 1 27 ? -19.688 -6.59 1.726 1 96.12 27 LEU B N 1
ATOM 2921 C CA . LEU B 1 27 ? -20.516 -5.398 1.837 1 96.12 27 LEU B CA 1
ATOM 2922 C C . LEU B 1 27 ? -20.953 -4.906 0.459 1 96.12 27 LEU B C 1
ATOM 2924 O O . LEU B 1 27 ? -22.047 -4.375 0.3 1 96.12 27 LEU B O 1
ATOM 2928 N N . HIS B 1 28 ? -20.109 -5.047 -0.557 1 96.38 28 HIS B N 1
ATOM 2929 C CA . HIS B 1 28 ? -20.469 -4.691 -1.924 1 96.38 28 HIS B CA 1
ATOM 2930 C C . HIS B 1 28 ? -21.609 -5.57 -2.441 1 96.38 28 HIS B C 1
ATOM 2932 O O . HIS B 1 28 ? -22.562 -5.07 -3.027 1 96.38 28 HIS B O 1
ATOM 2938 N N . LYS B 1 29 ? -21.438 -6.867 -2.223 1 93.38 29 LYS B N 1
ATOM 2939 C CA . LYS B 1 29 ? -22.484 -7.812 -2.617 1 93.38 29 LYS B CA 1
ATOM 2940 C C . LYS B 1 29 ? -23.812 -7.473 -1.947 1 93.38 29 LYS B C 1
ATOM 2942 O O . LYS B 1 29 ? -24.875 -7.688 -2.527 1 93.38 29 LYS B O 1
ATOM 2947 N N . ALA B 1 30 ? -23.75 -6.852 -0.77 1 95.25 30 ALA B N 1
ATOM 2948 C CA . ALA B 1 30 ? -24.938 -6.469 -0.014 1 95.25 30 ALA B CA 1
ATOM 2949 C C . ALA B 1 30 ? -25.438 -5.082 -0.431 1 95.25 30 ALA B C 1
ATOM 2951 O O . ALA B 1 30 ? -26.406 -4.57 0.126 1 95.25 30 ALA B O 1
ATOM 2952 N N . GLY B 1 31 ? -24.719 -4.418 -1.331 1 95.38 31 GLY B N 1
ATOM 2953 C CA . GLY B 1 31 ? -25.125 -3.119 -1.841 1 95.38 31 GLY B CA 1
ATOM 2954 C C . GLY B 1 31 ? -24.688 -1.965 -0.956 1 95.38 31 GLY B C 1
ATOM 2955 O O . GLY B 1 31 ? -25.172 -0.842 -1.108 1 95.38 31 GLY B O 1
ATOM 2956 N N . LYS B 1 32 ? -23.797 -2.156 -0.043 1 94.75 32 LYS B N 1
ATOM 2957 C CA . LYS B 1 32 ? -23.422 -1.146 0.942 1 94.75 32 LYS B CA 1
ATOM 2958 C C . LYS B 1 32 ? -22.141 -0.422 0.53 1 94.75 32 LYS B C 1
ATOM 2960 O O . LYS B 1 32 ? -21.812 0.629 1.083 1 94.75 32 LYS B O 1
ATOM 2965 N N . ILE B 1 33 ? -21.375 -0.992 -0.37 1 94.38 33 ILE B N 1
ATOM 2966 C CA . ILE B 1 33 ? -20.172 -0.386 -0.934 1 94.38 33 ILE B CA 1
ATOM 2967 C C . ILE B 1 33 ? -20.328 -0.264 -2.449 1 94.38 33 ILE B C 1
ATOM 2969 O O . ILE B 1 33 ? -20.766 -1.206 -3.113 1 94.38 33 ILE B O 1
ATOM 2973 N N . SER B 1 34 ? -20.062 0.891 -2.998 1 95.88 34 SER B N 1
ATOM 2974 C CA . SER B 1 34 ? -20.219 1.141 -4.43 1 95.88 34 SER B CA 1
ATOM 2975 C C . SER B 1 34 ? -19.141 0.414 -5.234 1 95.88 34 SER B C 1
ATOM 2977 O O . SER B 1 34 ? -18.172 -0.085 -4.668 1 95.88 34 SER B O 1
ATOM 2979 N N . ASP B 1 35 ? -19.312 0.344 -6.551 1 96.12 35 ASP B N 1
ATOM 2980 C CA . ASP B 1 35 ? -18.312 -0.221 -7.453 1 96.12 35 ASP B CA 1
ATOM 2981 C C . ASP B 1 35 ? -17 0.534 -7.352 1 96.12 35 ASP B C 1
ATOM 2983 O O . ASP B 1 35 ? -15.922 -0.077 -7.355 1 96.12 35 ASP B O 1
ATOM 2987 N N . GLU B 1 36 ? -17.094 1.816 -7.238 1 95.56 36 GLU B N 1
ATOM 2988 C CA . GLU B 1 36 ? -15.906 2.658 -7.16 1 95.56 36 GLU B CA 1
ATOM 2989 C C . GLU B 1 36 ? -15.133 2.391 -5.875 1 95.56 36 GLU B C 1
ATOM 2991 O O . GLU B 1 36 ? -13.906 2.271 -5.898 1 95.56 36 GLU B O 1
ATOM 2996 N N . ASP B 1 37 ? -15.844 2.211 -4.793 1 95.88 37 ASP B N 1
ATOM 2997 C CA . ASP B 1 37 ? -15.211 1.951 -3.502 1 95.88 37 ASP B CA 1
ATOM 2998 C C . ASP B 1 37 ? -14.578 0.564 -3.473 1 95.88 37 ASP B C 1
ATOM 3000 O O . ASP B 1 37 ? -13.516 0.376 -2.873 1 95.88 37 ASP B O 1
ATOM 3004 N N . LEU B 1 38 ? -15.258 -0.377 -4.066 1 97.31 38 LEU B N 1
ATOM 3005 C CA . LEU B 1 38 ? -14.688 -1.719 -4.121 1 97.31 38 LEU B CA 1
ATOM 3006 C C . LEU B 1 38 ? -13.422 -1.739 -4.973 1 97.31 38 LEU B C 1
ATOM 3008 O O . LEU B 1 38 ? -12.445 -2.406 -4.625 1 97.31 38 LEU B O 1
ATOM 3012 N N . GLN B 1 39 ? -13.484 -1.03 -6.086 1 97 39 GLN B N 1
ATOM 3013 C CA . GLN B 1 39 ? -12.297 -0.929 -6.93 1 97 39 GLN B CA 1
ATOM 3014 C C . GLN B 1 39 ? -11.125 -0.32 -6.156 1 97 39 GLN B C 1
ATOM 3016 O O . GLN B 1 39 ? -9.992 -0.777 -6.281 1 97 39 GLN B O 1
ATOM 3021 N N . GLU B 1 40 ? -11.383 0.669 -5.367 1 96.81 40 GLU B N 1
ATOM 3022 C CA . GLU B 1 40 ? -10.352 1.267 -4.52 1 96.81 40 GLU B CA 1
ATOM 3023 C C . GLU B 1 40 ? -9.797 0.251 -3.525 1 96.81 40 GLU B C 1
ATOM 3025 O O . GLU B 1 40 ? -8.586 0.196 -3.299 1 96.81 40 GLU B O 1
ATOM 3030 N N . ALA B 1 41 ? -10.68 -0.542 -2.953 1 97.94 41 ALA B N 1
ATOM 3031 C CA . ALA B 1 41 ? -10.258 -1.581 -2.018 1 97.94 41 ALA B CA 1
ATOM 3032 C C . ALA B 1 41 ? -9.344 -2.594 -2.703 1 97.94 41 ALA B C 1
ATOM 3034 O O . ALA B 1 41 ? -8.312 -2.984 -2.148 1 97.94 41 ALA B O 1
ATOM 3035 N N . PHE B 1 42 ? -9.727 -2.988 -3.902 1 97.94 42 PHE B N 1
ATOM 3036 C CA . PHE B 1 42 ? -8.906 -3.914 -4.676 1 97.94 42 PHE B CA 1
ATOM 3037 C C . PHE B 1 42 ? -7.531 -3.316 -4.957 1 97.94 42 PHE B C 1
ATOM 3039 O O . PHE B 1 42 ? -6.512 -3.982 -4.773 1 97.94 42 PHE B O 1
ATOM 3046 N N . ASN B 1 43 ? -7.562 -2.068 -5.383 1 98.12 43 ASN B N 1
ATOM 3047 C CA . ASN B 1 43 ? -6.309 -1.391 -5.68 1 98.12 43 ASN B CA 1
ATOM 3048 C C . ASN B 1 43 ? -5.402 -1.326 -4.453 1 98.12 43 ASN B C 1
ATOM 3050 O O . ASN B 1 43 ? -4.215 -1.644 -4.531 1 98.12 43 ASN B O 1
ATOM 3054 N N . ASP B 1 44 ? -5.969 -0.952 -3.352 1 98.44 44 ASP B N 1
ATOM 3055 C CA . ASP B 1 44 ? -5.188 -0.814 -2.127 1 98.44 44 ASP B CA 1
ATOM 3056 C C . ASP B 1 44 ? -4.66 -2.168 -1.659 1 98.44 44 ASP B C 1
ATOM 3058 O O . ASP B 1 44 ? -3.566 -2.254 -1.096 1 98.44 44 ASP B O 1
ATOM 3062 N N . ALA B 1 45 ? -5.434 -3.234 -1.875 1 98.44 45 ALA B N 1
ATOM 3063 C CA . ALA B 1 45 ? -4.977 -4.578 -1.525 1 98.44 45 ALA B CA 1
ATOM 3064 C C . ALA B 1 45 ? -3.758 -4.977 -2.352 1 98.44 45 ALA B C 1
ATOM 3066 O O . ALA B 1 45 ? -2.814 -5.574 -1.829 1 98.44 45 ALA B O 1
ATOM 3067 N N . VAL B 1 46 ? -3.771 -4.617 -3.617 1 98.62 46 VAL B N 1
ATOM 3068 C CA . VAL B 1 46 ? -2.631 -4.906 -4.48 1 98.62 46 VAL B CA 1
ATOM 3069 C C . VAL B 1 46 ? -1.396 -4.164 -3.973 1 98.62 46 VAL B C 1
ATOM 3071 O O . VAL B 1 46 ? -0.304 -4.734 -3.91 1 98.62 46 VAL B O 1
ATOM 3074 N N . ILE B 1 47 ? -1.583 -2.926 -3.572 1 98.38 47 ILE B N 1
ATOM 3075 C CA . ILE B 1 47 ? -0.486 -2.129 -3.033 1 98.38 47 ILE B CA 1
ATOM 3076 C C . ILE B 1 47 ? 0.075 -2.803 -1.783 1 98.38 47 ILE B C 1
ATOM 3078 O O . ILE B 1 47 ? 1.293 -2.918 -1.625 1 98.38 47 ILE B O 1
ATOM 3082 N N . ALA B 1 48 ? -0.79 -3.27 -0.936 1 97.88 48 ALA B N 1
ATOM 3083 C CA . ALA B 1 48 ? -0.37 -3.934 0.296 1 97.88 48 ALA B CA 1
ATOM 3084 C C . ALA B 1 48 ? 0.387 -5.223 -0.007 1 97.88 48 ALA B C 1
ATOM 3086 O O . ALA B 1 48 ? 1.404 -5.516 0.626 1 97.88 48 ALA B O 1
ATOM 3087 N N . VAL B 1 49 ? -0.082 -5.984 -0.979 1 98.25 49 VAL B N 1
ATOM 3088 C CA . VAL B 1 49 ? 0.548 -7.246 -1.357 1 98.25 49 VAL B CA 1
ATOM 3089 C C . VAL B 1 49 ? 1.953 -6.98 -1.895 1 98.25 49 VAL B C 1
ATOM 3091 O O . VAL B 1 49 ? 2.914 -7.633 -1.484 1 98.25 49 VAL B O 1
ATOM 3094 N N . LEU B 1 50 ? 1.999 -6.039 -2.797 1 98.38 50 LEU B N 1
ATOM 3095 C CA . LEU B 1 50 ? 3.289 -5.742 -3.412 1 98.38 50 LEU B CA 1
ATOM 3096 C C . LEU B 1 50 ? 4.27 -5.195 -2.381 1 98.38 50 LEU B C 1
ATOM 3098 O O . LEU B 1 50 ? 5.477 -5.434 -2.477 1 98.38 50 LEU B O 1
ATOM 3102 N N . LYS B 1 51 ? 3.744 -4.512 -1.34 1 97.94 51 LYS B N 1
ATOM 3103 C CA . LYS B 1 51 ? 4.609 -4.059 -0.255 1 97.94 51 LYS B CA 1
ATOM 3104 C C . LYS B 1 51 ? 5.148 -5.238 0.549 1 97.94 51 LYS B C 1
ATOM 3106 O O . LYS B 1 51 ? 6.324 -5.258 0.916 1 97.94 51 LYS B O 1
ATOM 3111 N N . ASP B 1 52 ? 4.297 -6.238 0.849 1 98.06 52 ASP B N 1
ATOM 3112 C CA . ASP B 1 52 ? 4.75 -7.449 1.525 1 98.06 52 ASP B CA 1
ATOM 3113 C C . ASP B 1 52 ? 5.84 -8.148 0.722 1 98.06 52 ASP B C 1
ATOM 3115 O O . ASP B 1 52 ? 6.859 -8.57 1.278 1 98.06 52 ASP B O 1
ATOM 3119 N N . HIS B 1 53 ? 5.582 -8.281 -0.614 1 98.75 53 HIS B N 1
ATOM 3120 C CA . HIS B 1 53 ? 6.57 -8.93 -1.473 1 98.75 53 HIS B CA 1
ATOM 3121 C C . HIS B 1 53 ? 7.895 -8.172 -1.452 1 98.75 53 HIS B C 1
ATOM 3123 O O . HIS B 1 53 ? 8.961 -8.789 -1.368 1 98.75 53 HIS B O 1
ATOM 3129 N N . TYR B 1 54 ? 7.781 -6.852 -1.511 1 98.19 54 TYR B N 1
ATOM 3130 C CA . TYR B 1 54 ? 8.969 -6.008 -1.473 1 98.19 54 TYR B CA 1
ATOM 3131 C C . TYR B 1 54 ? 9.742 -6.211 -0.172 1 98.19 54 TYR B C 1
ATOM 3133 O O . TYR B 1 54 ? 10.953 -6.43 -0.188 1 98.19 54 TYR B O 1
ATOM 3141 N N . ASN B 1 55 ? 9.023 -6.148 0.928 1 97.56 55 ASN B N 1
ATOM 3142 C CA . ASN B 1 55 ? 9.656 -6.285 2.238 1 97.56 55 ASN B CA 1
ATOM 3143 C C . ASN B 1 55 ? 10.297 -7.66 2.41 1 97.56 55 ASN B C 1
ATOM 3145 O O . ASN B 1 55 ? 11.328 -7.793 3.07 1 97.56 55 ASN B O 1
ATOM 3149 N N . ALA B 1 56 ? 9.727 -8.688 1.835 1 98.5 56 ALA B N 1
ATOM 3150 C CA . ALA B 1 56 ? 10.258 -10.047 1.918 1 98.5 56 ALA B CA 1
ATOM 3151 C C . ALA B 1 56 ? 11.461 -10.219 0.999 1 98.5 56 ALA B C 1
ATOM 3153 O O . ALA B 1 56 ? 12.234 -11.164 1.152 1 98.5 56 ALA B O 1
ATOM 3154 N N . GLY B 1 57 ? 11.57 -9.406 -0.019 1 98.44 57 GLY B N 1
ATOM 3155 C CA . GLY B 1 57 ? 12.695 -9.469 -0.934 1 98.44 57 GLY B CA 1
ATOM 3156 C C . GLY B 1 57 ? 12.43 -10.32 -2.156 1 98.44 57 GLY B C 1
ATOM 3157 O O . GLY B 1 57 ? 13.359 -10.828 -2.781 1 98.44 57 GLY B O 1
ATOM 3158 N N . VAL B 1 58 ? 11.203 -10.477 -2.523 1 98.81 58 VAL B N 1
ATOM 3159 C CA . VAL B 1 58 ? 10.828 -11.305 -3.67 1 98.81 58 VAL B CA 1
ATOM 3160 C C . VAL B 1 58 ? 11.281 -10.617 -4.961 1 98.81 58 VAL B C 1
ATOM 3162 O O . VAL B 1 58 ? 11.008 -9.438 -5.172 1 98.81 58 VAL B O 1
ATOM 3165 N N . ASP B 1 59 ? 11.914 -11.328 -5.859 1 98.69 59 ASP B N 1
ATOM 3166 C CA . ASP B 1 59 ? 12.484 -10.773 -7.086 1 98.69 59 ASP B CA 1
ATOM 3167 C C . ASP B 1 59 ? 11.406 -10.594 -8.156 1 98.69 59 ASP B C 1
ATOM 3169 O O . ASP B 1 59 ? 11.43 -9.625 -8.906 1 98.69 59 ASP B O 1
ATOM 3173 N N . VAL B 1 60 ? 10.477 -11.5 -8.273 1 98.75 60 VAL B N 1
ATOM 3174 C CA . VAL B 1 60 ? 9.414 -11.508 -9.281 1 98.75 60 VAL B CA 1
ATOM 3175 C C . VAL B 1 60 ? 8.055 -11.633 -8.602 1 98.75 60 VAL B C 1
ATOM 3177 O O . VAL B 1 60 ? 7.582 -12.742 -8.336 1 98.75 60 VAL B O 1
ATOM 3180 N N . PRO B 1 61 ? 7.414 -10.516 -8.336 1 98.75 61 PRO B N 1
ATOM 3181 C CA . PRO B 1 61 ? 6.152 -10.5 -7.59 1 98.75 61 PRO B CA 1
ATOM 3182 C C . PRO B 1 61 ? 4.934 -10.672 -8.492 1 98.75 61 PRO B C 1
ATOM 3184 O O . PRO B 1 61 ? 5.066 -10.719 -9.719 1 98.75 61 PRO B O 1
ATOM 3187 N N . THR B 1 62 ? 3.797 -10.859 -7.91 1 98.69 62 THR B N 1
ATOM 3188 C CA . THR B 1 62 ? 2.482 -10.766 -8.539 1 98.69 62 THR B CA 1
ATOM 3189 C C . THR B 1 62 ? 1.577 -9.82 -7.758 1 98.69 62 THR B C 1
ATOM 3191 O O . THR B 1 62 ? 1.99 -9.25 -6.742 1 98.69 62 THR B O 1
ATOM 3194 N N . ASP B 1 63 ? 0.371 -9.625 -8.219 1 98.12 63 ASP B N 1
ATOM 3195 C CA . ASP B 1 63 ? -0.606 -8.805 -7.504 1 98.12 63 ASP B CA 1
ATOM 3196 C C . ASP B 1 63 ? -1.336 -9.617 -6.438 1 98.12 63 ASP B C 1
ATOM 3198 O O . ASP B 1 63 ? -2.311 -9.148 -5.852 1 98.12 63 ASP B O 1
ATOM 3202 N N . GLY B 1 64 ? -0.918 -10.82 -6.254 1 98 64 GLY B N 1
ATOM 3203 C CA . GLY B 1 64 ? -1.507 -11.688 -5.246 1 98 64 GLY B CA 1
ATOM 3204 C C . GLY B 1 64 ? -2.85 -12.266 -5.66 1 98 64 GLY B C 1
ATOM 3205 O O . GLY B 1 64 ? -3.502 -12.953 -4.875 1 98 64 GLY B O 1
ATOM 3206 N N . GLU B 1 65 ? -3.324 -11.953 -6.844 1 97.44 65 GLU B N 1
ATOM 3207 C CA . GLU B 1 65 ? -4.621 -12.375 -7.367 1 97.44 65 GLU B CA 1
ATOM 3208 C C . GLU B 1 65 ? -5.75 -12 -6.414 1 97.44 65 GLU B C 1
ATOM 3210 O O . GLU B 1 65 ? -6.707 -12.758 -6.246 1 97.44 65 GLU B O 1
ATOM 3215 N N . VAL B 1 66 ? -5.629 -10.906 -5.738 1 96.19 66 VAL B N 1
ATOM 3216 C CA . VAL B 1 66 ? -6.559 -10.578 -4.664 1 96.19 66 VAL B CA 1
ATOM 3217 C C . VAL B 1 66 ? -7.902 -10.148 -5.254 1 96.19 66 VAL B C 1
ATOM 3219 O O . VAL B 1 66 ? -8.914 -10.133 -4.555 1 96.19 66 VAL B O 1
ATOM 3222 N N . ARG B 1 67 ? -7.934 -9.805 -6.535 1 94.62 67 ARG B N 1
ATOM 3223 C CA . ARG B 1 67 ? -9.172 -9.391 -7.191 1 94.62 67 ARG B CA 1
ATOM 3224 C C . ARG B 1 67 ? -10.008 -10.602 -7.59 1 94.62 67 ARG B C 1
ATOM 3226 O O . ARG B 1 67 ? -11.188 -10.461 -7.922 1 94.62 67 ARG B O 1
ATOM 3233 N N . ARG B 1 68 ? -9.352 -11.781 -7.535 1 90.38 68 ARG B N 1
ATOM 3234 C CA . ARG B 1 68 ? -9.992 -12.969 -8.086 1 90.38 68 ARG B CA 1
ATOM 3235 C C . ARG B 1 68 ? -10.492 -13.891 -6.98 1 90.38 68 ARG B C 1
ATOM 3237 O O . ARG B 1 68 ? -9.758 -14.188 -6.035 1 90.38 68 ARG B O 1
ATOM 3244 N N . ASP B 1 69 ? -11.641 -14.273 -7.016 1 79.19 69 ASP B N 1
ATOM 3245 C CA . ASP B 1 69 ? -12.195 -15.188 -6.023 1 79.19 69 ASP B CA 1
ATOM 3246 C C . ASP B 1 69 ? -11.758 -16.625 -6.305 1 79.19 69 ASP B C 1
ATOM 3248 O O . ASP B 1 69 ? -11.211 -17.297 -5.422 1 79.19 69 ASP B O 1
ATOM 3252 N N . GLU B 1 70 ? -12.133 -17.062 -7.5 1 78.69 70 GLU B N 1
ATOM 3253 C CA . GLU B 1 70 ? -11.82 -18.422 -7.949 1 78.69 70 GLU B CA 1
ATOM 3254 C C . GLU B 1 70 ? -11.211 -18.406 -9.352 1 78.69 70 GLU B C 1
ATOM 3256 O O . GLU B 1 70 ? -11.609 -17.609 -10.195 1 78.69 70 GLU B O 1
ATOM 3261 N N . MET B 1 71 ? -10.375 -19.281 -9.5 1 84.06 71 MET B N 1
ATOM 3262 C CA . MET B 1 71 ? -9.555 -19.281 -10.703 1 84.06 71 MET B CA 1
ATOM 3263 C C . MET B 1 71 ? -10.398 -19.578 -11.945 1 84.06 71 MET B C 1
ATOM 3265 O O . MET B 1 71 ? -10.008 -19.234 -13.062 1 84.06 71 MET B O 1
ATOM 3269 N N . VAL B 1 72 ? -11.516 -20.188 -11.828 1 82.06 72 VAL B N 1
ATOM 3270 C CA . VAL B 1 72 ? -12.336 -20.516 -12.984 1 82.06 72 VAL B CA 1
ATOM 3271 C C . VAL B 1 72 ? -13.461 -19.5 -13.133 1 82.06 72 VAL B C 1
ATOM 3273 O O . VAL B 1 72 ? -13.703 -18.984 -14.227 1 82.06 72 VAL B O 1
ATOM 3276 N N . GLU B 1 73 ? -14.078 -19.156 -12.016 1 83.38 73 GLU B N 1
ATOM 3277 C CA . GLU B 1 73 ? -15.219 -18.25 -12.023 1 83.38 73 GLU B CA 1
ATOM 3278 C C . GLU B 1 73 ? -14.844 -16.891 -12.617 1 83.38 73 GLU B C 1
ATOM 3280 O O . GLU B 1 73 ? -15.594 -16.312 -13.406 1 83.38 73 GLU B O 1
ATOM 3285 N N . PHE B 1 74 ? -13.789 -16.438 -12.32 1 86.81 74 PHE B N 1
ATOM 3286 C CA . PHE B 1 74 ? -13.312 -15.133 -12.758 1 86.81 74 PHE B CA 1
ATOM 3287 C C . PHE B 1 74 ? -13.273 -15.047 -14.273 1 86.81 74 PHE B C 1
ATOM 3289 O O . PHE B 1 74 ? -13.781 -14.094 -14.867 1 86.81 74 PHE B O 1
ATOM 3296 N N . PHE B 1 75 ? -12.727 -16.062 -14.914 1 89.06 75 PHE B N 1
ATOM 3297 C CA . PHE B 1 75 ? -12.555 -16.047 -16.359 1 89.06 75 PHE B CA 1
ATOM 3298 C C . PHE B 1 75 ? -13.852 -16.406 -17.062 1 89.06 75 PHE B C 1
ATOM 3300 O O . PHE B 1 75 ? -14.188 -15.812 -18.094 1 89.06 75 PHE B O 1
ATOM 3307 N N . ALA B 1 76 ? -14.578 -17.312 -16.469 1 89 76 ALA B N 1
ATOM 3308 C CA . ALA B 1 76 ? -15.852 -17.719 -17.047 1 89 76 ALA B CA 1
ATOM 3309 C C . ALA B 1 76 ? -16.828 -16.547 -17.125 1 89 76 ALA B C 1
ATOM 3311 O O . ALA B 1 76 ? -17.641 -16.469 -18.047 1 89 76 ALA B O 1
ATOM 3312 N N . GLU B 1 77 ? -16.734 -15.641 -16.203 1 88.69 77 GLU B N 1
ATOM 3313 C CA . GLU B 1 77 ? -17.609 -14.469 -16.172 1 88.69 77 GLU B CA 1
ATOM 3314 C C . GLU B 1 77 ? -17.25 -13.484 -17.281 1 88.69 77 GLU B C 1
ATOM 3316 O O . GLU B 1 77 ? -18.062 -12.617 -17.625 1 88.69 77 GLU B O 1
ATOM 3321 N N . ARG B 1 78 ? -16.141 -13.695 -17.875 1 91.81 78 ARG B N 1
ATOM 3322 C CA . ARG B 1 78 ? -15.633 -12.664 -18.766 1 91.81 78 ARG B CA 1
ATOM 3323 C C . ARG B 1 78 ? -15.492 -13.195 -20.188 1 91.81 78 ARG B C 1
ATOM 3325 O O . ARG B 1 78 ? -15.164 -12.445 -21.109 1 91.81 78 ARG B O 1
ATOM 3332 N N . ILE B 1 79 ? -15.734 -14.492 -20.344 1 94.12 79 ILE B N 1
ATOM 3333 C CA . ILE B 1 79 ? -15.672 -15.141 -21.656 1 94.12 79 ILE B CA 1
ATOM 3334 C C . ILE B 1 79 ? -17.078 -15.5 -22.125 1 94.12 79 ILE B C 1
ATOM 3336 O O . ILE B 1 79 ? -17.891 -16 -21.328 1 94.12 79 ILE B O 1
ATOM 3340 N N . LYS B 1 80 ? -17.406 -15.164 -23.359 1 93.56 80 LYS B N 1
ATOM 3341 C CA . LYS B 1 80 ? -18.688 -15.57 -23.906 1 93.56 80 LYS B CA 1
ATOM 3342 C C . LYS B 1 80 ? -18.812 -17.094 -23.984 1 93.56 80 LYS B C 1
ATOM 3344 O O . LYS B 1 80 ? -17.828 -17.766 -24.297 1 93.56 80 LYS B O 1
ATOM 3349 N N . GLY B 1 81 ? -19.969 -17.578 -23.734 1 95.06 81 GLY B N 1
ATOM 3350 C CA . GLY B 1 81 ? -20.234 -19.016 -23.859 1 95.06 81 GLY B CA 1
ATOM 3351 C C . GLY B 1 81 ? -20.5 -19.688 -22.531 1 95.06 81 GLY B C 1
ATOM 3352 O O . GLY B 1 81 ? -21.031 -20.797 -22.5 1 95.06 81 GLY B O 1
ATOM 3353 N N . PHE B 1 82 ? -20.078 -19.016 -21.469 1 93.38 82 PHE B N 1
ATOM 3354 C CA . PHE B 1 82 ? -20.297 -19.562 -20.125 1 93.38 82 PHE B CA 1
ATOM 3355 C C . PHE B 1 82 ? -21.578 -19.016 -19.516 1 93.38 82 PHE B C 1
ATOM 3357 O O . PHE B 1 82 ? -21.969 -17.891 -19.797 1 93.38 82 PHE B O 1
ATOM 3364 N N . LYS B 1 83 ? -22.234 -19.797 -18.75 1 90.38 83 LYS B N 1
ATOM 3365 C CA . LYS B 1 83 ? -23.391 -19.422 -17.938 1 90.38 83 LYS B CA 1
ATOM 3366 C C . LYS B 1 83 ? -23.281 -19.984 -16.516 1 90.38 83 LYS B C 1
ATOM 3368 O O . LYS B 1 83 ? -22.703 -21.047 -16.312 1 90.38 83 LYS B O 1
ATOM 3373 N N . PHE B 1 84 ? -23.734 -19.203 -15.539 1 87.62 84 PHE B N 1
ATOM 3374 C CA . PHE B 1 84 ? -23.734 -19.656 -14.148 1 87.62 84 PHE B CA 1
ATOM 3375 C C . PHE B 1 84 ? -25.156 -19.984 -13.688 1 87.62 84 PHE B C 1
ATOM 3377 O O . PHE B 1 84 ? -26.062 -19.172 -13.883 1 87.62 84 PHE B O 1
ATOM 3384 N N . TYR B 1 85 ? -25.469 -21.094 -13.266 1 77 85 TYR B N 1
ATOM 3385 C CA . TYR B 1 85 ? -26.797 -21.469 -12.797 1 77 85 TYR B CA 1
ATOM 3386 C C . TYR B 1 85 ? -26.906 -21.266 -11.289 1 77 85 TYR B C 1
ATOM 3388 O O . TYR B 1 85 ? -28.016 -21.156 -10.758 1 77 85 TYR B O 1
ATOM 3396 N N . GLY B 1 86 ? -25.984 -20.953 -10.43 1 66.88 86 GLY B N 1
ATOM 3397 C CA . GLY B 1 86 ? -26.016 -20.797 -8.984 1 66.88 86 GLY B CA 1
ATOM 3398 C C . GLY B 1 86 ? -24.906 -21.562 -8.273 1 66.88 86 GLY B C 1
ATOM 3399 O O . GLY B 1 86 ? -24.109 -22.25 -8.914 1 66.88 86 GLY B O 1
ATOM 3400 N N . PRO B 1 87 ? -24.781 -21.328 -6.918 1 64.62 87 PRO B N 1
ATOM 3401 C CA . PRO B 1 87 ? -23.719 -21.969 -6.148 1 64.62 87 PRO B CA 1
ATOM 3402 C C . PRO B 1 87 ? -23.891 -23.484 -6.066 1 64.62 87 PRO B C 1
ATOM 3404 O O . PRO B 1 87 ? -25.016 -23.984 -5.992 1 64.62 87 PRO B O 1
ATOM 3407 N N . VAL B 1 88 ? -22.984 -24.141 -6.531 1 52.47 88 VAL B N 1
ATOM 3408 C CA . VAL B 1 88 ? -22.953 -25.594 -6.402 1 52.47 88 VAL B CA 1
ATOM 3409 C C . VAL B 1 88 ? -22.062 -26 -5.23 1 52.47 88 VAL B C 1
ATOM 3411 O O . VAL B 1 88 ? -20.938 -25.484 -5.094 1 52.47 88 VAL B O 1
ATOM 3414 N N . ARG B 1 89 ? -22.562 -26.547 -4.227 1 47.94 89 ARG B N 1
ATOM 3415 C CA . ARG B 1 89 ? -21.859 -27.047 -3.051 1 47.94 89 ARG B CA 1
ATOM 3416 C C . ARG B 1 89 ? -20.719 -27.969 -3.445 1 47.94 89 ARG B C 1
ATOM 3418 O O . ARG B 1 89 ? -20.906 -28.922 -4.203 1 47.94 89 ARG B O 1
ATOM 3425 N N . VAL B 1 90 ? -19.391 -27.5 -3.52 1 44.5 90 VAL B N 1
ATOM 3426 C CA . VAL B 1 90 ? -18.312 -28.391 -3.934 1 44.5 90 VAL B CA 1
ATOM 3427 C C . VAL B 1 90 ? -17.891 -29.281 -2.764 1 44.5 90 VAL B C 1
ATOM 3429 O O . VAL B 1 90 ? -17.875 -30.516 -2.887 1 44.5 90 VAL B O 1
ATOM 3432 N N . TRP B 1 91 ? -17.203 -28.766 -1.691 1 35.97 91 TRP B N 1
ATOM 3433 C CA . TRP B 1 91 ? -16.812 -29.531 -0.514 1 35.97 91 TRP B CA 1
ATOM 3434 C C . TRP B 1 91 ? -17.156 -28.781 0.767 1 35.97 91 TRP B C 1
ATOM 3436 O O . TRP B 1 91 ? -16.875 -27.594 0.888 1 35.97 91 TRP B O 1
ATOM 3446 N N . GLY B 1 92 ? -17.734 -29.375 1.835 1 42.91 92 GLY B N 1
ATOM 3447 C CA . GLY B 1 92 ? -18.188 -28.797 3.094 1 42.91 92 GLY B CA 1
ATOM 3448 C C . GLY B 1 92 ? -19.156 -27.641 2.914 1 42.91 92 GLY B C 1
ATOM 3449 O O . GLY B 1 92 ? -20.188 -27.781 2.252 1 42.91 92 GLY B O 1
ATOM 3450 N N . THR B 1 93 ? -19.016 -26.625 3.541 1 45.62 93 THR B N 1
ATOM 3451 C CA . THR B 1 93 ? -19.828 -25.422 3.521 1 45.62 93 THR B CA 1
ATOM 3452 C C . THR B 1 93 ? -19.375 -24.469 2.422 1 45.62 93 THR B C 1
ATOM 3454 O O . THR B 1 93 ? -19.844 -23.328 2.342 1 45.62 93 THR B O 1
ATOM 3457 N N . ALA B 1 94 ? -18.547 -25.078 1.673 1 50.5 94 ALA B N 1
ATOM 3458 C CA . ALA B 1 94 ? -18.031 -24.203 0.621 1 50.5 94 ALA B CA 1
ATOM 3459 C C . ALA B 1 94 ? -18.828 -24.391 -0.674 1 50.5 94 ALA B C 1
ATOM 3461 O O . ALA B 1 94 ? -19.031 -25.516 -1.126 1 50.5 94 ALA B O 1
ATOM 3462 N N . TYR B 1 95 ? -19.469 -23.375 -1.029 1 56.72 95 TYR B N 1
ATOM 3463 C CA . TYR B 1 95 ? -20.219 -23.297 -2.277 1 56.72 95 TYR B CA 1
ATOM 3464 C C . TYR B 1 95 ? -19.406 -22.609 -3.365 1 56.72 95 TYR B C 1
ATOM 3466 O O . TYR B 1 95 ? -18.594 -21.719 -3.078 1 56.72 95 TYR B O 1
ATOM 3474 N N . TYR B 1 96 ? -19.156 -23.453 -4.41 1 62.53 96 TYR B N 1
ATOM 3475 C CA . TYR B 1 96 ? -18.531 -22.906 -5.602 1 62.53 96 TYR B CA 1
ATOM 3476 C C . TYR B 1 96 ? -19.516 -22.844 -6.766 1 62.53 96 TYR B C 1
ATOM 3478 O O . TYR B 1 96 ? -20.359 -23.719 -6.922 1 62.53 96 TYR B O 1
ATOM 3486 N N . ARG B 1 97 ? -19.688 -21.812 -7.395 1 70.56 97 ARG B N 1
ATOM 3487 C CA . AR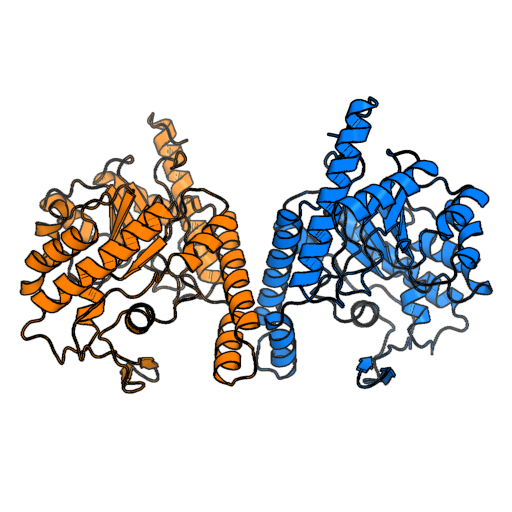G B 1 97 ? -20.531 -21.688 -8.578 1 70.56 97 ARG B CA 1
ATOM 3488 C C . ARG B 1 97 ? -19.828 -22.234 -9.812 1 70.56 97 ARG B C 1
ATOM 3490 O O . ARG B 1 97 ? -18.984 -21.562 -10.406 1 70.56 97 ARG B O 1
ATOM 3497 N N . LYS B 1 98 ? -19.906 -23.453 -10.125 1 79.69 98 LYS B N 1
ATOM 3498 C CA . LYS B 1 98 ? -19.328 -24.078 -11.312 1 79.69 98 LYS B CA 1
ATOM 3499 C C . LYS B 1 98 ? -20 -23.562 -12.586 1 79.69 98 LYS B C 1
ATOM 3501 O O . LYS B 1 98 ? -21.219 -23.672 -12.727 1 79.69 98 LYS B O 1
ATOM 3506 N N . PRO B 1 99 ? -19.234 -23.094 -13.516 1 90.62 99 PRO B N 1
ATOM 3507 C CA . PRO B 1 99 ? -19.828 -22.562 -14.742 1 90.62 99 PRO B CA 1
ATOM 3508 C C . PRO B 1 99 ? -20.125 -23.656 -15.773 1 90.62 99 PRO B C 1
ATOM 3510 O O . PRO B 1 99 ? -19.578 -24.766 -15.68 1 90.62 99 PRO B O 1
ATOM 3513 N N . SER B 1 100 ? -21.047 -23.328 -16.656 1 92.62 100 SER B N 1
ATOM 3514 C CA . SER B 1 100 ? -21.406 -24.234 -17.75 1 92.62 100 SER B CA 1
ATOM 3515 C C . SER B 1 100 ? -21.203 -23.562 -19.094 1 92.62 100 SER B C 1
ATOM 3517 O O . SER B 1 100 ? -21.562 -22.391 -19.281 1 92.62 100 SER B O 1
ATOM 3519 N N . VAL B 1 101 ? -20.594 -24.328 -19.984 1 96.25 101 VAL B N 1
ATOM 3520 C CA . VAL B 1 101 ? -20.469 -23.844 -21.359 1 96.25 101 VAL B CA 1
ATOM 3521 C C . VAL B 1 101 ? -21.734 -24.172 -22.141 1 96.25 101 VAL B C 1
ATOM 3523 O O . VAL B 1 101 ? -22.031 -25.328 -22.391 1 96.25 101 VAL B O 1
ATOM 3526 N N . VAL B 1 102 ? -22.422 -23.172 -22.562 1 95.31 102 VAL B N 1
ATOM 3527 C CA . VAL B 1 102 ? -23.75 -23.406 -23.125 1 95.31 102 VAL B CA 1
ATOM 3528 C C . VAL B 1 102 ? -23.781 -22.938 -24.578 1 95.31 102 VAL B C 1
ATOM 3530 O O . VAL B 1 102 ? -24.781 -23.094 -25.266 1 95.31 102 VAL B O 1
ATOM 3533 N N . SER B 1 103 ? -22.766 -22.312 -25.016 1 96.19 103 SER B N 1
ATOM 3534 C CA . SER B 1 103 ? -22.609 -21.891 -26.406 1 96.19 103 SER B CA 1
ATOM 3535 C C . SER B 1 103 ? -21.125 -21.797 -26.797 1 96.19 103 SER B C 1
ATOM 3537 O O . SER B 1 103 ? -20.25 -22.125 -26 1 96.19 103 SER B O 1
ATOM 3539 N N . LYS B 1 104 ? -20.875 -21.391 -28.016 1 96.81 104 LYS B N 1
ATOM 3540 C CA . LYS B 1 104 ? -19.5 -21.328 -28.5 1 96.81 104 LYS B CA 1
ATOM 3541 C C . LYS B 1 104 ? -18.672 -20.312 -27.719 1 96.81 104 LYS B C 1
ATOM 3543 O O . LYS B 1 104 ? -19.141 -19.219 -27.438 1 96.81 104 LYS B O 1
ATOM 3548 N N . ILE B 1 105 ? -17.438 -20.672 -27.438 1 96.44 105 ILE B N 1
ATOM 3549 C CA . ILE B 1 105 ? -16.516 -19.828 -26.703 1 96.44 105 ILE B CA 1
ATOM 3550 C C . ILE B 1 105 ? -16.062 -18.672 -27.609 1 96.44 105 ILE B C 1
ATOM 3552 O O . ILE B 1 105 ? -15.703 -18.891 -28.766 1 96.44 105 ILE B O 1
ATOM 3556 N N . GLU B 1 106 ? -16.078 -17.516 -27.062 1 94.25 106 GLU B N 1
ATOM 3557 C CA . GLU B 1 106 ? -15.617 -16.344 -27.797 1 94.25 106 GLU B CA 1
ATOM 3558 C C . GLU B 1 106 ? -14.969 -15.336 -26.844 1 94.25 106 GLU B C 1
ATOM 3560 O O . GLU B 1 106 ? -15.461 -15.109 -25.734 1 94.25 106 GLU B O 1
ATOM 3565 N N . TYR B 1 107 ? -13.875 -14.852 -27.328 1 94.88 107 TYR B N 1
ATOM 3566 C CA . TYR B 1 107 ? -13.227 -13.742 -26.625 1 94.88 107 TYR B CA 1
ATOM 3567 C C . TYR B 1 107 ? -14.016 -12.453 -26.797 1 94.88 107 TYR B C 1
ATOM 3569 O O . TYR B 1 107 ? -14.383 -12.086 -27.906 1 94.88 107 TYR B O 1
ATOM 3577 N N . LYS B 1 108 ? -14.336 -11.727 -25.75 1 92.25 108 LYS B N 1
ATOM 3578 C CA . LYS B 1 108 ? -15.164 -10.523 -25.812 1 92.25 108 LYS B CA 1
ATOM 3579 C C . LYS B 1 108 ? -14.336 -9.266 -25.578 1 92.25 108 LYS B C 1
ATOM 3581 O O . LYS B 1 108 ? -14.352 -8.344 -26.391 1 92.25 108 LYS B O 1
ATOM 3586 N N . LYS B 1 109 ? -13.688 -9.203 -24.469 1 93.69 109 LYS B N 1
ATOM 3587 C CA . LYS B 1 109 ? -12.914 -8.039 -24.031 1 93.69 109 LYS B CA 1
ATOM 3588 C C . LYS B 1 109 ? -11.758 -8.461 -23.141 1 93.69 109 LYS B C 1
ATOM 3590 O O . LYS B 1 109 ? -11.742 -9.586 -22.625 1 93.69 109 LYS B O 1
ATOM 3595 N N . PRO B 1 110 ? -10.836 -7.547 -23 1 95.5 110 PRO B N 1
ATOM 3596 C CA . PRO B 1 110 ? -9.711 -7.887 -22.109 1 95.5 110 PRO B CA 1
ATOM 3597 C C . PRO B 1 110 ? -10.164 -8.266 -20.703 1 95.5 110 PRO B C 1
ATOM 3599 O O . PRO B 1 110 ? -11.086 -7.652 -20.156 1 95.5 110 PRO B O 1
ATOM 3602 N N . MET B 1 111 ? -9.516 -9.289 -20.203 1 95.31 111 MET B N 1
ATOM 3603 C CA . MET B 1 111 ? -9.93 -9.836 -18.922 1 95.31 111 MET B CA 1
ATOM 3604 C C . MET B 1 111 ? -8.984 -9.391 -17.812 1 95.31 111 MET B C 1
ATOM 3606 O O . MET B 1 111 ? -9.422 -9.055 -16.703 1 95.31 111 MET B O 1
ATOM 3610 N N . LEU B 1 112 ? -7.691 -9.32 -18.125 1 97.19 112 LEU B N 1
ATOM 3611 C CA . LEU B 1 112 ? -6.691 -9.133 -17.078 1 97.19 112 LEU B CA 1
ATOM 3612 C C . LEU B 1 112 ? -5.91 -7.84 -17.297 1 97.19 112 LEU B C 1
ATOM 3614 O O . LEU B 1 112 ? -5.121 -7.43 -16.438 1 97.19 112 LEU B O 1
ATOM 3618 N N . VAL B 1 113 ? -6.102 -7.145 -18.375 1 97.75 113 VAL B N 1
ATOM 3619 C CA . VAL B 1 113 ? -5.25 -6.035 -18.781 1 97.75 113 VAL B CA 1
ATOM 3620 C C . VAL B 1 113 ? -5.355 -4.902 -17.75 1 97.75 113 VAL B C 1
ATOM 3622 O O . VAL B 1 113 ? -4.344 -4.316 -17.359 1 97.75 113 VAL B O 1
ATOM 3625 N N . ASP B 1 114 ? -6.566 -4.59 -17.328 1 96.19 114 ASP B N 1
ATOM 3626 C CA . ASP B 1 114 ? -6.758 -3.516 -16.359 1 96.19 114 ASP B CA 1
ATOM 3627 C C . ASP B 1 114 ? -6.055 -3.838 -15.039 1 96.19 114 ASP B C 1
ATOM 3629 O O . ASP B 1 114 ? -5.375 -2.982 -14.469 1 96.19 114 ASP B O 1
ATOM 3633 N N . GLU B 1 115 ? -6.27 -5.039 -14.617 1 95.75 115 GLU B N 1
ATOM 3634 C CA . GLU B 1 115 ? -5.637 -5.473 -13.383 1 95.75 115 GLU B CA 1
ATOM 3635 C C . GLU B 1 115 ? -4.117 -5.422 -13.492 1 95.75 115 GLU B C 1
ATOM 3637 O O . GLU B 1 115 ? -3.438 -4.969 -12.562 1 95.75 115 GLU B O 1
ATOM 3642 N N . PHE B 1 116 ? -3.613 -5.828 -14.594 1 98.19 116 PHE B N 1
ATOM 3643 C CA . PHE B 1 116 ? -2.174 -5.832 -14.82 1 98.19 116 PHE B CA 1
ATOM 3644 C C . PHE B 1 116 ? -1.629 -4.41 -14.883 1 98.19 116 PHE B C 1
ATOM 3646 O O . PHE B 1 116 ? -0.585 -4.113 -14.297 1 98.19 116 PHE B O 1
ATOM 3653 N N . THR B 1 117 ? -2.295 -3.576 -15.57 1 98.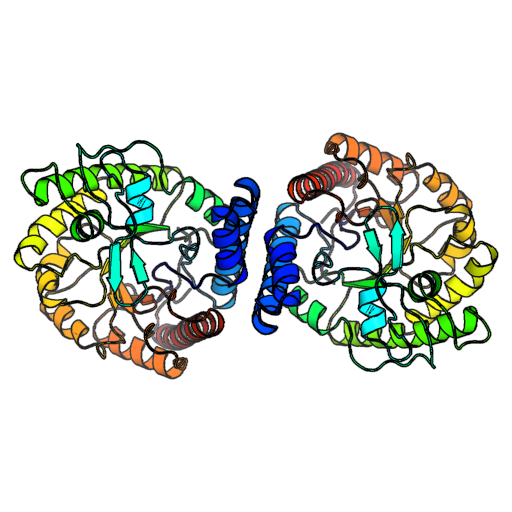12 117 THR B N 1
ATOM 3654 C CA . THR B 1 117 ? -1.857 -2.195 -15.734 1 98.12 117 THR B CA 1
ATOM 3655 C C . THR B 1 117 ? -1.759 -1.49 -14.391 1 98.12 117 THR B C 1
ATOM 3657 O O . THR B 1 117 ? -0.787 -0.78 -14.125 1 98.12 117 THR B O 1
ATOM 3660 N N . PHE B 1 118 ? -2.707 -1.706 -13.57 1 98.12 118 PHE B N 1
ATOM 3661 C CA . PHE B 1 118 ? -2.646 -1.104 -12.242 1 98.12 118 PHE B CA 1
ATOM 3662 C C . PHE B 1 118 ? -1.488 -1.685 -11.438 1 98.12 118 PHE B C 1
ATOM 3664 O O . PHE B 1 118 ? -0.707 -0.941 -10.844 1 98.12 118 PHE B O 1
ATOM 3671 N N . ALA B 1 119 ? -1.417 -3.016 -11.398 1 98.44 119 ALA B N 1
ATOM 3672 C CA . ALA B 1 119 ? -0.347 -3.662 -10.641 1 98.44 119 ALA B CA 1
ATOM 3673 C C . ALA B 1 119 ? 1.022 -3.17 -11.102 1 98.44 119 ALA B C 1
ATOM 3675 O O . ALA B 1 119 ? 1.903 -2.908 -10.281 1 98.44 119 ALA B O 1
ATOM 3676 N N . LYS B 1 120 ? 1.171 -3.064 -12.375 1 98.06 120 LYS B N 1
ATOM 3677 C CA . LYS B 1 120 ? 2.416 -2.574 -12.953 1 98.06 120 LYS B CA 1
ATOM 3678 C C . LYS B 1 120 ? 2.729 -1.16 -12.477 1 98.06 120 LYS B C 1
ATOM 3680 O O . LYS B 1 120 ? 3.881 -0.842 -12.172 1 98.06 120 LYS B O 1
ATOM 3685 N N . SER B 1 121 ? 1.755 -0.338 -12.352 1 97 121 SER B N 1
ATOM 3686 C CA . SER B 1 121 ? 1.938 1.062 -11.992 1 97 121 SER B CA 1
ATOM 3687 C C . SER B 1 121 ? 2.412 1.199 -10.547 1 97 121 SER B C 1
ATOM 3689 O O . SER B 1 121 ? 2.99 2.221 -10.172 1 97 121 SER B O 1
ATOM 3691 N N . VAL B 1 122 ? 2.178 0.187 -9.75 1 96.69 122 VAL B N 1
ATOM 3692 C CA . VAL B 1 122 ? 2.527 0.311 -8.344 1 96.69 122 VAL B CA 1
ATOM 3693 C C . VAL B 1 122 ? 3.621 -0.695 -7.988 1 96.69 122 VAL B C 1
ATOM 3695 O O . VAL B 1 122 ? 4.008 -0.822 -6.824 1 96.69 122 VAL B O 1
ATOM 3698 N N . SER B 1 123 ? 4.09 -1.454 -8.977 1 97.38 123 SER B N 1
ATOM 3699 C CA . SER B 1 123 ? 5.113 -2.469 -8.75 1 97.38 123 SER B CA 1
ATOM 3700 C C . SER B 1 123 ? 6.473 -1.831 -8.477 1 97.38 123 SER B C 1
ATOM 3702 O O . SER B 1 123 ? 6.781 -0.762 -9.008 1 97.38 123 SER B O 1
ATOM 3704 N N . TYR B 1 124 ? 7.266 -2.525 -7.66 1 96 124 TYR B N 1
ATOM 3705 C CA . TYR B 1 124 ? 8.609 -2.045 -7.34 1 96 124 TYR B CA 1
ATOM 3706 C C . TYR B 1 124 ? 9.617 -2.527 -8.375 1 96 124 TYR B C 1
ATOM 3708 O O . TYR B 1 124 ? 10.797 -2.174 -8.305 1 96 124 TYR B O 1
ATOM 3716 N N . THR B 1 125 ? 9.203 -3.326 -9.391 1 97.31 125 THR B N 1
ATOM 3717 C CA . THR B 1 125 ? 10.062 -3.891 -10.422 1 97.31 125 THR B CA 1
ATOM 3718 C C . THR B 1 125 ? 9.297 -4.066 -11.734 1 97.31 125 THR B C 1
ATOM 3720 O O . THR B 1 125 ? 8.062 -4.168 -11.727 1 97.31 125 THR B O 1
ATOM 3723 N N . ASP B 1 126 ? 10.008 -4.102 -12.812 1 96.06 126 ASP B N 1
ATOM 3724 C CA . ASP B 1 126 ? 9.391 -4.363 -14.109 1 96.06 126 ASP B CA 1
ATOM 3725 C C . ASP B 1 126 ? 9.227 -5.859 -14.352 1 96.06 126 ASP B C 1
ATOM 3727 O O . ASP B 1 126 ? 8.609 -6.273 -15.336 1 96.06 126 ASP B O 1
ATOM 3731 N N . ASN B 1 127 ? 9.672 -6.715 -13.438 1 98.06 127 ASN B N 1
ATOM 3732 C CA . ASN B 1 127 ? 9.562 -8.164 -13.547 1 98.06 127 ASN B CA 1
ATOM 3733 C C . ASN B 1 127 ? 8.281 -8.68 -12.891 1 98.06 127 ASN B C 1
ATOM 3735 O O . ASN B 1 127 ? 8.289 -9.703 -12.211 1 98.06 127 ASN B O 1
ATOM 3739 N N . LEU B 1 128 ? 7.258 -7.871 -13.047 1 98.62 128 LEU B N 1
ATOM 3740 C CA . LEU B 1 128 ? 5.957 -8.266 -12.516 1 98.62 128 LEU B CA 1
ATOM 3741 C C . LEU B 1 128 ? 5.371 -9.422 -13.32 1 98.62 128 LEU B C 1
ATOM 3743 O O . LEU B 1 128 ? 5.312 -9.367 -14.547 1 98.62 128 LEU B O 1
ATOM 3747 N N . LYS B 1 129 ? 4.977 -10.445 -12.617 1 98.62 129 LYS B N 1
ATOM 3748 C CA . LYS B 1 129 ? 4.375 -11.625 -13.234 1 98.62 129 LYS B CA 1
ATOM 3749 C C . LYS B 1 129 ? 2.852 -11.562 -13.164 1 98.62 129 LYS B C 1
ATOM 3751 O O . LYS B 1 129 ? 2.285 -11.188 -12.133 1 98.62 129 LYS B O 1
ATOM 3756 N N . ILE B 1 130 ? 2.197 -11.859 -14.211 1 98.38 130 ILE B N 1
ATOM 3757 C CA . ILE B 1 130 ? 0.744 -11.977 -14.25 1 98.38 130 ILE B CA 1
ATOM 3758 C C . ILE B 1 130 ? 0.346 -13.422 -14.531 1 98.38 130 ILE B C 1
ATOM 3760 O O . ILE B 1 130 ? 1.001 -14.109 -15.32 1 98.38 130 ILE B O 1
ATOM 3764 N N . THR B 1 131 ? -0.655 -13.891 -13.836 1 98.12 131 THR B N 1
ATOM 3765 C CA . THR B 1 131 ? -1.078 -15.281 -13.938 1 98.12 131 THR B CA 1
ATOM 3766 C C . THR B 1 131 ? -2.432 -15.383 -14.641 1 98.12 131 THR B C 1
ATOM 3768 O O . THR B 1 131 ? -3.287 -14.508 -14.477 1 98.12 131 THR B O 1
ATOM 3771 N N . ILE B 1 132 ? -2.594 -16.391 -15.367 1 97.94 132 ILE B N 1
ATOM 3772 C CA . ILE B 1 132 ? -3.848 -16.688 -16.047 1 97.94 132 ILE B CA 1
ATOM 3773 C C . ILE B 1 132 ? -4.133 -18.188 -15.984 1 97.94 132 ILE B C 1
ATOM 3775 O O . ILE B 1 132 ? -3.221 -19.016 -16.125 1 97.94 132 ILE B O 1
ATOM 3779 N N . THR B 1 133 ? -5.371 -18.562 -15.711 1 96.62 133 THR B N 1
ATOM 3780 C CA . THR B 1 133 ? -5.734 -19.969 -15.68 1 96.62 133 THR B CA 1
ATOM 3781 C C . THR B 1 133 ? -5.73 -20.562 -17.078 1 96.62 133 THR B C 1
ATOM 3783 O O . THR B 1 133 ? -6.199 -19.922 -18.031 1 96.62 133 THR B O 1
ATOM 3786 N N . GLY B 1 134 ? -5.191 -21.703 -17.234 1 97.31 134 GLY B N 1
ATOM 3787 C CA . GLY B 1 134 ? -5.078 -22.359 -18.531 1 97.31 134 GLY B CA 1
ATOM 3788 C C . GLY B 1 134 ? -6.391 -22.938 -19.031 1 97.31 134 GLY B C 1
ATOM 3789 O O . GLY B 1 134 ? -7.332 -23.109 -18.25 1 97.31 134 GLY B O 1
ATOM 3790 N N . PRO B 1 135 ? -6.43 -23.156 -20.312 1 97.75 135 PRO B N 1
ATOM 3791 C CA . PRO B 1 135 ? -7.68 -23.609 -20.938 1 97.75 135 PRO B CA 1
ATOM 3792 C C . PRO B 1 135 ? -8.133 -24.969 -20.438 1 97.75 135 PRO B C 1
ATOM 3794 O O . PRO B 1 135 ? -9.328 -25.203 -20.234 1 97.75 135 PRO B O 1
ATOM 3797 N N . TYR B 1 136 ? -7.227 -25.922 -20.219 1 97.19 136 TYR B N 1
ATOM 3798 C CA . TYR B 1 136 ? -7.625 -27.25 -19.781 1 97.19 136 TYR B CA 1
ATOM 3799 C C . TYR B 1 136 ? -8.258 -27.219 -18.391 1 97.19 136 TYR B C 1
ATOM 3801 O O . TYR B 1 136 ? -9.312 -27.812 -18.172 1 97.19 136 TYR B O 1
ATOM 3809 N N . THR B 1 137 ? -7.617 -26.484 -17.469 1 95.69 137 THR B N 1
ATOM 3810 C CA . THR B 1 137 ? -8.117 -26.391 -16.109 1 95.69 137 THR B CA 1
ATOM 3811 C C . THR B 1 137 ? -9.5 -25.75 -16.078 1 95.69 137 THR B C 1
ATOM 3813 O O . THR B 1 137 ? -10.398 -26.219 -15.383 1 95.69 137 THR B O 1
ATOM 3816 N N . ILE B 1 138 ? -9.672 -24.641 -16.828 1 95.38 138 ILE B N 1
ATOM 3817 C CA . ILE B 1 138 ? -10.961 -23.969 -16.859 1 95.38 138 ILE B CA 1
ATOM 3818 C C . ILE B 1 138 ? -12.047 -24.938 -17.312 1 95.38 138 ILE B C 1
ATOM 3820 O O . ILE B 1 138 ? -13.109 -25.031 -16.703 1 95.38 138 ILE B O 1
ATOM 3824 N N . VAL B 1 139 ? -11.766 -25.734 -18.328 1 95.19 139 VAL B N 1
ATOM 3825 C CA . VAL B 1 139 ? -12.758 -26.641 -18.891 1 95.19 139 VAL B CA 1
ATOM 3826 C C . VAL B 1 139 ? -12.984 -27.812 -17.938 1 95.19 139 VAL B C 1
ATOM 3828 O O . VAL B 1 139 ? -14.125 -28.203 -17.688 1 95.19 139 VAL B O 1
ATOM 3831 N N . GLU B 1 140 ? -11.867 -28.359 -17.422 1 92.88 140 GLU B N 1
ATOM 3832 C CA . GLU B 1 140 ? -11.969 -29.5 -16.516 1 92.88 140 GLU B CA 1
ATOM 3833 C C . GLU B 1 140 ? -12.852 -29.172 -15.32 1 92.88 140 GLU B C 1
ATOM 3835 O O . GLU B 1 140 ? -13.555 -30.047 -14.805 1 92.88 140 GLU B O 1
ATOM 3840 N N . TRP B 1 141 ? -12.875 -27.953 -14.945 1 89.44 141 TRP B N 1
ATOM 3841 C CA . TRP B 1 141 ? -13.625 -27.547 -13.766 1 89.44 141 TRP B CA 1
ATOM 3842 C C . TRP B 1 141 ? -14.914 -26.828 -14.156 1 89.44 141 TRP B C 1
ATOM 3844 O O . TRP B 1 141 ? -15.469 -26.062 -13.367 1 89.44 141 TRP B O 1
ATOM 3854 N N . SER B 1 142 ? -15.367 -27 -15.383 1 91.69 142 SER B N 1
ATOM 3855 C CA . SER B 1 142 ? -16.625 -26.484 -15.891 1 91.69 142 SER B CA 1
ATOM 3856 C C . SER B 1 142 ? -17.5 -27.609 -16.469 1 91.69 142 SER B C 1
ATOM 3858 O O . SER B 1 142 ? -17 -28.703 -16.734 1 91.69 142 SER B O 1
ATOM 3860 N N . TYR B 1 143 ? -18.766 -27.312 -16.594 1 90.5 143 TYR B N 1
ATOM 3861 C CA . TYR B 1 143 ? -19.625 -28.203 -17.359 1 90.5 143 TYR B CA 1
ATOM 3862 C C . TYR B 1 143 ? -19.594 -27.859 -18.844 1 90.5 143 TYR B C 1
ATOM 3864 O O . TYR B 1 143 ? -19.359 -26.719 -19.219 1 90.5 143 TYR B O 1
ATOM 3872 N N . ASN B 1 144 ? -19.734 -28.875 -19.641 1 94.75 144 ASN B N 1
ATOM 3873 C CA . ASN B 1 144 ? -19.812 -28.703 -21.094 1 94.75 144 ASN B CA 1
ATOM 3874 C C . ASN B 1 144 ? -21.172 -29.141 -21.641 1 94.75 144 ASN B C 1
ATOM 3876 O O . ASN B 1 144 ? -21.453 -30.328 -21.734 1 94.75 144 ASN B O 1
ATOM 3880 N N . GLU B 1 145 ? -21.938 -28.234 -22.016 1 94.56 145 GLU B N 1
ATOM 3881 C CA . GLU B 1 145 ? -23.281 -28.531 -22.5 1 94.56 145 GLU B CA 1
ATOM 3882 C C . GLU B 1 145 ? -23.406 -28.25 -24 1 94.56 145 GLU B C 1
ATOM 3884 O O . GLU B 1 145 ? -24.469 -28.438 -24.578 1 94.56 145 GLU B O 1
ATOM 3889 N N . TYR B 1 146 ? -22.453 -27.906 -24.609 1 96.5 146 TYR B N 1
ATOM 3890 C CA . TYR B 1 146 ? -22.578 -27.438 -25.984 1 96.5 146 TYR B CA 1
ATOM 3891 C C . TYR B 1 146 ? -21.656 -28.219 -26.922 1 96.5 146 TYR B C 1
ATOM 3893 O O . TYR B 1 146 ? -22.094 -28.688 -27.969 1 96.5 146 TYR B O 1
ATOM 3901 N N . TYR B 1 147 ? -20.422 -28.359 -26.594 1 97.44 147 TYR B N 1
ATOM 3902 C CA . TYR B 1 147 ? -19.453 -28.984 -27.469 1 97.44 147 TYR B CA 1
ATOM 3903 C C . TYR B 1 147 ? -19.609 -30.5 -27.469 1 97.44 147 TYR B C 1
ATOM 3905 O O . TYR B 1 147 ? -19.891 -31.109 -26.438 1 97.44 147 TYR B O 1
ATOM 3913 N N . LYS B 1 148 ? -19.344 -31.141 -28.547 1 96.38 148 LYS B N 1
ATOM 3914 C CA . LYS B 1 148 ? -19.422 -32.594 -28.672 1 96.38 148 LYS B CA 1
ATOM 3915 C C . LYS B 1 148 ? -18.297 -33.281 -27.922 1 96.38 148 LYS B C 1
ATOM 3917 O O . LYS B 1 148 ? -18.484 -34.344 -27.344 1 96.38 148 LYS B O 1
ATOM 3922 N N . ASN B 1 149 ? -17.141 -32.656 -27.922 1 95.25 149 ASN B N 1
ATOM 3923 C CA . ASN B 1 149 ? -16.031 -33.219 -27.172 1 95.25 149 ASN B CA 1
ATOM 3924 C C . ASN B 1 149 ? -15.258 -32.156 -26.422 1 95.25 149 ASN B C 1
ATOM 3926 O O . ASN B 1 149 ? -15.234 -31 -26.828 1 95.25 149 ASN B O 1
ATOM 3930 N N . LYS B 1 150 ? -14.602 -32.594 -25.391 1 96.44 150 LYS B N 1
ATOM 3931 C CA . LYS B 1 150 ? -13.859 -31.734 -24.469 1 96.44 150 LYS B CA 1
ATOM 3932 C C . LYS B 1 150 ? -12.68 -31.062 -25.172 1 96.44 150 LYS B C 1
ATOM 3934 O O . LYS B 1 150 ? -12.391 -29.891 -24.938 1 96.44 150 LYS B O 1
ATOM 3939 N N . LYS B 1 151 ? -12.062 -31.781 -26.047 1 97.88 151 LYS B N 1
ATOM 3940 C CA . LYS B 1 151 ? -10.875 -31.297 -26.734 1 97.88 151 LYS B CA 1
ATOM 3941 C C . LYS B 1 151 ? -11.195 -30.047 -27.562 1 97.88 151 LYS B C 1
ATOM 3943 O O . LYS B 1 151 ? -10.461 -29.047 -27.5 1 97.88 151 LYS B O 1
ATOM 3948 N N . ASP B 1 152 ? -12.258 -30.078 -28.281 1 97.75 152 ASP B N 1
ATOM 3949 C CA . ASP B 1 152 ? -12.656 -28.938 -29.094 1 97.75 152 ASP B CA 1
ATOM 3950 C C . ASP B 1 152 ? -12.914 -27.703 -28.234 1 97.75 152 ASP B C 1
ATOM 3952 O O . ASP B 1 152 ? -12.531 -26.594 -28.594 1 97.75 152 ASP B O 1
ATOM 3956 N N . LEU B 1 153 ? -13.594 -27.906 -27.156 1 97.94 153 LEU B N 1
ATOM 3957 C CA . LEU B 1 153 ? -13.867 -26.828 -26.219 1 97.94 153 LEU B CA 1
ATOM 3958 C C . LEU B 1 153 ? -12.57 -26.234 -25.672 1 97.94 153 LEU B C 1
ATOM 3960 O O . LEU B 1 153 ? -12.398 -25.016 -25.656 1 97.94 153 LEU B O 1
ATOM 3964 N N . VAL B 1 154 ? -11.648 -27.062 -25.281 1 98.38 154 VAL B N 1
ATOM 3965 C CA . VAL B 1 154 ? -10.375 -26.625 -24.703 1 98.38 154 VAL B CA 1
ATOM 3966 C C . VAL B 1 154 ? -9.594 -25.812 -25.734 1 98.38 154 VAL B C 1
ATOM 3968 O O . VAL B 1 154 ? -9.008 -24.781 -25.391 1 98.38 154 VAL B O 1
ATOM 3971 N N . PHE B 1 155 ? -9.609 -26.234 -26.984 1 98.31 155 PHE B N 1
ATOM 3972 C CA . PHE B 1 155 ? -8.844 -25.562 -28.016 1 98.31 155 PHE B CA 1
ATOM 3973 C C . PHE B 1 155 ? -9.461 -24.203 -28.328 1 98.31 155 PHE B C 1
ATOM 3975 O O . PHE B 1 155 ? -8.742 -23.234 -28.594 1 98.31 155 PHE B O 1
ATOM 3982 N N . ASP B 1 156 ? -10.766 -24.109 -28.328 1 98 156 ASP B N 1
ATOM 3983 C CA . ASP B 1 156 ? -11.406 -22.812 -28.516 1 98 156 ASP B CA 1
ATOM 3984 C C . ASP B 1 156 ? -11.062 -21.859 -27.375 1 98 156 ASP B C 1
ATOM 3986 O O . ASP B 1 156 ? -10.836 -20.672 -27.594 1 98 156 ASP B O 1
ATOM 3990 N N . LEU B 1 157 ? -11.102 -22.391 -26.203 1 98 157 LEU B N 1
ATOM 3991 C CA . LEU B 1 157 ? -10.719 -21.594 -25.047 1 98 157 LEU B CA 1
ATOM 3992 C C . LEU B 1 157 ? -9.25 -21.188 -25.141 1 98 157 LEU B C 1
ATOM 3994 O O . LEU B 1 157 ? -8.883 -20.078 -24.734 1 98 157 LEU B O 1
ATOM 3998 N N . ALA B 1 158 ? -8.398 -22.078 -25.609 1 98.56 158 ALA B N 1
ATOM 3999 C CA . ALA B 1 158 ? -6.98 -21.766 -25.797 1 98.56 158 ALA B CA 1
ATOM 4000 C C . ALA B 1 158 ? -6.789 -20.547 -26.688 1 98.56 158 ALA B C 1
ATOM 4002 O O . ALA B 1 158 ? -5.941 -19.703 -26.422 1 98.56 158 ALA B O 1
ATOM 4003 N N . LYS B 1 159 ? -7.555 -20.484 -27.719 1 98.06 159 LYS B N 1
ATOM 4004 C CA . LYS B 1 159 ? -7.488 -19.344 -28.625 1 98.06 159 LYS B CA 1
ATOM 4005 C C . LYS B 1 159 ? -7.895 -18.047 -27.922 1 98.06 159 LYS B C 1
ATOM 4007 O O . LYS B 1 159 ? -7.289 -17 -28.141 1 98.06 159 LYS B O 1
ATOM 4012 N N . ALA B 1 160 ? -8.945 -18.141 -27.156 1 97.56 160 ALA B N 1
ATOM 4013 C CA . ALA B 1 160 ? -9.383 -16.984 -26.375 1 97.56 160 ALA B CA 1
ATOM 4014 C C . ALA B 1 160 ? -8.305 -16.531 -25.391 1 97.56 160 ALA B C 1
ATOM 4016 O O . ALA B 1 160 ? -8.031 -15.344 -25.266 1 97.56 160 ALA B O 1
ATOM 4017 N N . ILE B 1 161 ? -7.691 -17.422 -24.734 1 98.06 161 ILE B N 1
ATOM 4018 C CA . ILE B 1 161 ? -6.637 -17.141 -23.766 1 98.06 161 ILE B CA 1
ATOM 4019 C C . ILE B 1 161 ? -5.422 -16.547 -24.484 1 98.06 161 ILE B C 1
ATOM 4021 O O . ILE B 1 161 ? -4.773 -15.641 -23.969 1 98.06 161 ILE B O 1
ATOM 4025 N N . ASN B 1 162 ? -5.105 -17.109 -25.672 1 98.62 162 ASN B N 1
ATOM 4026 C CA . ASN B 1 162 ? -4.016 -16.562 -26.469 1 98.62 162 ASN B CA 1
ATOM 4027 C C . ASN B 1 162 ? -4.219 -15.086 -26.766 1 98.62 162 ASN B C 1
ATOM 4029 O O . ASN B 1 162 ? -3.277 -14.289 -26.688 1 98.62 162 ASN B O 1
ATOM 4033 N N . GLN B 1 163 ? -5.43 -14.766 -27.109 1 98.06 163 GLN B N 1
ATOM 4034 C CA . GLN B 1 163 ? -5.742 -13.367 -27.359 1 98.06 163 GLN B CA 1
ATOM 4035 C C . GLN B 1 163 ? -5.492 -12.508 -26.125 1 98.06 163 GLN B C 1
ATOM 4037 O O . GLN B 1 163 ? -4.941 -11.414 -26.219 1 98.06 163 GLN B O 1
ATOM 4042 N N . GLU B 1 164 ? -5.898 -13 -25 1 98.38 164 GLU B N 1
ATOM 4043 C CA . GLU B 1 164 ? -5.68 -12.273 -23.75 1 98.38 164 GLU B CA 1
ATOM 4044 C C . GLU B 1 164 ? -4.188 -12.109 -23.469 1 98.38 164 GLU B C 1
ATOM 4046 O O . GLU B 1 164 ? -3.744 -11.039 -23.047 1 98.38 164 GLU B O 1
ATOM 4051 N N . ILE B 1 165 ? -3.424 -13.172 -23.656 1 98.62 165 ILE B N 1
ATOM 4052 C CA . ILE B 1 165 ? -1.988 -13.148 -23.391 1 98.62 165 ILE B CA 1
ATOM 4053 C C . ILE B 1 165 ? -1.313 -12.117 -24.297 1 98.62 165 ILE B C 1
ATOM 4055 O O . ILE B 1 165 ? -0.451 -11.359 -23.844 1 98.62 165 ILE B O 1
ATOM 4059 N N . LYS B 1 166 ? -1.714 -12.07 -25.516 1 98.5 166 LYS B N 1
ATOM 4060 C CA . LYS B 1 166 ? -1.163 -11.086 -26.438 1 98.5 166 LYS B CA 1
ATOM 4061 C C . LYS B 1 166 ? -1.498 -9.664 -25.984 1 98.5 166 LYS B C 1
ATOM 4063 O O . LYS B 1 166 ? -0.662 -8.766 -26.094 1 98.5 166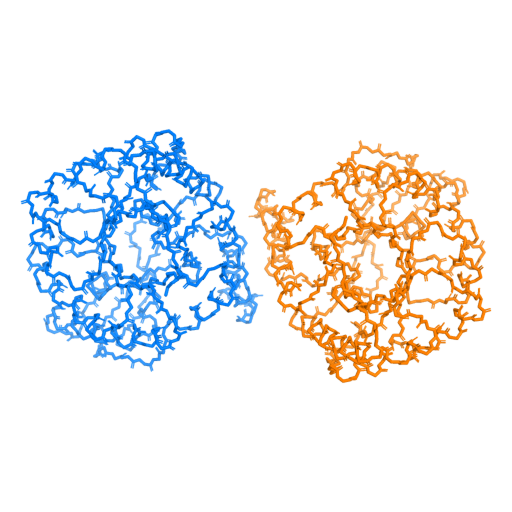 LYS B O 1
ATOM 4068 N N . ASN B 1 167 ? -2.732 -9.461 -25.547 1 98.25 167 ASN B N 1
ATOM 4069 C CA . ASN B 1 167 ? -3.107 -8.164 -25.016 1 98.25 167 ASN B CA 1
ATOM 4070 C C . ASN B 1 167 ? -2.24 -7.777 -23.812 1 98.25 167 ASN B C 1
ATOM 4072 O O . ASN B 1 167 ? -1.892 -6.605 -23.641 1 98.25 167 ASN B O 1
ATOM 4076 N N . LEU B 1 168 ? -1.945 -8.742 -22.969 1 98.62 168 LEU B N 1
ATOM 4077 C CA . LEU B 1 168 ? -1.098 -8.508 -21.812 1 98.62 168 LEU B CA 1
ATOM 4078 C C . LEU B 1 168 ? 0.308 -8.094 -22.234 1 98.62 168 LEU B C 1
ATOM 4080 O O . LEU B 1 168 ? 0.899 -7.188 -21.641 1 98.62 168 LEU B O 1
ATOM 4084 N N . VAL B 1 169 ? 0.838 -8.75 -23.266 1 98.56 169 VAL B N 1
ATOM 4085 C CA . VAL B 1 169 ? 2.152 -8.398 -23.797 1 98.56 169 VAL B CA 1
ATOM 4086 C C . VAL B 1 169 ? 2.133 -6.969 -24.328 1 98.56 169 VAL B C 1
ATOM 4088 O O . VAL B 1 169 ? 3.057 -6.191 -24.078 1 98.56 169 VAL B O 1
ATOM 4091 N N . GLU B 1 170 ? 1.086 -6.656 -25.047 1 98 170 GLU B N 1
ATOM 4092 C CA . GLU B 1 170 ? 0.938 -5.301 -25.578 1 98 170 GLU B CA 1
ATOM 4093 C C . GLU B 1 170 ? 0.892 -4.273 -24.453 1 98 170 GLU B C 1
ATOM 4095 O O . GLU B 1 170 ? 1.39 -3.154 -24.609 1 98 170 GLU B O 1
ATOM 4100 N N . ALA B 1 171 ? 0.341 -4.719 -23.391 1 97.81 171 ALA B N 1
ATOM 4101 C CA . ALA B 1 171 ? 0.232 -3.836 -22.234 1 97.81 171 ALA B CA 1
ATOM 4102 C C . ALA B 1 171 ? 1.558 -3.748 -21.484 1 97.81 171 ALA B C 1
ATOM 4104 O O . ALA B 1 171 ? 1.693 -2.967 -20.547 1 97.81 171 ALA B O 1
ATOM 4105 N N . GLY B 1 172 ? 2.549 -4.625 -21.812 1 97.81 172 GLY B N 1
ATOM 4106 C CA . GLY B 1 172 ? 3.887 -4.5 -21.266 1 97.81 172 GLY B CA 1
ATOM 4107 C C . GLY B 1 172 ? 4.27 -5.66 -20.359 1 97.81 172 GLY B C 1
ATOM 4108 O O . GLY B 1 172 ? 5.289 -5.609 -19.672 1 97.81 172 GLY B O 1
ATOM 4109 N N . ALA B 1 173 ? 3.459 -6.719 -20.328 1 98.25 173 ALA B N 1
ATOM 4110 C CA . ALA B 1 173 ? 3.795 -7.883 -19.516 1 98.25 173 ALA B CA 1
ATOM 4111 C C . ALA B 1 173 ? 5.035 -8.594 -20.047 1 98.25 173 ALA B C 1
ATOM 4113 O O . ALA B 1 173 ? 5.113 -8.906 -21.234 1 98.25 173 ALA B O 1
ATOM 4114 N N . LYS B 1 174 ? 5.938 -8.867 -19.172 1 98.19 174 LYS B N 1
ATOM 4115 C CA . LYS B 1 174 ? 7.184 -9.508 -19.578 1 98.19 174 LYS B CA 1
ATOM 4116 C C . LYS B 1 174 ? 7.23 -10.961 -19.094 1 98.19 174 LYS B C 1
ATOM 4118 O O . LYS B 1 174 ? 7.969 -11.781 -19.641 1 98.19 174 LYS B O 1
ATOM 4123 N N . ILE B 1 175 ? 6.496 -11.227 -18.062 1 98.69 175 ILE B N 1
ATOM 4124 C CA . ILE B 1 175 ? 6.418 -12.578 -17.5 1 98.69 175 ILE B CA 1
ATOM 4125 C C . ILE B 1 175 ? 4.953 -12.984 -17.344 1 98.69 175 ILE B C 1
ATOM 4127 O O . ILE B 1 175 ? 4.195 -12.328 -16.625 1 98.69 175 ILE B O 1
ATOM 4131 N N . ILE B 1 176 ? 4.555 -14.016 -17.969 1 98.75 176 ILE B N 1
ATOM 4132 C CA . ILE B 1 176 ? 3.176 -14.492 -17.938 1 98.75 176 ILE B CA 1
ATOM 4133 C C . ILE B 1 176 ? 3.152 -15.969 -17.547 1 98.75 176 ILE B C 1
ATOM 4135 O O . ILE B 1 176 ? 3.879 -16.781 -18.125 1 98.75 176 ILE B O 1
ATOM 4139 N N . GLN B 1 177 ? 2.365 -16.266 -16.547 1 98.75 177 GLN B N 1
ATOM 4140 C CA . GLN B 1 177 ? 2.244 -17.641 -16.062 1 98.75 177 GLN B CA 1
ATOM 4141 C C . GLN B 1 177 ? 0.87 -18.219 -16.391 1 98.75 177 GLN B C 1
ATOM 4143 O O . GLN B 1 177 ? -0.155 -17.594 -16.109 1 98.75 177 GLN B O 1
ATOM 4148 N N . ILE B 1 178 ? 0.889 -19.359 -16.953 1 98.31 178 ILE B N 1
ATOM 4149 C CA . ILE B 1 178 ? -0.338 -20.109 -17.172 1 98.31 178 ILE B CA 1
ATOM 4150 C C . ILE B 1 178 ? -0.476 -21.188 -16.109 1 98.31 178 ILE B C 1
ATOM 4152 O O . ILE B 1 178 ? 0.403 -22.047 -15.961 1 98.31 178 ILE B O 1
ATOM 4156 N N . ASP B 1 179 ? -1.561 -21.188 -15.422 1 96.94 179 ASP B N 1
ATOM 4157 C CA . ASP B 1 179 ? -1.808 -22.156 -14.359 1 96.94 179 ASP B CA 1
ATOM 4158 C C . ASP B 1 179 ? -2.621 -23.344 -14.875 1 96.94 179 ASP B C 1
ATOM 4160 O O . ASP B 1 179 ? -3.766 -23.172 -15.305 1 96.94 179 ASP B O 1
ATOM 4164 N N . GLU B 1 180 ? -2.094 -24.516 -14.805 1 95.56 180 GLU B N 1
ATOM 4165 C CA . GLU B 1 180 ? -2.781 -25.734 -15.227 1 95.56 180 GLU B CA 1
ATOM 4166 C C . GLU B 1 180 ? -2.705 -26.812 -14.148 1 95.56 180 GLU B C 1
ATOM 4168 O O . GLU B 1 180 ? -2.125 -27.875 -14.375 1 95.56 180 GLU B O 1
ATOM 4173 N N . PRO B 1 181 ? -3.33 -26.625 -13.062 1 91.81 181 PRO B N 1
ATOM 4174 C CA . PRO B 1 181 ? -3.291 -27.625 -12 1 91.81 181 PRO B CA 1
ATOM 4175 C C . PRO B 1 181 ? -4.051 -28.906 -12.359 1 91.81 181 PRO B C 1
ATOM 4177 O O . PRO B 1 181 ? -3.861 -29.938 -11.727 1 91.81 181 PRO B O 1
ATOM 4180 N N . ALA B 1 182 ? -4.898 -28.875 -13.359 1 91.94 182 ALA B N 1
ATOM 4181 C CA . ALA B 1 182 ? -5.742 -30.031 -13.672 1 91.94 182 ALA B CA 1
ATOM 4182 C C . ALA B 1 182 ? -5.16 -30.828 -14.828 1 91.94 182 ALA B C 1
ATOM 4184 O O . ALA B 1 182 ? -5.699 -31.875 -15.203 1 91.94 182 ALA B O 1
ATOM 4185 N N . LEU B 1 183 ? -4.086 -30.422 -15.422 1 93.19 183 LEU B N 1
ATOM 4186 C CA . LEU B 1 183 ? -3.555 -31.031 -16.625 1 93.19 183 LEU B CA 1
ATOM 4187 C C . LEU B 1 183 ? -3.156 -32.469 -16.375 1 93.19 183 LEU B C 1
ATOM 4189 O O . LEU B 1 183 ? -3.18 -33.312 -17.281 1 93.19 183 LEU B O 1
ATOM 4193 N N . HIS B 1 184 ? -2.848 -32.844 -15.125 1 90 184 HIS B N 1
ATOM 4194 C CA . HIS B 1 184 ? -2.375 -34.188 -14.805 1 90 184 HIS B CA 1
ATOM 4195 C C . HIS B 1 184 ? -3.498 -35.062 -14.242 1 90 184 HIS B C 1
ATOM 4197 O O . HIS B 1 184 ? -3.248 -36.125 -13.695 1 90 184 HIS B O 1
ATOM 4203 N N . THR B 1 185 ? -4.727 -34.562 -14.336 1 88.44 185 THR B N 1
ATOM 4204 C CA . THR B 1 185 ? -5.852 -35.25 -13.734 1 88.44 185 THR B CA 1
ATOM 4205 C C . THR B 1 185 ? -6.203 -36.5 -14.539 1 88.44 185 THR B C 1
ATOM 4207 O O . THR B 1 185 ? -6.535 -37.562 -13.969 1 88.44 185 THR B O 1
ATOM 4210 N N . ARG B 1 186 ? -6.137 -36.406 -15.906 1 90.94 186 ARG B N 1
ATOM 4211 C CA . ARG B 1 186 ? -6.469 -37.5 -16.797 1 90.94 186 ARG B CA 1
ATOM 4212 C C . ARG B 1 186 ? -5.305 -37.812 -17.734 1 90.94 186 ARG B C 1
ATOM 4214 O O . ARG B 1 186 ? -4.98 -37.031 -18.625 1 90.94 186 ARG B O 1
ATOM 4221 N N . ARG B 1 187 ? -4.82 -39 -17.609 1 93.12 187 ARG B N 1
ATOM 4222 C CA . ARG B 1 187 ? -3.656 -39.438 -18.375 1 93.12 187 ARG B CA 1
ATOM 4223 C C . ARG B 1 187 ? -3.93 -39.344 -19.875 1 93.12 187 ARG B C 1
ATOM 4225 O O . ARG B 1 187 ? -3.061 -38.938 -20.641 1 93.12 187 ARG B O 1
ATOM 4232 N N . GLU B 1 188 ? -5.102 -39.688 -20.281 1 94.62 188 GLU B N 1
ATOM 4233 C CA . GLU B 1 188 ? -5.453 -39.781 -21.688 1 94.62 188 GLU B CA 1
ATOM 4234 C C . GLU B 1 188 ? -5.551 -38.406 -22.328 1 94.62 188 GLU B C 1
ATOM 4236 O O . GLU B 1 188 ? -5.535 -38.281 -23.562 1 94.62 188 GLU B O 1
ATOM 4241 N N . ASP B 1 189 ? -5.684 -37.375 -21.484 1 95.62 189 ASP B N 1
ATOM 4242 C CA . ASP B 1 189 ? -5.887 -36.031 -22 1 95.62 189 ASP B CA 1
ATOM 4243 C C . ASP B 1 189 ? -4.562 -35.281 -22.125 1 95.62 189 ASP B C 1
ATOM 4245 O O . ASP B 1 189 ? -4.488 -34.25 -22.781 1 95.62 189 ASP B O 1
ATOM 4249 N N . VAL B 1 190 ? -3.49 -35.75 -21.5 1 96.56 190 VAL B N 1
ATOM 4250 C CA . VAL B 1 190 ? -2.281 -34.969 -21.266 1 96.56 190 VAL B CA 1
ATOM 4251 C C . VAL B 1 190 ? -1.671 -34.531 -22.609 1 96.56 190 VAL B C 1
ATOM 4253 O O . VAL B 1 190 ? -1.32 -33.375 -22.797 1 96.56 190 VAL B O 1
ATOM 4256 N N . SER B 1 191 ? -1.622 -35.469 -23.531 1 96.38 191 SER B N 1
ATOM 4257 C CA . SER B 1 191 ? -0.966 -35.188 -24.812 1 96.38 191 SER B CA 1
ATOM 4258 C C . SER B 1 191 ? -1.635 -34 -25.531 1 96.38 191 SER B C 1
ATOM 4260 O O . SER B 1 191 ? -0.972 -33.031 -25.891 1 96.38 191 SER B O 1
ATOM 4262 N N . TRP B 1 192 ? -2.953 -34.125 -25.703 1 96.94 192 TRP B N 1
ATOM 4263 C CA . TRP B 1 192 ? -3.605 -33.031 -26.438 1 96.94 192 TRP B CA 1
ATOM 4264 C C . TRP B 1 192 ? -3.82 -31.828 -25.547 1 96.94 192 TRP B C 1
ATOM 4266 O O . TRP B 1 192 ? -4.004 -30.703 -26.031 1 96.94 192 TRP B O 1
ATOM 4276 N N . GLY B 1 193 ? -3.85 -32.031 -24.188 1 97.44 193 GLY B N 1
ATOM 4277 C CA . GLY B 1 193 ? -3.812 -30.891 -23.281 1 97.44 193 GLY B CA 1
ATOM 4278 C C . GLY B 1 193 ? -2.584 -30.031 -23.453 1 97.44 193 GLY B C 1
ATOM 4279 O O . GLY B 1 193 ? -2.68 -28.797 -23.438 1 97.44 193 GLY B O 1
ATOM 4280 N N . VAL B 1 194 ? -1.402 -30.656 -23.594 1 97.94 194 VAL B N 1
ATOM 4281 C CA . VAL B 1 194 ? -0.141 -29.969 -23.859 1 97.94 194 VAL B CA 1
ATOM 4282 C C . VAL B 1 194 ? -0.245 -29.156 -25.156 1 97.94 194 VAL B C 1
ATOM 4284 O O . VAL B 1 194 ? 0.191 -28.016 -25.203 1 97.94 194 VAL B O 1
ATOM 4287 N N . GLU B 1 195 ? -0.856 -29.75 -26.141 1 98.25 195 GLU B N 1
ATOM 4288 C CA . GLU B 1 195 ? -1.062 -29.047 -27.406 1 98.25 195 GLU B CA 1
ATOM 4289 C C . GLU B 1 195 ? -1.938 -27.812 -27.219 1 98.25 195 GLU B C 1
ATOM 4291 O O . GLU B 1 195 ? -1.724 -26.781 -27.875 1 98.25 195 GLU B O 1
ATOM 4296 N N . ALA B 1 196 ? -2.922 -27.922 -26.406 1 98.31 196 ALA B N 1
ATOM 4297 C CA . ALA B 1 196 ? -3.814 -26.797 -26.125 1 98.31 196 ALA B CA 1
ATOM 4298 C C . ALA B 1 196 ? -3.068 -25.656 -25.438 1 98.31 196 ALA B C 1
ATOM 4300 O O . ALA B 1 196 ? -3.273 -24.484 -25.766 1 98.31 196 ALA B O 1
ATOM 4301 N N . VAL B 1 197 ? -2.232 -25.984 -24.469 1 98.38 197 VAL B N 1
ATOM 4302 C CA . VAL B 1 197 ? -1.408 -24.969 -23.812 1 98.38 197 VAL B CA 1
ATOM 4303 C C . VAL B 1 197 ? -0.506 -24.281 -24.828 1 98.38 197 VAL B C 1
ATOM 4305 O O . VAL B 1 197 ? -0.358 -23.062 -24.828 1 98.38 197 VAL B O 1
ATOM 4308 N N . ASN B 1 198 ? 0.083 -25.109 -25.766 1 98.75 198 ASN B N 1
ATOM 4309 C CA . ASN B 1 198 ? 0.94 -24.562 -26.812 1 98.75 198 ASN B CA 1
ATOM 4310 C C . ASN B 1 198 ? 0.171 -23.609 -27.734 1 98.75 198 ASN B C 1
ATOM 4312 O O . ASN B 1 198 ? 0.716 -22.609 -28.188 1 98.75 198 ASN B O 1
ATOM 4316 N N . GLU B 1 199 ? -1.075 -23.969 -27.969 1 98.69 199 GLU B N 1
ATOM 4317 C CA . GLU B 1 199 ? -1.933 -23.078 -28.734 1 98.69 199 GLU B CA 1
ATOM 4318 C C . GLU B 1 199 ? -2.164 -21.766 -28 1 98.69 199 GLU B C 1
ATOM 4320 O O . GLU B 1 199 ? -2.184 -20.688 -28.609 1 98.69 199 GLU B O 1
ATOM 4325 N N . ALA B 1 200 ? -2.324 -21.781 -26.719 1 98.56 200 ALA B N 1
ATOM 4326 C CA . ALA B 1 200 ? -2.602 -20.609 -25.891 1 98.56 200 ALA B CA 1
ATOM 4327 C C . ALA B 1 200 ? -1.406 -19.656 -25.859 1 98.56 200 ALA B C 1
ATOM 4329 O O . ALA B 1 200 ? -1.568 -18.453 -25.688 1 98.56 200 ALA B O 1
ATOM 4330 N N . VAL B 1 201 ? -0.19 -20.141 -26.094 1 98.62 201 VAL B N 1
ATOM 4331 C CA . VAL B 1 201 ? 0.986 -19.281 -25.953 1 98.62 201 VAL B CA 1
ATOM 4332 C C . VAL B 1 201 ? 1.605 -19.047 -27.328 1 98.62 201 VAL B C 1
ATOM 4334 O O . VAL B 1 201 ? 2.693 -18.484 -27.438 1 98.62 201 VAL B O 1
ATOM 4337 N N . LYS B 1 202 ? 0.971 -19.5 -28.375 1 98.5 202 LYS B N 1
ATOM 4338 C CA . LYS B 1 202 ? 1.487 -19.406 -29.75 1 98.5 202 LYS B CA 1
ATOM 4339 C C . LYS B 1 202 ? 1.726 -17.953 -30.141 1 98.5 202 LYS B C 1
ATOM 4341 O O . LYS B 1 202 ? 0.831 -17.125 -30.016 1 98.5 202 LYS B O 1
ATOM 4346 N N . GLY B 1 203 ? 2.893 -17.688 -30.547 1 98.19 203 GLY B N 1
ATOM 4347 C CA . GLY B 1 203 ? 3.219 -16.375 -31.078 1 98.19 203 GLY B CA 1
ATOM 4348 C C . GLY B 1 203 ? 3.43 -15.328 -30 1 98.19 203 GLY B C 1
ATOM 4349 O O . GLY B 1 203 ? 3.391 -14.125 -30.281 1 98.19 203 GLY B O 1
ATOM 4350 N N . VAL B 1 204 ? 3.633 -15.734 -28.781 1 98.06 204 VAL B N 1
ATOM 4351 C CA . VAL B 1 204 ? 3.764 -14.797 -27.672 1 98.06 204 VAL B CA 1
ATOM 4352 C C . VAL B 1 204 ? 5.238 -14.492 -27.422 1 98.06 204 VAL B C 1
ATOM 4354 O O . VAL B 1 204 ? 6.066 -15.398 -27.359 1 98.06 204 VAL B O 1
ATOM 4357 N N . ASN B 1 205 ? 5.559 -13.203 -27.375 1 96.25 205 ASN B N 1
ATOM 4358 C CA . ASN B 1 205 ? 6.914 -12.75 -27.078 1 96.25 205 ASN B CA 1
ATOM 4359 C C . ASN B 1 205 ? 7.047 -12.258 -25.641 1 96.25 205 ASN B C 1
ATOM 4361 O O . ASN B 1 205 ? 7.109 -11.055 -25.406 1 96.25 205 ASN B O 1
ATOM 4365 N N . ALA B 1 206 ? 7.164 -13.086 -24.703 1 97.94 206 ALA B N 1
ATOM 4366 C CA . ALA B 1 206 ? 7.363 -12.875 -23.266 1 97.94 206 ALA B CA 1
ATOM 4367 C C . ALA B 1 206 ? 7.938 -14.125 -22.609 1 97.94 206 ALA B C 1
ATOM 4369 O O . ALA B 1 206 ? 8.016 -15.18 -23.234 1 97.94 206 ALA B O 1
ATOM 4370 N N . LYS B 1 207 ? 8.477 -13.961 -21.453 1 98.31 207 LYS B N 1
ATOM 4371 C CA . LYS B 1 207 ? 8.797 -15.164 -20.688 1 98.31 207 LYS B CA 1
ATOM 4372 C C . LYS B 1 207 ? 7.527 -15.906 -20.281 1 98.31 207 LYS B C 1
ATOM 4374 O O . LYS B 1 207 ? 6.656 -15.336 -19.609 1 98.31 207 LYS B O 1
ATOM 4379 N N . LEU B 1 208 ? 7.469 -17.062 -20.703 1 98.75 208 LEU B N 1
ATOM 4380 C CA . LEU B 1 208 ? 6.281 -17.875 -20.453 1 98.75 208 LEU B CA 1
ATOM 4381 C C . LEU B 1 208 ? 6.555 -18.922 -19.391 1 98.75 208 LEU B C 1
ATOM 4383 O O . LEU B 1 208 ? 7.52 -19.688 -19.5 1 98.75 208 LEU B O 1
ATOM 4387 N N . VAL B 1 209 ? 5.711 -18.938 -18.344 1 98.69 209 VAL B N 1
ATOM 4388 C CA . VAL B 1 209 ? 5.82 -19.859 -17.219 1 98.69 209 VAL B CA 1
ATOM 4389 C C . VAL B 1 209 ? 4.555 -20.703 -17.109 1 98.69 209 VAL B C 1
ATOM 4391 O O . VAL B 1 209 ? 3.463 -20.25 -17.453 1 98.69 209 VAL B O 1
ATOM 4394 N N . MET B 1 210 ? 4.676 -21.922 -16.766 1 98.12 210 MET B N 1
ATOM 4395 C CA . MET B 1 210 ? 3.523 -22.766 -16.453 1 98.12 210 MET B CA 1
ATOM 4396 C C . MET B 1 210 ? 3.613 -23.312 -15.031 1 98.12 210 MET B C 1
ATOM 4398 O O . MET B 1 210 ? 4.695 -23.672 -14.57 1 98.12 210 MET B O 1
ATOM 4402 N N . HIS B 1 211 ? 2.492 -23.328 -14.359 1 97.25 211 HIS B N 1
ATOM 4403 C CA . HIS B 1 211 ? 2.422 -23.891 -13.016 1 97.25 211 HIS B CA 1
ATOM 4404 C C . HIS B 1 211 ? 1.592 -25.156 -13 1 97.25 211 HIS B C 1
ATOM 4406 O O . HIS B 1 211 ? 0.455 -25.172 -13.477 1 97.25 211 HIS B O 1
ATOM 4412 N N . ILE B 1 212 ? 2.137 -26.188 -12.562 1 91.5 212 ILE B N 1
ATOM 4413 C CA . ILE B 1 212 ? 1.463 -27.453 -12.328 1 91.5 212 ILE B CA 1
ATOM 4414 C C . ILE B 1 212 ? 1.646 -27.875 -10.867 1 91.5 212 ILE B C 1
ATOM 4416 O O . ILE B 1 212 ? 2.773 -27.938 -10.375 1 91.5 212 ILE B O 1
ATOM 4420 N N . CYS B 1 213 ? 0.489 -28.109 -10.188 1 84.81 213 CYS B N 1
ATOM 4421 C CA . CYS B 1 213 ? 0.662 -28.484 -8.789 1 84.81 213 CYS B CA 1
ATOM 4422 C C . CYS B 1 213 ? -0.291 -29.609 -8.406 1 84.81 213 CYS B C 1
ATOM 4424 O O . CYS B 1 213 ? -1.369 -29.75 -8.992 1 84.81 213 CYS B O 1
ATOM 4426 N N . TYR B 1 214 ? 0.113 -30.484 -7.352 1 77.25 214 TYR B N 1
ATOM 4427 C CA . TYR B 1 214 ? -0.611 -31.406 -6.492 1 77.25 214 TYR B CA 1
ATOM 4428 C C . TYR B 1 214 ? -1.213 -32.562 -7.301 1 77.25 214 TYR B C 1
ATOM 4430 O O . TYR B 1 214 ? -2.328 -33 -7.023 1 77.25 214 TYR B O 1
ATOM 4438 N N . GLY B 1 215 ? -0.523 -33.156 -8.07 1 78.12 215 GLY B N 1
ATOM 4439 C CA . GLY B 1 215 ? -1.045 -34.312 -8.82 1 78.12 215 GLY B CA 1
ATOM 4440 C C . GLY B 1 215 ? 0.015 -35.344 -9.164 1 78.12 215 GLY B C 1
ATOM 4441 O O . GLY B 1 215 ? 1.019 -35.438 -8.453 1 78.12 215 GLY B O 1
ATOM 4442 N N . GLU B 1 216 ? -0.404 -36.125 -10.125 1 85.62 216 GLU B N 1
ATOM 4443 C CA . GLU B 1 216 ? 0.487 -37.188 -10.578 1 85.62 216 GLU B CA 1
ATOM 4444 C C . GLU B 1 216 ? 1.412 -36.719 -11.688 1 85.62 216 GLU B C 1
ATOM 4446 O O . GLU B 1 216 ? 1.064 -36.781 -12.867 1 85.62 216 GLU B O 1
ATOM 4451 N N . TYR B 1 217 ? 2.619 -36.344 -11.281 1 92.75 217 TYR B N 1
ATOM 4452 C CA . TYR B 1 217 ? 3.562 -35.75 -12.219 1 92.75 217 TYR B CA 1
ATOM 4453 C C . TYR B 1 217 ? 3.998 -36.75 -13.273 1 92.75 217 TYR B C 1
ATOM 4455 O O . TYR B 1 217 ? 4.461 -36.406 -14.352 1 92.75 217 TYR B O 1
ATOM 4463 N N . SER B 1 218 ? 3.846 -38.031 -12.938 1 93.44 218 SER B N 1
ATOM 4464 C CA . SER B 1 218 ? 4.266 -39.062 -13.875 1 93.44 218 SER B CA 1
ATOM 4465 C C . SER B 1 218 ? 3.441 -39.031 -15.156 1 93.44 218 SER B C 1
ATOM 4467 O O . SER B 1 218 ? 3.896 -39.469 -16.203 1 93.44 218 SER B O 1
ATOM 4469 N N . PHE B 1 219 ? 2.199 -38.531 -15.07 1 93.81 219 PHE B N 1
ATOM 4470 C CA . PHE B 1 219 ? 1.346 -38.438 -16.25 1 93.81 219 PHE B CA 1
ATOM 4471 C C . PHE B 1 219 ? 1.864 -37.375 -17.203 1 93.81 219 PHE B C 1
ATOM 4473 O O . PHE B 1 219 ? 1.779 -37.531 -18.422 1 93.81 219 PHE B O 1
ATOM 4480 N N . VAL B 1 220 ? 2.43 -36.312 -16.656 1 94.56 220 VAL B N 1
ATOM 4481 C CA . VAL B 1 220 ? 2.775 -35.156 -17.484 1 94.56 220 VAL B CA 1
ATOM 4482 C C . VAL B 1 220 ? 4.27 -35.188 -17.797 1 94.56 220 VAL B C 1
ATOM 4484 O O . VAL B 1 220 ? 4.703 -34.594 -18.797 1 94.56 220 VAL B O 1
ATOM 4487 N N . ALA B 1 221 ? 5.109 -35.906 -17 1 95.19 221 ALA B N 1
ATOM 4488 C CA . ALA B 1 221 ? 6.57 -35.875 -17.062 1 95.19 221 ALA B CA 1
ATOM 4489 C C . ALA B 1 221 ? 7.062 -36.156 -18.484 1 95.19 221 ALA B C 1
ATOM 4491 O O . ALA B 1 221 ? 7.93 -35.469 -19 1 95.19 221 ALA B O 1
ATOM 4492 N N . PRO B 1 222 ? 6.465 -37.125 -19.203 1 95.44 222 PRO B N 1
ATOM 4493 C CA . PRO B 1 222 ? 6.953 -37.438 -20.547 1 95.44 222 PRO B CA 1
ATOM 4494 C C . PRO B 1 222 ? 6.719 -36.312 -21.547 1 95.44 222 PRO B C 1
ATOM 4496 O O . PRO B 1 222 ? 7.34 -36.281 -22.609 1 95.44 222 PRO B O 1
ATOM 4499 N N . TYR B 1 223 ? 5.836 -35.406 -21.219 1 96.19 223 TYR B N 1
ATOM 4500 C CA . TYR B 1 223 ? 5.395 -34.406 -22.188 1 96.19 223 TYR B CA 1
ATOM 4501 C C . TYR B 1 223 ? 5.91 -33.031 -21.828 1 96.19 223 TYR B C 1
ATOM 4503 O O . TYR B 1 223 ? 5.668 -32.062 -22.547 1 96.19 223 TYR B O 1
ATOM 4511 N N . LEU B 1 224 ? 6.605 -32.875 -20.75 1 96.69 224 LEU B N 1
ATOM 4512 C CA . LEU B 1 224 ? 6.992 -31.562 -20.203 1 96.69 224 LEU B CA 1
ATOM 4513 C C . LEU B 1 224 ? 7.844 -30.797 -21.203 1 96.69 224 LEU B C 1
ATOM 4515 O O . LEU B 1 224 ? 7.672 -29.578 -21.375 1 96.69 224 LEU B O 1
ATOM 4519 N N . ASN B 1 225 ? 8.742 -31.438 -21.906 1 97.44 225 ASN B N 1
ATOM 4520 C CA . ASN B 1 225 ? 9.648 -30.766 -22.828 1 97.44 225 ASN B CA 1
ATOM 4521 C C . ASN B 1 225 ? 8.93 -30.344 -24.109 1 97.44 225 ASN B C 1
ATOM 4523 O O . ASN B 1 225 ? 9.461 -29.547 -24.875 1 97.44 225 ASN B O 1
ATOM 4527 N N . GLU B 1 226 ? 7.727 -30.859 -24.344 1 97.44 226 GLU B N 1
ATOM 4528 C CA . GLU B 1 226 ? 6.938 -30.5 -25.516 1 97.44 226 GLU B CA 1
ATOM 4529 C C . GLU B 1 226 ? 6.207 -29.172 -25.281 1 97.44 226 GLU B C 1
ATOM 4531 O O . GLU B 1 226 ? 5.715 -28.562 -26.234 1 97.44 226 GLU B O 1
ATOM 4536 N N . LEU B 1 227 ? 6.074 -28.75 -24.078 1 98 227 LEU B N 1
ATOM 4537 C CA . LEU B 1 227 ? 5.43 -27.469 -23.766 1 98 227 LEU B CA 1
ATOM 4538 C C . LEU B 1 227 ? 6.262 -26.297 -24.266 1 98 227 LEU B C 1
ATOM 4540 O O . LEU B 1 227 ? 7.465 -26.234 -24 1 98 227 LEU B O 1
ATOM 4544 N N . LYS B 1 228 ? 5.609 -25.422 -24.922 1 98.19 228 LYS B N 1
ATOM 4545 C CA . LYS B 1 228 ? 6.312 -24.266 -25.469 1 98.19 228 LYS B CA 1
ATOM 4546 C C . LYS B 1 228 ? 6.328 -23.109 -24.484 1 98.19 228 LYS B C 1
ATOM 4548 O O . LYS B 1 228 ? 5.902 -22 -24.828 1 98.19 228 LYS B O 1
ATOM 4553 N N . VAL B 1 229 ? 6.801 -23.391 -23.297 1 98.38 229 VAL B N 1
ATOM 4554 C CA . VAL B 1 229 ? 7.023 -22.391 -22.234 1 98.38 229 VAL B CA 1
ATOM 4555 C C . VAL B 1 229 ? 8.492 -22.391 -21.844 1 98.38 229 VAL B C 1
ATOM 4557 O O . VAL B 1 229 ? 9.234 -23.312 -22.156 1 98.38 229 VAL B O 1
ATOM 4560 N N . ASP B 1 230 ? 8.898 -21.312 -21.172 1 98.19 230 ASP B N 1
ATOM 4561 C CA . ASP B 1 230 ? 10.297 -21.156 -20.781 1 98.19 230 ASP B CA 1
ATOM 4562 C C . ASP B 1 230 ? 10.57 -21.844 -19.453 1 98.19 230 ASP B C 1
ATOM 4564 O O . ASP B 1 230 ? 11.688 -22.297 -19.203 1 98.19 230 ASP B O 1
ATOM 4568 N N . GLN B 1 231 ? 9.578 -21.906 -18.609 1 98.5 231 GLN B N 1
ATOM 4569 C CA . GLN B 1 231 ? 9.727 -22.375 -17.25 1 98.5 231 GLN B CA 1
ATOM 4570 C C . GLN B 1 231 ? 8.484 -23.141 -16.797 1 98.5 231 GLN B C 1
ATOM 4572 O O . GLN B 1 231 ? 7.367 -22.797 -17.172 1 98.5 231 GLN B O 1
ATOM 4577 N N . ILE B 1 232 ? 8.719 -24.156 -16.016 1 98.12 232 ILE B N 1
ATOM 4578 C CA . ILE B 1 232 ? 7.613 -24.828 -15.336 1 98.12 232 ILE B CA 1
ATOM 4579 C C . ILE B 1 232 ? 7.887 -24.875 -13.836 1 98.12 232 ILE B C 1
ATOM 4581 O O . ILE B 1 232 ? 8.977 -25.266 -13.406 1 98.12 232 ILE B O 1
ATOM 4585 N N . ASN B 1 233 ? 6.961 -24.375 -13.07 1 96.75 233 ASN B N 1
ATOM 4586 C CA . ASN B 1 233 ? 7.129 -24.453 -11.625 1 96.75 233 ASN B CA 1
ATOM 4587 C C . ASN B 1 233 ? 6.289 -25.578 -11.023 1 96.75 233 ASN B C 1
ATOM 4589 O O . ASN B 1 233 ? 5.18 -25.844 -11.484 1 96.75 233 ASN B O 1
ATOM 4593 N N . PHE B 1 234 ? 6.855 -26.297 -10.023 1 95.88 234 PHE B N 1
ATOM 4594 C CA . PHE B 1 234 ? 6.262 -27.484 -9.406 1 95.88 234 PHE B CA 1
ATOM 4595 C C . PHE B 1 234 ? 6.238 -27.344 -7.891 1 95.88 234 PHE B C 1
ATOM 4597 O O . PHE B 1 234 ? 7.047 -26.609 -7.312 1 95.88 234 PHE B O 1
ATOM 4604 N N . ALA B 1 235 ? 5.312 -28.062 -7.328 1 95.88 235 ALA B N 1
ATOM 4605 C CA . ALA B 1 235 ? 5.379 -28.312 -5.891 1 95.88 235 ALA B CA 1
ATOM 4606 C C . ALA B 1 235 ? 6.332 -29.469 -5.582 1 95.88 235 ALA B C 1
ATOM 4608 O O . ALA B 1 235 ? 6.172 -30.578 -6.098 1 95.88 235 ALA B O 1
ATOM 4609 N N . PHE B 1 236 ? 7.316 -29.219 -4.738 1 96.44 236 PHE B N 1
ATOM 4610 C CA . PHE B 1 236 ? 8.281 -30.25 -4.406 1 96.44 236 PHE B CA 1
ATOM 4611 C C . PHE B 1 236 ? 8.297 -30.516 -2.906 1 96.44 236 PHE B C 1
ATOM 4613 O O . PHE B 1 236 ? 8.422 -31.672 -2.475 1 96.44 236 PHE B O 1
ATOM 4620 N N . LYS B 1 237 ? 8.156 -29.469 -2.168 1 96.44 237 LYS B N 1
ATOM 4621 C CA . LYS B 1 237 ? 8.312 -29.562 -0.719 1 96.44 237 LYS B CA 1
ATOM 4622 C C . LYS B 1 237 ? 7.332 -30.562 -0.121 1 96.44 237 LYS B C 1
ATOM 4624 O O . LYS B 1 237 ? 7.727 -31.422 0.679 1 96.44 237 LYS B O 1
ATOM 4629 N N . ILE B 1 238 ? 6.152 -30.5 -0.548 1 93.44 238 ILE B N 1
ATOM 4630 C CA . ILE B 1 238 ? 5.109 -31.344 0.024 1 93.44 238 ILE B CA 1
ATOM 4631 C C . ILE B 1 238 ? 5.387 -32.812 -0.307 1 93.44 238 ILE B C 1
ATOM 4633 O O . ILE B 1 238 ? 4.902 -33.719 0.382 1 93.44 238 ILE B O 1
ATOM 4637 N N . TYR B 1 239 ? 6.156 -33.094 -1.327 1 93.56 239 TYR B N 1
ATOM 4638 C CA . TYR B 1 239 ? 6.438 -34.469 -1.782 1 93.56 239 TYR B CA 1
ATOM 4639 C C . TYR B 1 239 ? 7.844 -34.906 -1.377 1 93.56 239 TYR B C 1
ATOM 4641 O O . TYR B 1 239 ? 8.383 -35.875 -1.913 1 93.56 239 TYR B O 1
ATOM 4649 N N . ASN B 1 240 ? 8.414 -34.094 -0.54 1 94.75 240 ASN B N 1
ATOM 4650 C CA . ASN B 1 240 ? 9.773 -34.375 -0.069 1 94.75 240 ASN B CA 1
ATOM 4651 C C . ASN B 1 240 ? 10.75 -34.531 -1.23 1 94.75 240 ASN B C 1
ATOM 4653 O O . ASN B 1 240 ? 11.617 -35.406 -1.215 1 94.75 240 ASN B O 1
ATOM 4657 N N . TYR B 1 241 ? 10.469 -33.875 -2.363 1 95.88 241 TYR B N 1
ATOM 4658 C CA . TYR B 1 241 ? 11.352 -33.688 -3.508 1 95.88 241 TYR B CA 1
ATOM 4659 C C . TYR B 1 241 ? 11.508 -34.969 -4.289 1 95.88 241 TYR B C 1
ATOM 4661 O O . TYR B 1 241 ? 12.406 -35.125 -5.125 1 95.88 241 TYR B O 1
ATOM 4669 N N . LYS B 1 242 ? 10.664 -35.875 -4.16 1 93.69 242 LYS B N 1
ATOM 4670 C CA . LYS B 1 242 ? 10.68 -37.156 -4.875 1 93.69 242 LYS B CA 1
ATOM 4671 C C . LYS B 1 242 ? 10.523 -36.938 -6.379 1 93.69 242 LYS B C 1
ATOM 4673 O O . LYS B 1 242 ? 11.148 -37.625 -7.176 1 93.69 242 LYS B O 1
ATOM 4678 N N . PRO B 1 243 ? 9.773 -35.938 -6.793 1 94.25 243 PRO B N 1
ATOM 4679 C CA . PRO B 1 243 ? 9.539 -35.75 -8.227 1 94.25 243 PRO B CA 1
ATOM 4680 C C . PRO B 1 243 ? 10.797 -35.344 -8.977 1 94.25 243 PRO B C 1
ATOM 4682 O O . PRO B 1 243 ? 10.828 -35.344 -10.211 1 94.25 243 PRO B O 1
ATOM 4685 N N . LEU B 1 244 ? 11.836 -34.906 -8.297 1 95.69 244 LEU B N 1
ATOM 4686 C CA . LEU B 1 244 ? 13.07 -34.5 -8.953 1 95.69 244 LEU B CA 1
ATOM 4687 C C . LEU B 1 244 ? 13.68 -35.656 -9.758 1 95.69 244 LEU B C 1
ATOM 4689 O O . LEU B 1 244 ? 14.188 -35.438 -10.859 1 95.69 244 LEU B O 1
ATOM 4693 N N . GLU B 1 245 ? 13.594 -36.812 -9.234 1 94.88 245 GLU B N 1
ATOM 4694 C CA . GLU B 1 245 ? 14.102 -38 -9.938 1 94.88 245 GLU B CA 1
ATOM 4695 C C . GLU B 1 245 ? 13.328 -38.25 -11.227 1 94.88 245 GLU B C 1
ATOM 4697 O O . GLU B 1 245 ? 13.914 -38.656 -12.234 1 94.88 245 GLU B O 1
ATOM 4702 N N . LEU B 1 246 ? 12.055 -38.062 -11.125 1 95.12 246 LEU B N 1
ATOM 4703 C CA . LEU B 1 246 ? 11.195 -38.219 -12.289 1 95.12 246 LEU B CA 1
ATOM 4704 C C . LEU B 1 246 ? 11.578 -37.25 -13.398 1 95.12 246 LEU B C 1
ATOM 4706 O O . LEU B 1 246 ? 11.648 -37.625 -14.57 1 95.12 246 LEU B O 1
ATOM 4710 N N . LEU B 1 247 ? 11.797 -36 -13.062 1 95.69 247 LEU B N 1
ATOM 4711 C CA . LEU B 1 247 ? 12.18 -35 -14.039 1 95.69 247 LEU B CA 1
ATOM 4712 C C . LEU B 1 247 ? 13.516 -35.344 -14.688 1 95.69 247 LEU B C 1
ATOM 4714 O O . LEU B 1 247 ? 13.68 -35.188 -15.898 1 95.69 247 LEU B O 1
ATOM 4718 N N . LYS B 1 248 ? 14.414 -35.781 -13.883 1 94.12 248 LYS B N 1
ATOM 4719 C CA . LYS B 1 248 ? 15.719 -36.188 -14.406 1 94.12 248 LYS B CA 1
ATOM 4720 C C . LYS B 1 248 ? 15.586 -37.344 -15.375 1 94.12 248 LYS B C 1
ATOM 4722 O O . LYS B 1 248 ? 16.188 -37.344 -16.453 1 94.12 248 LYS B O 1
ATOM 4727 N N . ARG B 1 249 ? 14.852 -38.281 -15.031 1 95.44 249 ARG B N 1
ATOM 4728 C CA . ARG B 1 249 ? 14.648 -39.5 -15.828 1 95.44 249 ARG B CA 1
ATOM 4729 C C . ARG B 1 249 ? 14.133 -39.156 -17.219 1 95.44 249 ARG B C 1
ATOM 4731 O O . ARG B 1 249 ? 14.523 -39.781 -18.203 1 95.44 249 ARG B O 1
ATOM 4738 N N . TYR B 1 250 ? 13.289 -38.156 -17.25 1 95.94 250 TYR B N 1
ATOM 4739 C CA . TYR B 1 250 ? 12.656 -37.844 -18.516 1 95.94 250 TYR B CA 1
ATOM 4740 C C . TYR B 1 250 ? 13.398 -36.688 -19.219 1 95.94 250 TYR B C 1
ATOM 4742 O O . TYR B 1 250 ? 12.93 -36.156 -20.219 1 95.94 250 TYR B O 1
ATOM 4750 N N . GLY B 1 251 ? 14.492 -36.281 -18.672 1 95.5 251 GLY B N 1
ATOM 4751 C CA . GLY B 1 251 ? 15.367 -35.312 -19.312 1 95.5 251 GLY B CA 1
ATOM 4752 C C . GLY B 1 251 ? 14.766 -33.906 -19.375 1 95.5 251 GLY B C 1
ATOM 4753 O O . GLY B 1 251 ? 14.852 -33.25 -20.406 1 95.5 251 GLY B O 1
ATOM 4754 N N . PHE B 1 252 ? 14.086 -33.531 -18.297 1 95.94 252 PHE B N 1
ATOM 4755 C CA . PHE B 1 252 ? 13.547 -32.188 -18.219 1 95.94 252 PHE B CA 1
ATOM 4756 C C . PHE B 1 252 ? 14.625 -31.156 -18.516 1 95.94 252 PHE B C 1
ATOM 4758 O O . PHE B 1 252 ? 15.68 -31.156 -17.875 1 95.94 252 PHE B O 1
ATOM 4765 N N . ASP B 1 253 ? 14.43 -30.219 -19.453 1 93.75 253 ASP B N 1
ATOM 4766 C CA . ASP B 1 253 ? 15.5 -29.344 -19.906 1 93.75 253 ASP B CA 1
ATOM 4767 C C . ASP B 1 253 ? 15.07 -27.875 -19.859 1 93.75 253 ASP B C 1
ATOM 4769 O O . ASP B 1 253 ? 15.805 -27 -20.281 1 93.75 253 ASP B O 1
ATOM 4773 N N . LYS B 1 254 ? 13.961 -27.547 -19.328 1 96.62 254 LYS B N 1
ATOM 4774 C CA . LYS B 1 254 ? 13.492 -26.172 -19.203 1 96.62 254 LYS B CA 1
ATOM 4775 C C . LYS B 1 254 ? 13.93 -25.562 -17.875 1 96.62 254 LYS B C 1
ATOM 4777 O O . LYS B 1 254 ? 14.539 -26.25 -17.047 1 96.62 254 LYS B O 1
ATOM 4782 N N . GLU B 1 255 ? 13.711 -24.219 -17.766 1 97.75 255 GLU B N 1
ATOM 4783 C CA . GLU B 1 255 ? 13.883 -23.578 -16.469 1 97.75 255 GLU B CA 1
ATOM 4784 C C . GLU B 1 255 ? 12.906 -24.141 -15.445 1 97.75 255 GLU B C 1
ATOM 4786 O O . GLU B 1 255 ? 11.758 -24.438 -15.773 1 97.75 255 GLU B O 1
ATOM 4791 N N . LEU B 1 256 ? 13.391 -24.281 -14.227 1 98.12 256 LEU B N 1
ATOM 4792 C CA . LEU B 1 256 ? 12.609 -24.906 -13.164 1 98.12 256 LEU B CA 1
ATOM 4793 C C . LEU B 1 256 ? 12.258 -23.875 -12.086 1 98.12 256 LEU B C 1
ATOM 4795 O O . LEU B 1 256 ? 13.133 -23.172 -11.586 1 98.12 256 LEU B O 1
ATOM 4799 N N . GLY B 1 257 ? 10.977 -23.719 -11.82 1 98.31 257 GLY B N 1
ATOM 4800 C CA . GLY B 1 257 ? 10.555 -23.141 -10.547 1 98.31 257 GLY B CA 1
ATOM 4801 C C . GLY B 1 257 ? 10.352 -24.188 -9.469 1 98.31 257 GLY B C 1
ATOM 4802 O O . GLY B 1 257 ? 9.477 -25.047 -9.586 1 98.31 257 GLY B O 1
ATOM 4803 N N . ALA B 1 258 ? 11.102 -24.109 -8.438 1 98.25 258 ALA B N 1
ATOM 4804 C CA . ALA B 1 258 ? 11.109 -25.188 -7.445 1 98.25 258 ALA B CA 1
ATOM 4805 C C . ALA B 1 258 ? 10.359 -24.781 -6.184 1 98.25 258 ALA B C 1
ATOM 4807 O O . ALA B 1 258 ? 10.734 -23.797 -5.527 1 98.25 258 ALA B O 1
ATOM 4808 N N . GLY B 1 259 ? 9.352 -25.547 -5.848 1 98.38 259 GLY B N 1
ATOM 4809 C CA . GLY B 1 259 ? 8.633 -25.328 -4.602 1 98.38 259 GLY B CA 1
ATOM 4810 C C . GLY B 1 259 ? 9.422 -25.734 -3.377 1 98.38 259 GLY B C 1
ATOM 4811 O O . GLY B 1 259 ? 9.742 -26.922 -3.211 1 98.38 259 GLY B O 1
ATOM 4812 N N . VAL B 1 260 ? 9.695 -24.719 -2.508 1 98.69 260 VAL B N 1
ATOM 4813 C CA . VAL B 1 260 ? 10.516 -25.031 -1.346 1 98.69 260 VAL B CA 1
ATOM 4814 C C . VAL B 1 260 ? 9.773 -24.656 -0.068 1 98.69 260 VAL B C 1
ATOM 4816 O O . VAL B 1 260 ? 10.328 -24.75 1.03 1 98.69 260 VAL B O 1
ATOM 4819 N N . ILE B 1 261 ? 8.594 -24.188 -0.211 1 98.56 261 ILE B N 1
ATOM 4820 C CA . ILE B 1 261 ? 7.73 -23.812 0.906 1 98.56 261 ILE B CA 1
ATOM 4821 C C . ILE B 1 261 ? 6.445 -24.625 0.862 1 98.56 261 ILE B C 1
ATOM 4823 O O . ILE B 1 261 ? 5.762 -24.672 -0.163 1 98.56 261 ILE B O 1
ATOM 4827 N N . ASP B 1 262 ? 6.094 -25.281 1.944 1 97.19 262 ASP B N 1
ATOM 4828 C CA . ASP B 1 262 ? 4.84 -26.016 2.066 1 97.19 262 ASP B CA 1
ATOM 4829 C C . ASP B 1 262 ? 3.686 -25.078 2.418 1 97.19 262 ASP B C 1
ATOM 4831 O O . ASP B 1 262 ? 3.561 -24.641 3.564 1 97.19 262 ASP B O 1
ATOM 4835 N N . VAL B 1 263 ? 2.816 -24.844 1.5 1 96.44 263 VAL B N 1
ATOM 4836 C CA . VAL B 1 263 ? 1.772 -23.844 1.681 1 96.44 263 VAL B CA 1
ATOM 4837 C C . VAL B 1 263 ? 0.589 -24.453 2.426 1 96.44 263 VAL B C 1
ATOM 4839 O O . VAL B 1 263 ? -0.339 -23.75 2.82 1 96.44 263 VAL B O 1
ATOM 4842 N N . HIS B 1 264 ? 0.613 -25.781 2.699 1 93.94 264 HIS B N 1
ATOM 4843 C CA . HIS B 1 264 ? -0.469 -26.469 3.406 1 93.94 264 HIS B CA 1
ATOM 4844 C C . HIS B 1 264 ? -0.135 -26.641 4.883 1 93.94 264 HIS B C 1
ATOM 4846 O O . HIS B 1 264 ? -0.949 -27.156 5.652 1 93.94 264 HIS B O 1
ATOM 4852 N N . ASN B 1 265 ? 0.987 -26.297 5.25 1 94.25 265 ASN B N 1
ATOM 4853 C CA . ASN B 1 265 ? 1.451 -26.344 6.629 1 94.25 265 ASN B CA 1
ATOM 4854 C C . ASN B 1 265 ? 1.651 -24.953 7.207 1 94.25 265 ASN B C 1
ATOM 4856 O O . ASN B 1 265 ? 2.289 -24.094 6.578 1 94.25 265 ASN B O 1
ATOM 4860 N N . ARG B 1 266 ? 1.187 -24.656 8.383 1 95.38 266 ARG B N 1
ATOM 4861 C CA . ARG B 1 266 ? 1.26 -23.328 8.992 1 95.38 266 ARG B CA 1
ATOM 4862 C C . ARG B 1 266 ? 2.623 -23.094 9.633 1 95.38 266 ARG B C 1
ATOM 4864 O O . ARG B 1 266 ? 2.963 -21.953 9.984 1 95.38 266 ARG B O 1
ATOM 4871 N N . ARG B 1 267 ? 3.312 -24.203 9.805 1 97.75 267 ARG B N 1
ATOM 4872 C CA . ARG B 1 267 ? 4.66 -24.031 10.344 1 97.75 267 ARG B CA 1
ATOM 4873 C C . ARG B 1 267 ? 5.547 -23.25 9.375 1 97.75 267 ARG B C 1
ATOM 4875 O O . ARG B 1 267 ? 5.539 -23.531 8.172 1 97.75 267 ARG B O 1
ATOM 4882 N N . ILE B 1 268 ? 6.293 -22.344 9.852 1 98.25 268 ILE B N 1
ATOM 4883 C CA . ILE B 1 268 ? 7.184 -21.516 9.031 1 98.25 268 ILE B CA 1
ATOM 4884 C C . ILE B 1 268 ? 8.531 -22.219 8.891 1 98.25 268 ILE B C 1
ATOM 4886 O O . ILE B 1 268 ? 9.188 -22.531 9.891 1 98.25 268 ILE B O 1
ATOM 4890 N N . GLU B 1 269 ? 8.906 -22.531 7.695 1 98.5 269 GLU B N 1
ATOM 4891 C CA . GLU B 1 269 ? 10.234 -23.078 7.449 1 98.5 269 GLU B CA 1
ATOM 4892 C C . GLU B 1 269 ? 11.328 -22.094 7.855 1 98.5 269 GLU B C 1
ATOM 4894 O O . GLU B 1 269 ? 11.195 -20.891 7.637 1 98.5 269 GLU B O 1
ATOM 4899 N N . THR B 1 270 ? 12.398 -22.578 8.422 1 98.38 270 THR B N 1
ATOM 4900 C CA . THR B 1 270 ? 13.539 -21.719 8.688 1 98.38 270 THR B CA 1
ATOM 4901 C C . THR B 1 270 ? 14.328 -21.453 7.41 1 98.38 270 THR B C 1
ATOM 4903 O O . THR B 1 270 ? 14.227 -22.203 6.438 1 98.38 270 THR B O 1
ATOM 4906 N N . SER B 1 271 ? 15.094 -20.406 7.441 1 98.56 271 SER B N 1
ATOM 4907 C CA . SER B 1 271 ? 15.945 -20.109 6.301 1 98.56 271 SER B CA 1
ATOM 4908 C C . SER B 1 271 ? 16.938 -21.234 6.039 1 98.56 271 SER B C 1
ATOM 4910 O O . SER B 1 271 ? 17.281 -21.5 4.887 1 98.56 271 SER B O 1
ATOM 4912 N N . GLU B 1 272 ? 17.359 -21.875 7.062 1 98.5 272 GLU B N 1
ATOM 4913 C CA . GLU B 1 272 ? 18.297 -22.984 6.922 1 98.5 272 GLU B CA 1
ATOM 4914 C C . GLU B 1 272 ? 17.641 -24.188 6.25 1 98.5 272 GLU B C 1
ATOM 4916 O O . GLU B 1 272 ? 18.25 -24.844 5.414 1 98.5 272 GLU B O 1
ATOM 4921 N N . GLU B 1 273 ? 16.469 -24.469 6.648 1 98.38 273 GLU B N 1
ATOM 4922 C CA . GLU B 1 273 ? 15.719 -25.531 6 1 98.38 273 GLU B CA 1
ATOM 4923 C C . GLU B 1 273 ? 15.555 -25.266 4.508 1 98.38 273 GLU B C 1
ATOM 4925 O O . GLU B 1 273 ? 15.742 -26.172 3.686 1 98.38 273 GLU B O 1
ATOM 4930 N N . VAL B 1 274 ? 15.234 -24.031 4.16 1 98.81 274 VAL B N 1
ATOM 4931 C CA . VAL B 1 274 ? 15.055 -23.656 2.766 1 98.81 274 VAL B CA 1
ATOM 4932 C C . VAL B 1 274 ? 16.375 -23.797 2.012 1 98.81 274 VAL B C 1
ATOM 4934 O O . VAL B 1 274 ? 16.406 -24.344 0.91 1 98.81 274 VAL B O 1
ATOM 4937 N N . ALA B 1 275 ? 17.453 -23.344 2.604 1 98.81 275 ALA B N 1
ATOM 4938 C CA . ALA B 1 275 ? 18.781 -23.453 1.98 1 98.81 275 ALA B CA 1
ATOM 4939 C C . ALA B 1 275 ? 19.125 -24.906 1.701 1 98.81 275 ALA B C 1
ATOM 4941 O O . ALA B 1 275 ? 19.625 -25.234 0.62 1 98.81 275 ALA B O 1
ATOM 4942 N N . ASN B 1 276 ? 18.875 -25.75 2.664 1 98.62 276 ASN B N 1
ATOM 4943 C CA . ASN B 1 276 ? 19.156 -27.172 2.5 1 98.62 276 ASN B CA 1
ATOM 4944 C C . ASN B 1 276 ? 18.344 -27.766 1.352 1 98.62 276 ASN B C 1
ATOM 4946 O O . ASN B 1 276 ? 18.844 -28.594 0.598 1 98.62 276 ASN B O 1
ATOM 4950 N N . ASP B 1 277 ? 17.125 -27.375 1.26 1 98.69 277 ASP B N 1
ATOM 4951 C CA . ASP B 1 277 ? 16.266 -27.859 0.182 1 98.69 277 ASP B CA 1
ATOM 4952 C C . ASP B 1 277 ? 16.797 -27.406 -1.181 1 98.69 277 ASP B C 1
ATOM 4954 O O . ASP B 1 277 ? 16.812 -28.203 -2.129 1 98.69 277 ASP B O 1
ATOM 4958 N N . ILE B 1 278 ? 17.219 -26.156 -1.275 1 98.75 278 ILE B N 1
ATOM 4959 C CA . ILE B 1 278 ? 17.75 -25.641 -2.523 1 98.75 278 ILE B CA 1
ATOM 4960 C C . ILE B 1 278 ? 19.016 -26.406 -2.908 1 98.75 278 ILE B C 1
ATOM 4962 O O . ILE B 1 278 ? 19.203 -26.766 -4.07 1 98.75 278 ILE B O 1
ATOM 4966 N N . ARG B 1 279 ? 19.891 -26.719 -1.932 1 98.12 279 ARG B N 1
ATOM 4967 C CA . ARG B 1 279 ? 21.094 -27.5 -2.18 1 98.12 279 ARG B CA 1
ATOM 4968 C C . ARG B 1 279 ? 20.75 -28.875 -2.77 1 98.12 279 ARG B C 1
ATOM 4970 O O . ARG B 1 279 ? 21.406 -29.328 -3.701 1 98.12 279 ARG B O 1
ATOM 4977 N N . LYS B 1 280 ? 19.75 -29.438 -2.215 1 97.31 280 LYS B N 1
ATOM 4978 C CA . LYS B 1 280 ? 19.297 -30.719 -2.721 1 97.31 280 LYS B CA 1
ATOM 4979 C C . LYS B 1 280 ? 18.875 -30.625 -4.18 1 97.31 280 LYS B C 1
ATOM 4981 O O . LYS B 1 280 ? 19.203 -31.484 -4.992 1 97.31 280 LYS B O 1
ATOM 4986 N N . ILE B 1 281 ? 18.188 -29.609 -4.535 1 98.06 281 ILE B N 1
ATOM 4987 C CA . ILE B 1 281 ? 17.672 -29.422 -5.891 1 98.06 281 ILE B CA 1
ATOM 4988 C C . ILE B 1 281 ? 18.844 -29.172 -6.848 1 98.06 281 ILE B C 1
ATOM 4990 O O . ILE B 1 281 ? 18.812 -29.625 -7.992 1 98.06 281 ILE B O 1
ATOM 4994 N N . LEU B 1 282 ? 19.859 -28.516 -6.359 1 97.12 282 LEU B N 1
ATOM 4995 C CA . LEU B 1 282 ? 21.031 -28.156 -7.168 1 97.12 282 LEU B CA 1
ATOM 4996 C C . LEU B 1 282 ? 21.859 -29.375 -7.508 1 97.12 282 LEU B C 1
ATOM 4998 O O . LEU B 1 282 ? 22.75 -29.328 -8.367 1 97.12 282 LEU B O 1
ATOM 5002 N N . GLU B 1 283 ? 21.578 -30.484 -6.875 1 95.12 283 GLU B N 1
ATOM 5003 C CA . GLU B 1 283 ? 22.188 -31.734 -7.273 1 95.12 283 GLU B CA 1
ATOM 5004 C C . GLU B 1 283 ? 21.625 -32.219 -8.609 1 95.12 283 GLU B C 1
ATOM 5006 O O . GLU B 1 283 ? 22.25 -33.062 -9.281 1 95.12 283 GLU B O 1
ATOM 5011 N N . TYR B 1 284 ? 20.5 -31.703 -8.945 1 94.25 284 TYR B N 1
ATOM 5012 C CA . TYR B 1 284 ? 19.812 -32.188 -10.133 1 94.25 284 TYR B CA 1
ATOM 5013 C C . TYR B 1 284 ? 19.844 -31.141 -11.242 1 94.25 284 TYR B C 1
ATOM 5015 O O . TYR B 1 284 ? 19.797 -31.484 -12.422 1 94.25 284 TYR B O 1
ATOM 5023 N N . PHE B 1 285 ? 19.922 -29.891 -10.922 1 94.75 285 PHE B N 1
ATOM 5024 C CA . PHE B 1 285 ? 19.797 -28.797 -11.891 1 94.75 285 PHE B CA 1
ATOM 5025 C C . PHE B 1 285 ? 20.891 -27.766 -11.68 1 94.75 285 PHE B C 1
ATOM 5027 O O . PHE B 1 285 ? 21.344 -27.547 -10.555 1 94.75 285 PHE B O 1
ATOM 5034 N N . THR B 1 286 ? 21.25 -27.094 -12.805 1 95 286 THR B N 1
ATOM 5035 C CA . THR B 1 286 ? 22.203 -26 -12.695 1 95 286 THR B CA 1
ATOM 5036 C C . THR B 1 286 ? 21.531 -24.75 -12.141 1 95 286 THR B C 1
ATOM 5038 O O . THR B 1 286 ? 20.344 -24.531 -12.367 1 95 286 THR B O 1
ATOM 5041 N N . PRO B 1 287 ? 22.266 -23.953 -11.43 1 97 287 PRO B N 1
ATOM 5042 C CA . PRO B 1 287 ? 21.688 -22.781 -10.766 1 97 287 PRO B CA 1
ATOM 5043 C C . PRO B 1 287 ? 21.047 -21.812 -11.758 1 97 287 PRO B C 1
ATOM 5045 O O . PRO B 1 287 ? 20.078 -21.125 -11.406 1 97 287 PRO B O 1
ATOM 5048 N N . GLU B 1 288 ? 21.531 -21.766 -12.961 1 95.56 288 GLU B N 1
ATOM 5049 C CA . GLU B 1 288 ? 21.047 -20.797 -13.953 1 95.56 288 GLU B CA 1
ATOM 5050 C C . GLU B 1 288 ? 19.641 -21.141 -14.414 1 95.56 288 GLU B C 1
ATOM 5052 O O . GLU B 1 288 ? 18.938 -20.281 -14.961 1 95.56 288 GLU B O 1
ATOM 5057 N N . LYS B 1 289 ? 19.219 -22.359 -14.148 1 96.12 289 LYS B N 1
ATOM 5058 C CA . LYS B 1 289 ? 17.906 -22.812 -14.602 1 96.12 289 LYS B CA 1
ATOM 5059 C C . LYS B 1 289 ? 16.922 -22.906 -13.445 1 96.12 289 LYS B C 1
ATOM 5061 O O . LYS B 1 289 ? 15.805 -23.406 -13.609 1 96.12 289 LYS B O 1
ATOM 5066 N N . LEU B 1 290 ? 17.312 -22.391 -12.312 1 98.06 290 LEU B N 1
ATOM 5067 C CA . LEU B 1 290 ? 16.516 -22.641 -11.117 1 98.06 290 LEU B CA 1
ATOM 5068 C C . LEU B 1 290 ? 15.938 -21.359 -10.555 1 98.06 290 LEU B C 1
ATOM 5070 O O . LEU B 1 290 ? 16.672 -20.391 -10.336 1 98.06 290 LEU B O 1
ATOM 5074 N N . TRP B 1 291 ? 14.594 -21.25 -10.422 1 98.56 291 TRP B N 1
ATOM 5075 C CA . TRP B 1 291 ? 13.883 -20.25 -9.641 1 98.56 291 TRP B CA 1
ATOM 5076 C C . TRP B 1 291 ? 13.359 -20.828 -8.336 1 98.56 291 TRP B C 1
ATOM 5078 O O . TRP B 1 291 ? 13.18 -22.047 -8.227 1 98.56 291 TRP B O 1
ATOM 5088 N N . ILE B 1 292 ? 13.203 -20.047 -7.371 1 98.88 292 ILE B N 1
ATOM 5089 C CA . ILE B 1 292 ? 12.75 -20.5 -6.062 1 98.88 292 ILE B CA 1
ATOM 5090 C C . ILE B 1 292 ? 11.359 -19.938 -5.77 1 98.88 292 ILE B C 1
ATOM 5092 O O . ILE B 1 292 ? 11.156 -18.719 -5.816 1 98.88 292 ILE B O 1
ATOM 5096 N N . ASN B 1 293 ? 10.43 -20.734 -5.516 1 98.75 293 ASN B N 1
ATOM 5097 C CA . ASN B 1 293 ? 9.055 -20.328 -5.238 1 98.75 293 ASN B CA 1
ATOM 5098 C C . ASN B 1 293 ? 8.391 -21.25 -4.23 1 98.75 293 ASN B C 1
ATOM 5100 O O . ASN B 1 293 ? 8.93 -22.312 -3.902 1 98.75 293 ASN B O 1
ATOM 5104 N N . PRO B 1 294 ? 7.219 -20.875 -3.654 1 98.62 294 PRO B N 1
ATOM 5105 C CA . PRO B 1 294 ? 6.434 -21.812 -2.85 1 98.62 294 PRO B CA 1
ATOM 5106 C C . PRO B 1 294 ? 5.812 -22.922 -3.682 1 98.62 294 PRO B C 1
ATOM 5108 O O . PRO B 1 294 ? 5.809 -22.859 -4.914 1 98.62 294 PRO B O 1
ATOM 5111 N N . ASP B 1 295 ? 5.328 -23.938 -3.02 1 97.62 295 ASP B N 1
ATOM 5112 C CA . ASP B 1 295 ? 4.707 -25.078 -3.68 1 97.62 295 ASP B CA 1
ATOM 5113 C C . ASP B 1 295 ? 3.5 -24.656 -4.508 1 97.62 295 ASP B C 1
ATOM 5115 O O . ASP B 1 295 ? 3.189 -25.266 -5.531 1 97.62 295 ASP B O 1
ATOM 5119 N N . CYS B 1 296 ? 2.805 -23.719 -4.027 1 96.62 296 CYS B N 1
ATOM 5120 C CA . CYS B 1 296 ? 1.594 -23.188 -4.652 1 96.62 296 CYS B CA 1
ATOM 5121 C C . CYS B 1 296 ? 1.276 -21.797 -4.141 1 96.62 296 CYS B C 1
ATOM 5123 O O . CYS B 1 296 ? 2.145 -21.125 -3.582 1 96.62 296 CYS B O 1
ATOM 5125 N N . GLY B 1 297 ? 0.139 -21.266 -4.496 1 96 297 GLY B N 1
ATOM 5126 C CA . GLY B 1 297 ? -0.3 -19.984 -3.965 1 96 297 GLY B CA 1
ATOM 5127 C C . GLY B 1 297 ? -0.435 -19.984 -2.453 1 96 297 GLY B C 1
ATOM 5128 O O . GLY B 1 297 ? -0.755 -21.016 -1.85 1 96 297 GLY B O 1
ATOM 5129 N N . LEU B 1 298 ? -0.32 -18.859 -1.843 1 97.25 298 LEU B N 1
ATOM 5130 C CA . LEU B 1 298 ? -0.267 -18.734 -0.389 1 97.25 298 LEU B CA 1
ATOM 5131 C C . LEU B 1 298 ? -1.631 -18.359 0.175 1 97.25 298 LEU B C 1
ATOM 5133 O O . LEU B 1 298 ? -1.762 -18.094 1.374 1 97.25 298 LEU B O 1
ATOM 5137 N N . LYS B 1 299 ? -2.598 -18.344 -0.61 1 93.88 299 LYS B N 1
ATOM 5138 C CA . LYS B 1 299 ? -3.92 -17.797 -0.32 1 93.88 299 LYS B CA 1
ATOM 5139 C C . LYS B 1 299 ? -4.52 -18.438 0.929 1 93.88 299 LYS B C 1
ATOM 5141 O O . LYS B 1 299 ? -5.234 -17.781 1.688 1 93.88 299 LYS B O 1
ATOM 5146 N N . LEU B 1 300 ? -4.219 -19.688 1.181 1 90.69 300 LEU B N 1
ATOM 5147 C CA . LEU B 1 300 ? -4.902 -20.438 2.232 1 90.69 300 LEU B CA 1
ATOM 5148 C C . LEU B 1 300 ? -4.285 -20.141 3.596 1 90.69 300 LEU B C 1
ATOM 5150 O O . LEU B 1 300 ? -4.84 -20.531 4.629 1 90.69 300 LEU B O 1
ATOM 5154 N N . LEU B 1 301 ? -3.191 -19.484 3.672 1 95.62 301 LEU B N 1
ATOM 5155 C CA . LEU B 1 301 ? -2.512 -19.125 4.91 1 95.62 301 LEU B CA 1
ATOM 5156 C C . LEU B 1 301 ? -2.99 -17.766 5.422 1 95.62 301 LEU B C 1
ATOM 5158 O O . LEU B 1 301 ? -3.625 -17.016 4.684 1 95.62 301 LEU B O 1
ATOM 5162 N N . SER B 1 302 ? -2.73 -17.531 6.695 1 95.56 302 SER B N 1
ATOM 5163 C CA . SER B 1 302 ? -2.867 -16.156 7.156 1 95.56 302 SER B CA 1
ATOM 5164 C C . SER B 1 302 ? -1.793 -15.266 6.543 1 95.56 302 SER B C 1
ATOM 5166 O O . SER B 1 302 ? -0.703 -15.734 6.211 1 95.56 302 SER B O 1
ATOM 5168 N N . ARG B 1 303 ? -2.135 -14.109 6.391 1 96.62 303 ARG B N 1
ATOM 5169 C CA . ARG B 1 303 ? -1.184 -13.18 5.789 1 96.62 303 ARG B CA 1
ATOM 5170 C C . ARG B 1 303 ? 0.117 -13.141 6.582 1 96.62 303 ARG B C 1
ATOM 5172 O O . ARG B 1 303 ? 1.204 -13.086 6.004 1 96.62 303 ARG B O 1
ATOM 5179 N N . LYS B 1 304 ? 0.038 -13.148 7.934 1 95.81 304 LYS B N 1
ATOM 5180 C CA . LYS B 1 304 ? 1.221 -13.141 8.789 1 95.81 304 LYS B CA 1
ATOM 5181 C C . LYS B 1 304 ? 2.123 -14.336 8.492 1 95.81 304 LYS B C 1
ATOM 5183 O O . LYS B 1 304 ? 3.332 -14.172 8.312 1 95.81 304 LYS B O 1
ATOM 5188 N N . ILE B 1 305 ? 1.58 -15.5 8.383 1 97.81 305 ILE B N 1
ATOM 5189 C CA . ILE B 1 305 ? 2.336 -16.719 8.133 1 97.81 305 ILE B CA 1
ATOM 5190 C C . ILE B 1 305 ? 2.887 -16.703 6.707 1 97.81 305 ILE B C 1
ATOM 5192 O O . ILE B 1 305 ? 4.055 -17.031 6.484 1 97.81 305 ILE B O 1
ATOM 5196 N N . ALA B 1 306 ? 2.02 -16.328 5.77 1 98.56 306 ALA B N 1
ATOM 5197 C CA . ALA B 1 306 ? 2.455 -16.25 4.379 1 98.56 306 ALA B CA 1
ATOM 5198 C C . ALA B 1 306 ? 3.674 -15.344 4.234 1 98.56 306 ALA B C 1
ATOM 5200 O O . ALA B 1 306 ? 4.656 -15.711 3.586 1 98.56 306 ALA B O 1
ATOM 5201 N N . TYR B 1 307 ? 3.621 -14.203 4.883 1 98.38 307 TYR B N 1
ATOM 5202 C CA . TYR B 1 307 ? 4.723 -13.25 4.824 1 98.38 307 TYR B CA 1
ATOM 5203 C C . TYR B 1 307 ? 5.992 -13.852 5.418 1 98.38 307 TYR B C 1
ATOM 5205 O O . TYR B 1 307 ? 7.07 -13.75 4.824 1 98.38 307 TYR B O 1
ATOM 5213 N N . GLN B 1 308 ? 5.883 -14.438 6.547 1 98.62 308 GLN B N 1
ATOM 5214 C CA . GLN B 1 308 ? 7.043 -15.016 7.219 1 98.62 308 GLN B CA 1
ATOM 5215 C C . GLN B 1 308 ? 7.652 -16.141 6.387 1 98.62 308 GLN B C 1
ATOM 5217 O O . GLN B 1 308 ? 8.875 -16.312 6.355 1 98.62 308 GLN B O 1
ATOM 5222 N N . LYS B 1 309 ? 6.84 -16.906 5.727 1 98.81 309 LYS B N 1
ATOM 5223 C CA . LYS B 1 309 ? 7.328 -17.969 4.852 1 98.81 309 LYS B CA 1
ATOM 5224 C C . LYS B 1 309 ? 8.102 -17.391 3.666 1 98.81 309 LYS B C 1
ATOM 5226 O O . LYS B 1 309 ? 9.125 -17.938 3.266 1 98.81 309 LYS B O 1
ATOM 5231 N N . LEU B 1 310 ? 7.586 -16.29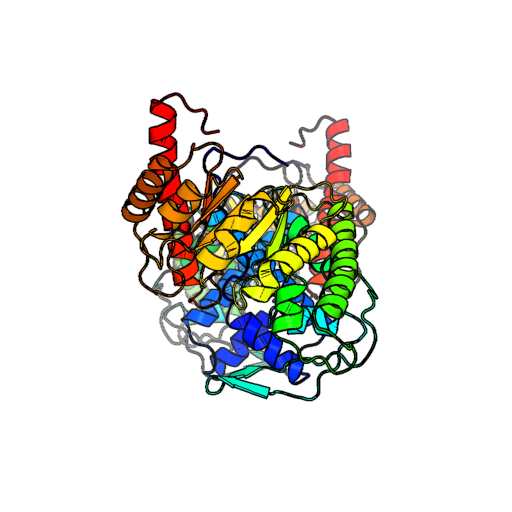7 3.123 1 98.81 310 LEU B N 1
ATOM 5232 C CA . LEU B 1 310 ? 8.297 -15.648 2.027 1 98.81 310 LEU B CA 1
ATOM 5233 C C . LEU B 1 310 ? 9.656 -15.148 2.488 1 98.81 310 LEU B C 1
ATOM 5235 O O . LEU B 1 310 ? 10.648 -15.281 1.769 1 98.81 310 LEU B O 1
ATOM 5239 N N . VAL B 1 311 ? 9.672 -14.547 3.676 1 98.81 311 VAL B N 1
ATOM 5240 C CA . VAL B 1 311 ? 10.93 -14.055 4.223 1 98.81 311 VAL B CA 1
ATOM 5241 C C . VAL B 1 311 ? 11.922 -15.203 4.363 1 98.81 311 VAL B C 1
ATOM 5243 O O . VAL B 1 311 ? 13.086 -15.086 3.957 1 98.81 311 VAL B O 1
ATOM 5246 N N . SER B 1 312 ? 11.453 -16.297 4.902 1 98.81 312 SER B N 1
ATOM 5247 C CA . SER B 1 312 ? 12.297 -17.484 5.062 1 98.81 312 SER B CA 1
ATOM 5248 C C . SER B 1 312 ? 12.805 -17.984 3.715 1 98.81 312 SER B C 1
ATOM 5250 O O . SER B 1 312 ? 13.977 -18.344 3.59 1 98.81 312 SER B O 1
ATOM 5252 N N . MET B 1 313 ? 11.977 -18 2.738 1 98.88 313 MET B N 1
ATOM 5253 C CA . MET B 1 313 ? 12.336 -18.453 1.396 1 98.88 313 MET B CA 1
ATOM 5254 C C . MET B 1 313 ? 13.453 -17.594 0.812 1 98.88 313 MET B C 1
ATOM 5256 O O . MET B 1 313 ? 14.453 -18.109 0.32 1 98.88 313 MET B O 1
ATOM 5260 N N . VAL B 1 314 ? 13.289 -16.297 0.923 1 98.88 314 VAL B N 1
ATOM 5261 C CA . VAL B 1 314 ? 14.25 -15.359 0.336 1 98.88 314 VAL B CA 1
ATOM 5262 C C . VAL B 1 314 ? 15.57 -15.438 1.092 1 98.88 314 VAL B C 1
ATOM 5264 O O . VAL B 1 314 ? 16.641 -15.492 0.478 1 98.88 314 VAL B O 1
ATOM 5267 N N . GLU B 1 315 ? 15.492 -15.477 2.422 1 98.81 315 GLU B N 1
ATOM 5268 C CA . GLU B 1 315 ? 16.703 -15.547 3.229 1 98.81 315 GLU B CA 1
ATOM 5269 C C . GLU B 1 315 ? 17.469 -16.844 2.971 1 98.81 315 GLU B C 1
ATOM 5271 O O . GLU B 1 315 ? 18.703 -16.828 2.885 1 98.81 315 GLU B O 1
ATOM 5276 N N . GLY B 1 316 ? 16.75 -17.922 2.924 1 98.88 316 GLY B N 1
ATOM 5277 C CA . GLY B 1 316 ? 17.391 -19.188 2.582 1 98.88 316 GLY B CA 1
ATOM 5278 C C . GLY B 1 316 ? 18.047 -19.172 1.214 1 98.88 316 GLY B C 1
ATOM 5279 O O . GLY B 1 316 ? 19.125 -19.734 1.031 1 98.88 316 GLY B O 1
ATOM 5280 N N . THR B 1 317 ? 17.391 -18.547 0.282 1 98.88 317 THR B N 1
ATOM 5281 C CA . THR B 1 317 ? 17.938 -18.422 -1.067 1 98.88 317 THR B CA 1
ATOM 5282 C C . THR B 1 317 ? 19.219 -17.609 -1.064 1 98.88 317 THR B C 1
ATOM 5284 O O . THR B 1 317 ? 20.172 -17.938 -1.757 1 98.88 317 THR B O 1
ATOM 5287 N N . LYS B 1 318 ? 19.25 -16.516 -0.33 1 98.44 318 LYS B N 1
ATOM 5288 C CA . LYS B 1 318 ? 20.422 -15.656 -0.232 1 98.44 318 LYS B CA 1
ATOM 5289 C C . LYS B 1 318 ? 21.625 -16.438 0.306 1 98.44 318 LYS B C 1
ATOM 5291 O O . LYS B 1 318 ? 22.766 -16.219 -0.125 1 98.44 318 LYS B O 1
ATOM 5296 N N . VAL B 1 319 ? 21.375 -17.312 1.26 1 98.25 319 VAL B N 1
ATOM 5297 C CA . VAL B 1 319 ? 22.438 -18.156 1.809 1 98.25 319 VAL B CA 1
ATOM 5298 C C . VAL B 1 319 ? 23.078 -18.969 0.691 1 98.25 319 VAL B C 1
ATOM 5300 O O . VAL B 1 319 ? 24.297 -19.016 0.57 1 98.25 319 VAL B O 1
ATOM 5303 N N . VAL B 1 320 ? 22.297 -19.547 -0.126 1 98.56 320 VAL B N 1
ATOM 5304 C CA . VAL B 1 320 ? 22.797 -20.406 -1.195 1 98.56 320 VAL B CA 1
ATOM 5305 C C . VAL B 1 320 ? 23.469 -19.547 -2.266 1 98.56 320 VAL B C 1
ATOM 5307 O O . VAL B 1 320 ? 24.469 -19.953 -2.857 1 98.56 320 VAL B O 1
ATOM 5310 N N . ARG B 1 321 ? 22.906 -18.312 -2.523 1 98.06 321 ARG B N 1
ATOM 5311 C CA . ARG B 1 321 ? 23.531 -17.391 -3.463 1 98.06 321 ARG B CA 1
ATOM 5312 C C . ARG B 1 321 ? 24.969 -17.094 -3.045 1 98.06 321 ARG B C 1
ATOM 5314 O O . ARG B 1 321 ? 25.875 -17.062 -3.883 1 98.06 321 ARG B O 1
ATOM 5321 N N . GLU B 1 322 ? 25.141 -16.891 -1.826 1 97 322 GLU B N 1
ATOM 5322 C CA . GLU B 1 322 ? 26.469 -16.594 -1.322 1 97 322 GLU B CA 1
ATOM 5323 C C . GLU B 1 322 ? 27.422 -17.781 -1.514 1 97 322 GLU B C 1
ATOM 5325 O O . GLU B 1 322 ? 28.594 -17.594 -1.82 1 97 322 GLU B O 1
ATOM 5330 N N . GLU B 1 323 ? 26.891 -18.922 -1.29 1 97.12 323 GLU B N 1
ATOM 5331 C CA . GLU B 1 323 ? 27.688 -20.125 -1.505 1 97.12 323 GLU B CA 1
ATOM 5332 C C . GLU B 1 323 ? 28.078 -20.266 -2.971 1 97.12 323 GLU B C 1
ATOM 5334 O O . GLU B 1 323 ? 29.219 -20.641 -3.275 1 97.12 323 GLU B O 1
ATOM 5339 N N . LEU B 1 324 ? 27.172 -19.953 -3.834 1 97.12 324 LEU B N 1
ATOM 5340 C CA . LEU B 1 324 ? 27.422 -20.078 -5.266 1 97.12 324 LEU B CA 1
ATOM 5341 C C . LEU B 1 324 ? 28.406 -19 -5.73 1 97.12 324 LEU B C 1
ATOM 5343 O O . LEU B 1 324 ? 29.234 -19.25 -6.617 1 97.12 324 LEU B O 1
ATOM 5347 N N . LYS B 1 325 ? 28.281 -17.859 -5.133 1 94.06 325 LYS B N 1
ATOM 5348 C CA . LYS B 1 325 ? 29.25 -16.812 -5.422 1 94.06 325 LYS B CA 1
ATOM 5349 C C . LYS B 1 325 ? 30.672 -17.266 -5.117 1 94.06 325 LYS B C 1
ATOM 5351 O O . LYS B 1 325 ? 31.594 -17 -5.895 1 94.06 325 LYS B O 1
ATOM 5356 N N . ARG B 1 326 ? 30.906 -17.938 -4.074 1 92.12 326 ARG B N 1
ATOM 5357 C CA . ARG B 1 326 ? 32.219 -18.453 -3.67 1 92.12 326 ARG B CA 1
ATOM 5358 C C . ARG B 1 326 ? 32.719 -19.516 -4.645 1 92.12 326 ARG B C 1
ATOM 5360 O O . ARG B 1 326 ? 33.906 -19.734 -4.766 1 92.12 326 ARG B O 1
ATOM 5367 N N . LYS B 1 327 ? 31.781 -20.125 -5.309 1 92.88 327 LYS B N 1
ATOM 5368 C CA . LYS B 1 327 ? 32.125 -21.172 -6.27 1 92.88 327 LYS B CA 1
ATOM 5369 C C . LYS B 1 327 ? 32.344 -20.578 -7.66 1 92.88 327 LYS B C 1
ATOM 5371 O O . LYS B 1 327 ? 32.531 -21.328 -8.625 1 92.88 327 LYS B O 1
ATOM 5376 N N . GLY B 1 328 ? 32.125 -19.266 -7.785 1 89.38 328 GLY B N 1
ATOM 5377 C CA . GLY B 1 328 ? 32.5 -18.625 -9.031 1 89.38 328 GLY B CA 1
ATOM 5378 C C . GLY B 1 328 ? 31.312 -18.172 -9.852 1 89.38 328 GLY B C 1
ATOM 5379 O O . GLY B 1 328 ? 31.469 -17.641 -10.953 1 89.38 328 GLY B O 1
ATOM 5380 N N . TYR B 1 329 ? 30.125 -18.375 -9.336 1 89.31 329 TYR B N 1
ATOM 5381 C CA . TYR B 1 329 ? 28.938 -17.953 -10.055 1 89.31 329 TYR B CA 1
ATOM 5382 C C . TYR B 1 329 ? 28.703 -16.453 -9.875 1 89.31 329 TYR B C 1
ATOM 5384 O O . TYR B 1 329 ? 29.016 -15.891 -8.82 1 89.31 329 TYR B O 1
ATOM 5392 N N . SER B 1 330 ? 28.172 -15.758 -10.883 1 83.62 330 SER B N 1
ATOM 5393 C CA . SER B 1 330 ? 27.672 -14.398 -10.742 1 83.62 330 SER B CA 1
ATOM 5394 C C . SER B 1 330 ? 26.266 -14.391 -10.148 1 83.62 330 SER B C 1
ATOM 5396 O O . SER B 1 330 ? 25.328 -14.93 -10.734 1 83.62 330 SER B O 1
ATOM 5398 N N . VAL B 1 331 ? 26.125 -13.766 -9.031 1 83.25 331 VAL B N 1
ATOM 5399 C CA . VAL B 1 331 ? 24.875 -13.891 -8.305 1 83.25 331 VAL B CA 1
ATOM 5400 C C . VAL B 1 331 ? 24.062 -12.602 -8.453 1 83.25 331 VAL B C 1
ATOM 5402 O O . VAL B 1 331 ? 22.906 -12.539 -8.039 1 83.25 331 VAL B O 1
ATOM 5405 N N . ASP B 1 332 ? 24.609 -11.438 -9.023 1 78.94 332 ASP B N 1
ATOM 5406 C CA . ASP B 1 332 ? 23.922 -10.156 -9.164 1 78.94 332 ASP B CA 1
ATOM 5407 C C . ASP B 1 332 ? 23.406 -9.969 -10.586 1 78.94 332 ASP B C 1
ATOM 5409 O O . ASP B 1 332 ? 24.016 -10.453 -11.547 1 78.94 332 ASP B O 1
#